Protein AF-0000000070462461 (afdb_homodimer)

Sequence (750 aa):
MQNNNTEAEQHKPHHSLKRKLDHEEQLSVHNNNKEGLDARENQKKLKESSTNEGSTKTDIIAQPERLSILIMSDIHNYDIYFERVRKILDKNQVKVDVVLCPGDIVNIKTKEEYKSKEFQFESLKSVEKIAEGMLSFAPKVYLIPGNHDPDVMFENKLTQPKENIHLVHNSIVELREGLYLAGFGGSVPSFHISPPELVSTRAWKGYPHSTDEAYGKELAPLVERMKTEMNQPSSSSMPTTTLSTSRSSEVNTEQQEPKEASHYRQYIFMTHNGPANCDTTLFQKVDITSPKIISGSDALRGFIEQTELQSSCVCLVHGHTHLFRPSSSLVGTLPIVNPGSLMEGNFAVIQLERQTHLENRPFLLESVTSYRFKPMQNNNTEAEQHKPHHSLKRKLDHEEQLSVHNNNKEGLDARENQKKLKESSTNEGSTKTDIIAQPERLSILIMSDIHNYDIYFERVRKILDKNQVKVDVVLCPGDIVNIKTKEEYKSKEFQFESLKSVEKIAEGMLSFAPKVYLIPGNHDPDVMFENKLTQPKENIHLVHNSIVELREGLYLAGFGGSVPSFHISPPELVSTRAWKGYPHSTDEAYGKELAPLVERMKTEMNQPSSSSMPTTTLSTSRSSEVNTEQQEPKEASHYRQYIFMTHNGPANCDTTLFQKVDITSPKIISGSDALRGFIEQTELQSSCVCLVHGHTHLFRPSSSLVGTLPIVNPGSLMEGNFAVIQLERQTHLENRPFLLESVTSYRFKP

Solvent-accessible surface area (backbone atoms only — not comparable to full-atom values): 41138 Å² total; per-residue (Å²): 142,85,87,84,88,86,72,96,70,87,71,86,71,88,68,85,73,88,82,85,82,84,88,82,74,88,72,84,83,79,74,80,91,79,80,79,71,86,66,73,88,61,67,75,71,63,69,76,66,64,73,76,68,66,74,69,68,67,70,68,72,72,75,64,57,70,48,29,36,35,36,50,12,32,28,49,68,40,64,77,49,52,59,58,52,49,52,52,32,58,74,62,69,57,73,45,56,32,35,42,25,28,12,18,49,32,73,52,84,49,64,82,78,54,57,46,67,66,52,34,50,54,48,44,52,51,41,50,52,50,51,56,57,50,45,77,60,14,76,34,37,40,34,26,30,18,60,24,34,47,71,55,34,70,70,51,54,66,96,72,82,46,96,42,54,39,61,31,35,73,35,75,48,76,76,46,95,41,34,28,38,36,24,37,46,22,29,39,43,19,27,21,68,28,53,82,92,40,45,75,36,76,70,42,82,26,22,91,20,78,35,46,68,58,42,33,63,68,46,44,62,55,53,50,49,52,59,66,45,27,72,39,62,44,78,83,67,53,74,73,76,67,80,69,77,74,79,70,79,73,73,77,66,78,65,71,65,73,71,70,67,68,24,55,34,32,27,40,40,35,22,6,44,32,39,35,96,37,62,52,18,48,36,32,44,82,34,71,83,45,58,29,32,45,42,27,28,60,43,53,34,57,55,49,60,33,66,61,43,45,71,27,33,66,28,36,39,22,18,81,44,62,37,65,56,37,24,31,34,66,54,41,65,24,39,34,38,22,25,10,20,35,58,62,24,14,24,26,39,37,35,32,34,39,36,73,88,43,86,66,38,49,72,39,71,32,33,44,33,31,31,44,51,83,114,145,81,87,83,83,83,77,85,76,84,78,78,85,84,79,84,76,80,83,78,83,91,84,87,75,90,74,84,82,91,82,82,87,88,85,69,94,75,77,75,84,68,66,75,72,64,68,77,67,64,76,76,69,66,75,68,70,67,72,68,72,74,76,67,57,68,47,29,35,36,34,50,13,32,28,48,68,40,63,78,50,51,59,58,52,48,50,52,32,57,74,62,69,57,72,44,56,31,35,41,25,28,11,17,51,31,71,50,84,50,65,82,78,53,57,44,66,65,53,33,50,54,48,44,51,49,42,50,53,50,54,56,57,52,46,76,59,14,75,34,37,41,36,27,30,18,60,24,34,46,71,54,34,72,70,50,51,67,95,71,81,46,96,45,54,40,62,30,35,75,34,74,45,77,75,46,95,40,32,29,38,36,24,36,46,23,28,39,42,20,28,20,69,29,51,82,93,40,45,75,37,77,70,43,83,27,22,91,20,78,35,47,66,58,43,33,63,68,46,44,62,55,54,50,48,52,59,68,46,27,70,39,61,43,76,82,67,53,73,74,77,66,80,69,75,77,78,72,79,74,70,74,67,78,65,70,63,74,69,69,69,66,24,56,35,31,27,41,39,36,20,6,42,32,39,36,98,36,63,51,18,49,37,33,44,80,34,70,82,46,59,30,31,46,42,27,29,60,44,55,33,58,54,50,60,33,67,62,43,45,72,28,34,67,30,36,39,23,17,80,45,63,34,64,54,36,25,30,34,68,55,41,68,24,38,34,39,21,24,10,19,35,58,63,24,14,25,26,37,38,34,32,34,38,35,74,90,44,86,65,37,49,72,38,69,31,33,43,34,31,31,44,51,85,113

pLDDT: mean 78.2, std 30.38, range [14.23, 98.94]

Radius of gyration: 35.21 Å; Cα contacts (8 Å, |Δi|>4): 1534; chains: 2; bounding box: 125×84×135 Å

Foldseek 3Di:
DDDDDDDPDDPPDDPDPDDDDDDDDPDDDPDDDPDDDDPPVPDPPPPPPPDCPVPPPVVVVPAFDKAKEWEAEQQALVLVCVVVVVVVCVVVVHAHAEYEYQANNHAQDDCVVQVDPVSLQVQLVSSVVSQVSVCVRHVAYEYEYEQGHRPCLLVFDGPDDDPRYGRAALHWADPDFQEIEHEHYWFEWKAWCDDPVGGRPTDDATPPDRHLVSVLVSCVVSLVCLLVCQQPGGVVPPPPPPPPDCPPPPPVPPPVPPPRLSQGHAYAYRYAAAAWPWPQQWADADDPRDIIMGGHRPSVLVSCLDPSNVPRYQEYEYEDHAHNWWDWDDDDNHIYTYQHHVNQFTIKMWMWTFQPVDRSRDIHGPDIGIDGDGD/DDDDPDDPCPDPDDDDPDDDDDDDDDDDDDDDDDDDDDDPPPPDPPPPPPDCPVPPPVVVVPAFDKAKEWEAEQQALVLVCVVVVVVVCVVVVHAHAEYEYQANNHAQDDCVVQVDPVSLQVQLVSSVVSQVSVCVRHVAYEYEYEQGHRPCLLVFDGPDDDPRYGRAALHWADPDFQEIEHEHYWFEWKAWCDDPVGGRPTDDATPPDRHLVSVLVSCVVSLVCLLVCQQPHGVVPPPPPPPPDCPPPPPPPPPVPPPRLSQGHAYAYRYAAAAWPWPQQWADADDPRDIIMGGHRPSVLVSCLDPSNVPRYQEYEYEDHAHNWWDWDDDDNHIYTYQHHVNQFTIKMWMWTFQPVDRSRDIHGPDIGIDGDGD

Structure (mmCIF, N/CA/C/O backbone):
data_AF-0000000070462461-model_v1
#
loop_
_entity.id
_entity.type
_entity.pdbx_description
1 polymer 'Calcineurin-like phosphoesterase domain-containing protein'
#
loop_
_atom_site.group_PDB
_atom_site.id
_atom_site.type_symbol
_atom_site.label_atom_id
_atom_site.label_alt_id
_atom_site.label_comp_id
_atom_site.label_asym_id
_atom_site.label_entity_id
_atom_site.label_seq_id
_atom_site.pdbx_PDB_ins_code
_atom_site.Cartn_x
_atom_site.Cartn_y
_atom_site.Cartn_z
_atom_site.occupancy
_atom_site.B_iso_or_equiv
_atom_site.auth_seq_id
_atom_site.auth_comp_id
_atom_site.auth_asym_id
_atom_site.auth_atom_id
_atom_site.pdbx_PDB_model_num
ATOM 1 N N . MET A 1 1 ? -61.906 22.156 -25.172 1 15.5 1 MET A N 1
ATOM 2 C CA . MET A 1 1 ? -62.594 22.078 -23.906 1 15.5 1 MET A CA 1
ATOM 3 C C . MET A 1 1 ? -61.688 22.391 -22.734 1 15.5 1 MET A C 1
ATOM 5 O O . MET A 1 1 ? -60.438 22.359 -22.891 1 15.5 1 MET A O 1
ATOM 9 N N . GLN A 1 2 ? -62.125 21.891 -21.516 1 14.23 2 GLN A N 1
ATOM 10 C CA . GLN A 1 2 ? -62.562 22.453 -20.25 1 14.23 2 GLN A CA 1
ATOM 11 C C . GLN A 1 2 ? -61.438 22.438 -19.219 1 14.23 2 GLN A C 1
ATOM 13 O O . GLN A 1 2 ? -61.156 23.453 -18.578 1 14.23 2 GLN A O 1
ATOM 18 N N . ASN A 1 3 ? -61.281 21.141 -18.641 1 15.1 3 ASN A N 1
ATOM 19 C CA . ASN A 1 3 ? -61.688 20.859 -17.266 1 15.1 3 ASN A CA 1
ATOM 20 C C . ASN A 1 3 ? -60.656 21.359 -16.266 1 15.1 3 ASN A C 1
ATOM 22 O O . ASN A 1 3 ? -59.5 21.594 -16.625 1 15.1 3 ASN A O 1
ATOM 26 N N . ASN A 1 4 ? -60.719 20.797 -15.008 1 14.92 4 ASN A N 1
ATOM 27 C CA . ASN A 1 4 ? -61.188 21.156 -13.672 1 14.92 4 ASN A CA 1
ATOM 28 C C . ASN A 1 4 ? -60 21.391 -12.719 1 14.92 4 ASN A C 1
ATOM 30 O O . ASN A 1 4 ? -59.969 22.422 -12.039 1 14.92 4 ASN A O 1
ATOM 34 N N . ASN A 1 5 ? -59.531 20.266 -12.008 1 16.66 5 ASN A N 1
ATOM 35 C CA . ASN A 1 5 ? -59.938 19.953 -10.648 1 16.66 5 ASN A CA 1
ATOM 36 C C . ASN A 1 5 ? -59.062 20.625 -9.609 1 16.66 5 ASN A C 1
ATOM 38 O O . ASN A 1 5 ? -57.906 20.938 -9.891 1 16.66 5 ASN A O 1
ATOM 42 N N . THR A 1 6 ? -59.25 20.406 -8.32 1 16.83 6 THR A N 1
ATOM 43 C CA . THR A 1 6 ? -59.812 20.781 -7.027 1 16.83 6 THR A CA 1
ATOM 44 C C . THR A 1 6 ? -58.719 20.953 -5.977 1 16.83 6 THR A C 1
ATOM 46 O O . THR A 1 6 ? -57.594 20.484 -6.156 1 16.83 6 THR A O 1
ATOM 49 N N . GLU A 1 7 ? -58.969 20.641 -4.656 1 14.73 7 GLU A N 1
ATOM 50 C CA . GLU A 1 7 ? -59.25 21.312 -3.393 1 14.73 7 GLU A CA 1
ATOM 51 C C . GLU A 1 7 ? -58.156 21.031 -2.371 1 14.73 7 GLU A C 1
ATOM 53 O O . GLU A 1 7 ? -58.125 21.656 -1.304 1 14.73 7 GLU A O 1
ATOM 58 N N . ALA A 1 8 ? -57.312 19.844 -2.414 1 16.16 8 ALA A N 1
ATOM 59 C CA . ALA A 1 8 ? -57.281 19.156 -1.122 1 16.16 8 ALA A CA 1
ATOM 60 C C . ALA A 1 8 ? -56.656 20.047 -0.046 1 16.16 8 ALA A C 1
ATOM 62 O O . ALA A 1 8 ? -55.5 20.484 -0.17 1 16.16 8 ALA A O 1
ATOM 63 N N . GLU A 1 9 ? -57.375 20.625 0.882 1 14.86 9 GLU A N 1
ATOM 64 C CA . GLU A 1 9 ? -57.5 21.625 1.927 1 14.86 9 GLU A CA 1
ATOM 65 C C . GLU A 1 9 ? -56.625 21.297 3.127 1 14.86 9 GLU A C 1
ATOM 67 O O . GLU A 1 9 ? -55.969 22.172 3.703 1 14.86 9 GLU A O 1
ATOM 72 N N . GLN A 1 10 ? -56.75 19.984 3.775 1 15.36 10 GLN A N 1
ATOM 73 C CA . GLN A 1 10 ? -57.219 20.094 5.156 1 15.36 10 GLN A CA 1
ATOM 74 C C . GLN A 1 10 ? -56.062 20.516 6.082 1 15.36 10 GLN A C 1
ATOM 76 O O . GLN A 1 10 ? -54.906 20.188 5.84 1 15.36 10 GLN A O 1
ATOM 81 N N . HIS A 1 11 ? -56.281 21.422 7.129 1 15.38 11 HIS A N 1
ATOM 82 C CA . HIS A 1 11 ? -55.938 22.375 8.164 1 15.38 11 HIS A CA 1
ATOM 83 C C . HIS A 1 11 ? -55.469 21.672 9.43 1 15.38 11 HIS A C 1
ATOM 85 O O . HIS A 1 11 ? -55.25 22.297 10.469 1 15.38 11 HIS A O 1
ATOM 91 N N . LYS A 1 12 ? -55 20.266 9.305 1 15.93 12 LYS A N 1
ATOM 92 C CA . LYS A 1 12 ? -55.219 19.719 10.641 1 15.93 12 LYS A CA 1
ATOM 93 C C . LYS A 1 12 ? -54.625 20.625 11.719 1 15.93 12 LYS A C 1
ATOM 95 O O . LYS A 1 12 ? -53.5 21.047 11.602 1 15.93 12 LYS A O 1
ATOM 100 N N . PRO A 1 13 ? -55.438 20.875 12.875 1 15.12 13 PRO A N 1
ATOM 101 C CA . PRO A 1 13 ? -55.562 21.844 13.961 1 15.12 13 PRO A CA 1
ATOM 102 C C . PRO A 1 13 ? -54.531 21.656 15.062 1 15.12 13 PRO A C 1
ATOM 104 O O . PRO A 1 13 ? -54.031 22.641 15.617 1 15.12 13 PRO A O 1
ATOM 107 N N . HIS A 1 14 ? -54.156 20.375 15.43 1 15.11 14 HIS A N 1
ATOM 108 C CA . HIS A 1 14 ? -54.5 20.188 16.844 1 15.11 14 HIS A CA 1
ATOM 109 C C . HIS A 1 14 ? -53.438 20.828 17.734 1 15.11 14 HIS A C 1
ATOM 111 O O . HIS A 1 14 ? -52.25 20.438 17.688 1 15.11 14 HIS A O 1
ATOM 117 N N . HIS A 1 15 ? -53.344 22.109 18.016 1 15.24 15 HIS A N 1
ATOM 118 C CA . HIS A 1 15 ? -52.5 22.953 18.859 1 15.24 15 HIS A CA 1
ATOM 119 C C . HIS A 1 15 ? -52.562 22.531 20.312 1 15.24 15 HIS A C 1
ATOM 121 O O . HIS A 1 15 ? -51.969 23.172 21.172 1 15.24 15 HIS A O 1
ATOM 127 N N . SER A 1 16 ? -53.438 21.469 20.703 1 14.79 16 SER A N 1
ATOM 128 C CA . SER A 1 16 ? -53.969 21.812 22.031 1 14.79 16 SER A CA 1
ATOM 129 C C . SER A 1 16 ? -52.844 21.984 23.047 1 14.79 16 SER A C 1
ATOM 131 O O . SER A 1 16 ? -51.812 21.281 22.984 1 14.79 16 SER A O 1
ATOM 133 N N . LEU A 1 17 ? -52.938 23.047 24.047 1 15.02 17 LEU A N 1
ATOM 134 C CA . LEU A 1 17 ? -52.469 23.969 25.094 1 15.02 17 LEU A CA 1
ATOM 135 C C . LEU A 1 17 ? -52.375 23.25 26.438 1 15.02 17 LEU A C 1
ATOM 137 O O . LEU A 1 17 ? -52.5 23.875 27.5 1 15.02 17 LEU A O 1
ATOM 141 N N . LYS A 1 18 ? -52.469 21.891 26.516 1 15.15 18 LYS A N 1
ATOM 142 C CA . LYS A 1 18 ? -52.969 21.547 27.828 1 15.15 18 LYS A CA 1
ATOM 143 C C . LYS A 1 18 ? -52.156 22.203 28.938 1 15.15 18 LYS A C 1
ATOM 145 O O . LYS A 1 18 ? -50.938 22.078 28.953 1 15.15 18 LYS A O 1
ATOM 150 N N . ARG A 1 19 ? -52.812 22.844 29.922 1 14.77 19 ARG A N 1
ATOM 151 C CA . ARG A 1 19 ? -52.812 23.781 31.047 1 14.77 19 ARG A CA 1
ATOM 152 C C . ARG A 1 19 ? -52 23.266 32.219 1 14.77 19 ARG A C 1
ATOM 154 O O . ARG A 1 19 ? -51.562 22.125 32.219 1 14.77 19 ARG A O 1
ATOM 161 N N . LYS A 1 20 ? -52.625 23.25 33.469 1 15.7 20 LYS A N 1
ATOM 162 C CA . LYS A 1 20 ? -52.531 24.094 34.656 1 15.7 20 LYS A CA 1
ATOM 163 C C . LYS A 1 20 ? -51.656 23.422 35.719 1 15.7 20 LYS A C 1
ATOM 165 O O . LYS A 1 20 ? -50.719 24.047 36.25 1 15.7 20 LYS A O 1
ATOM 170 N N . LEU A 1 21 ? -52.25 22.641 36.781 1 15.26 21 LEU A N 1
ATOM 171 C CA . LEU A 1 21 ? -52.5 23.094 38.125 1 15.26 21 LEU A CA 1
ATOM 172 C C . LEU A 1 21 ? -51.5 22.484 39.094 1 15.26 21 LEU A C 1
ATOM 174 O O . LEU A 1 21 ? -50.969 23.188 39.969 1 15.26 21 LEU A O 1
ATOM 178 N N . ASP A 1 22 ? -51.531 21.172 39.406 1 14.78 22 ASP A N 1
ATOM 179 C CA . ASP A 1 22 ? -51.875 20.844 40.781 1 14.78 22 ASP A CA 1
ATOM 180 C C . ASP A 1 22 ? -50.656 20.906 41.719 1 14.78 22 ASP A C 1
ATOM 182 O O . ASP A 1 22 ? -50.688 21.578 42.75 1 14.78 22 ASP A O 1
ATOM 186 N N . HIS A 1 23 ? -50.188 19.672 42.312 1 16.36 23 HIS A N 1
ATOM 187 C CA . HIS A 1 23 ? -50.219 19.188 43.688 1 16.36 23 HIS A CA 1
ATOM 188 C C . HIS A 1 23 ? -48.938 19.531 44.406 1 16.36 23 HIS A C 1
ATOM 190 O O . HIS A 1 23 ? -47.844 19.375 43.844 1 16.36 23 HIS A O 1
ATOM 196 N N . GLU A 1 24 ? -49.094 20.234 45.594 1 16.02 24 GLU A N 1
ATOM 197 C CA . GLU A 1 24 ? -48.312 20.906 46.625 1 16.02 24 GLU A CA 1
ATOM 198 C C . GLU A 1 24 ? -47.25 19.984 47.219 1 16.02 24 GLU A C 1
ATOM 200 O O . GLU A 1 24 ? -47.344 18.766 47.062 1 16.02 24 GLU A O 1
ATOM 205 N N . GLU A 1 25 ? -46.406 20.609 48.188 1 16.55 25 GLU A N 1
ATOM 206 C CA . GLU A 1 25 ? -45.062 20.766 48.719 1 16.55 25 GLU A CA 1
ATOM 207 C C . GLU A 1 25 ? -44.75 19.719 49.781 1 16.55 25 GLU A C 1
ATOM 209 O O . GLU A 1 25 ? -43.75 19.797 50.469 1 16.55 25 GLU A O 1
ATOM 214 N N . GLN A 1 26 ? -45.562 18.641 49.938 1 16.91 26 GLN A N 1
ATOM 215 C CA . GLN A 1 26 ? -45.562 18.25 51.344 1 16.91 26 GLN A CA 1
ATOM 216 C C . GLN A 1 26 ? -44.156 17.828 51.781 1 16.91 26 GLN A C 1
ATOM 218 O O . GLN A 1 26 ? -43.625 16.844 51.281 1 16.91 26 GLN A O 1
ATOM 223 N N . LEU A 1 27 ? -43.438 18.703 52.5 1 16.38 27 LEU A N 1
ATOM 224 C CA . LEU A 1 27 ? -42.031 18.844 52.812 1 16.38 27 LEU A CA 1
ATOM 225 C C . LEU A 1 27 ? -41.562 17.688 53.719 1 16.38 27 LEU A C 1
ATOM 227 O O . LEU A 1 27 ? -40.438 17.203 53.562 1 16.38 27 LEU A O 1
ATOM 231 N N . SER A 1 28 ? -42.406 17.297 54.812 1 16.12 28 SER A N 1
ATOM 232 C CA . SER A 1 28 ? -41.688 17.547 56.062 1 16.12 28 SER A CA 1
ATOM 233 C C . SER A 1 28 ? -40.562 16.5 56.281 1 16.12 28 SER A C 1
ATOM 235 O O . SER A 1 28 ? -40.562 15.469 55.594 1 16.12 28 SER A O 1
ATOM 237 N N . VAL A 1 29 ? -40.375 16.062 57.688 1 17.11 29 VAL A N 1
ATOM 238 C CA . VAL A 1 29 ? -39.406 16.125 58.781 1 17.11 29 VAL A CA 1
ATOM 239 C C . VAL A 1 29 ? -38.75 14.75 58.969 1 17.11 29 VAL A C 1
ATOM 241 O O . VAL A 1 29 ? -39.406 13.766 59.25 1 17.11 29 VAL A O 1
ATOM 244 N N . HIS A 1 30 ? -37.719 14.391 58.281 1 18.08 30 HIS A N 1
ATOM 245 C CA . HIS A 1 30 ? -36.938 13.18 58.031 1 18.08 30 HIS A CA 1
ATOM 246 C C . HIS A 1 30 ? -36.25 12.695 59.344 1 18.08 30 HIS A C 1
ATOM 248 O O . HIS A 1 30 ? -35.438 11.789 59.312 1 18.08 30 HIS A O 1
ATOM 254 N N . ASN A 1 31 ? -36.688 13.273 60.562 1 16.23 31 ASN A N 1
ATOM 255 C CA . ASN A 1 31 ? -35.469 13.414 61.312 1 16.23 31 ASN A CA 1
ATOM 256 C C . ASN A 1 31 ? -34.781 12.062 61.531 1 16.23 31 ASN A C 1
ATOM 258 O O . ASN A 1 31 ? -33.562 11.93 61.219 1 16.23 31 ASN A O 1
ATOM 262 N N . ASN A 1 32 ? -35.188 11.367 62.625 1 16.55 32 ASN A N 1
ATOM 263 C CA . ASN A 1 32 ? -34.312 11.195 63.781 1 16.55 32 ASN A CA 1
ATOM 264 C C . ASN A 1 32 ? -33.469 9.938 63.656 1 16.55 32 ASN A C 1
ATOM 266 O O . ASN A 1 32 ? -32.25 10 63.781 1 16.55 32 ASN A O 1
ATOM 270 N N . ASN A 1 33 ? -33.875 8.875 64.5 1 17.84 33 ASN A N 1
ATOM 271 C CA . ASN A 1 33 ? -33.188 8.195 65.562 1 17.84 33 ASN A CA 1
ATOM 272 C C . ASN A 1 33 ? -32.438 6.965 65.062 1 17.84 33 ASN A C 1
ATOM 274 O O . ASN A 1 33 ? -33.031 6.023 64.562 1 17.84 33 ASN A O 1
ATOM 278 N N . LYS A 1 34 ? -31.141 7.105 64.812 1 18.31 34 LYS A N 1
ATOM 279 C CA . LYS A 1 34 ? -30.031 6.387 64.188 1 18.31 34 LYS A CA 1
ATOM 280 C C . LYS A 1 34 ? -29.766 5.062 64.875 1 18.31 34 LYS A C 1
ATOM 282 O O . LYS A 1 34 ? -28.938 4.258 64.438 1 18.31 34 LYS A O 1
ATOM 287 N N . GLU A 1 35 ? -30.016 4.934 66.25 1 17.91 35 GLU A N 1
ATOM 288 C CA . GLU A 1 35 ? -28.828 4.516 67 1 17.91 35 GLU A CA 1
ATOM 289 C C . GLU A 1 35 ? -28.516 3.039 66.75 1 17.91 35 GLU A C 1
A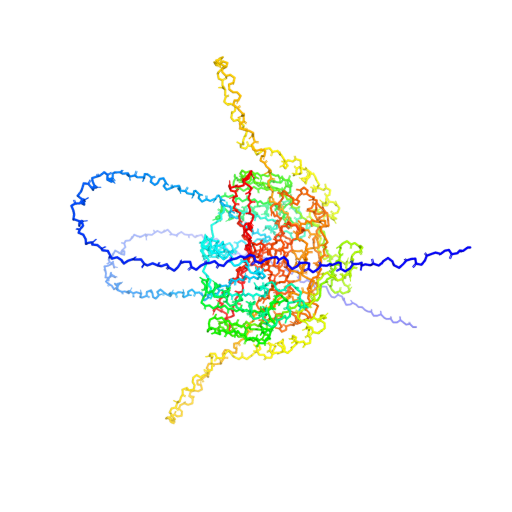TOM 291 O O . GLU A 1 35 ? -27.375 2.68 66.438 1 17.91 35 GLU A O 1
ATOM 296 N N . GLY A 1 36 ? -29.25 2.15 67.562 1 18.39 36 GLY A N 1
ATOM 297 C CA . GLY A 1 36 ? -28.703 1.248 68.5 1 18.39 36 GLY A CA 1
ATOM 298 C C . GLY A 1 36 ? -28.203 -0.063 67.938 1 18.39 36 GLY A C 1
ATOM 299 O O . GLY A 1 36 ? -27.156 -0.575 68.312 1 18.39 36 GLY A O 1
ATOM 300 N N . LEU A 1 37 ? -29.094 -0.781 67.375 1 18.34 37 LEU A N 1
ATOM 301 C CA . LEU A 1 37 ? -29.203 -2.164 67.875 1 18.34 37 LEU A CA 1
ATOM 302 C C . LEU A 1 37 ? -28.203 -3.057 67.125 1 18.34 37 LEU A C 1
ATOM 304 O O . LEU A 1 37 ? -28 -4.211 67.5 1 18.34 37 LEU A O 1
ATOM 308 N N . ASP A 1 38 ? -27.859 -2.82 65.812 1 20.39 38 ASP A N 1
ATOM 309 C CA . ASP A 1 38 ? -27.781 -4.066 65.062 1 20.39 38 ASP A CA 1
ATOM 310 C C . ASP A 1 38 ? -26.438 -4.766 65.312 1 20.39 38 ASP A C 1
ATOM 312 O O . ASP A 1 38 ? -25.453 -4.461 64.688 1 20.39 38 ASP A O 1
ATOM 316 N N . ALA A 1 39 ? -25.906 -4.684 66.562 1 19.59 39 ALA A N 1
ATOM 317 C CA . ALA A 1 39 ? -24.531 -5.125 66.75 1 19.59 39 ALA A CA 1
ATOM 318 C C . ALA A 1 39 ? -24.359 -6.605 66.438 1 19.59 39 ALA A C 1
ATOM 320 O O . ALA A 1 39 ? -23.281 -7.043 66.062 1 19.59 39 ALA A O 1
ATOM 321 N N . ARG A 1 40 ? -25.344 -7.434 66.938 1 21.56 40 ARG A N 1
ATOM 322 C CA . ARG A 1 40 ? -25.016 -8.805 67.312 1 21.56 40 ARG A CA 1
ATOM 323 C C . ARG A 1 40 ? -24.719 -9.648 66.062 1 21.56 40 ARG A C 1
ATOM 325 O O . ARG A 1 40 ? -24.219 -10.766 66.188 1 21.56 40 ARG A O 1
ATOM 332 N N . GLU A 1 41 ? -25.562 -9.414 65.062 1 21.72 41 GLU A N 1
ATOM 333 C CA . GLU A 1 41 ? -25.719 -10.5 64.062 1 21.72 41 GLU A CA 1
ATOM 334 C C . GLU A 1 41 ? -24.438 -10.711 63.281 1 21.72 41 GLU A C 1
ATOM 336 O O . GLU A 1 41 ? -24.422 -10.531 62.062 1 21.72 41 GLU A O 1
ATOM 341 N N . ASN A 1 42 ? -23.312 -10.234 63.844 1 23 42 ASN A N 1
ATOM 342 C CA . ASN A 1 42 ? -22.078 -10.133 63.062 1 23 42 ASN A CA 1
ATOM 343 C C . ASN A 1 42 ? -21.484 -11.508 62.75 1 23 42 ASN A C 1
ATOM 345 O O . ASN A 1 42 ? -20.562 -11.633 61.938 1 23 42 ASN A O 1
ATOM 349 N N . GLN A 1 43 ? -21.688 -12.406 63.75 1 21.17 43 GLN A N 1
ATOM 350 C CA . GLN A 1 43 ? -20.578 -13.352 63.844 1 21.17 43 GLN A CA 1
ATOM 351 C C . GLN A 1 43 ? -20.672 -14.422 62.75 1 21.17 43 GLN A C 1
ATOM 353 O O . GLN A 1 43 ? -19.672 -15.055 62.406 1 21.17 43 GLN A O 1
ATOM 358 N N . LYS A 1 44 ? -21.875 -15.008 62.625 1 22.88 44 LYS A N 1
ATOM 359 C CA . LYS A 1 44 ? -21.922 -16.312 62 1 22.88 44 LYS A CA 1
ATOM 360 C C . LYS A 1 44 ? -21.5 -16.219 60.531 1 22.88 44 LYS A C 1
ATOM 362 O O . LYS A 1 44 ? -21.547 -17.219 59.781 1 22.88 44 LYS A O 1
ATOM 367 N N . LYS A 1 45 ? -21.641 -15.078 59.969 1 24.38 45 LYS A N 1
ATOM 368 C CA . LYS A 1 45 ? -21.641 -15.18 58.531 1 24.38 45 LYS A CA 1
ATOM 369 C C . LYS A 1 45 ? -20.234 -15.508 58 1 24.38 45 LYS A C 1
ATOM 371 O O . LYS A 1 45 ? -19.984 -15.453 56.812 1 24.38 45 LYS A O 1
ATOM 376 N N . LEU A 1 46 ? -19.359 -15.594 58.969 1 23.88 46 LEU A N 1
ATOM 377 C CA . LEU A 1 46 ? -18.062 -15.625 58.312 1 23.88 46 LEU A CA 1
ATOM 378 C C . LEU A 1 46 ? -17.828 -16.953 57.625 1 23.88 46 LEU A C 1
ATOM 380 O O . LEU A 1 46 ? -16.875 -17.109 56.844 1 23.88 46 LEU A O 1
ATOM 384 N N . LYS A 1 47 ? -18.406 -18 58.188 1 27.03 47 LYS A N 1
ATOM 385 C CA . LYS A 1 47 ? -17.719 -19.234 57.812 1 27.03 47 LYS A CA 1
ATOM 386 C C . LYS A 1 47 ? -17.953 -19.578 56.344 1 27.03 47 LYS A C 1
ATOM 388 O O . LYS A 1 47 ? -17.375 -20.531 55.812 1 27.03 47 LYS A O 1
ATOM 393 N N . GLU A 1 48 ? -19.172 -19.297 55.938 1 27.17 48 GLU A N 1
ATOM 394 C CA . GLU A 1 48 ? -19.453 -20.047 54.719 1 27.17 48 GLU A CA 1
ATOM 395 C C . GLU A 1 48 ? -18.609 -19.531 53.531 1 27.17 48 GLU A C 1
ATOM 397 O O . GLU A 1 48 ? -18.766 -20 52.406 1 27.17 48 GLU A O 1
ATOM 402 N N . SER A 1 49 ? -18.016 -18.391 53.688 1 27.94 49 SER A N 1
ATOM 403 C CA . SER A 1 49 ? -17.625 -17.859 52.406 1 27.94 49 SER A CA 1
ATOM 404 C C . SER A 1 49 ? -16.422 -18.625 51.812 1 27.94 49 SER A C 1
ATOM 406 O O . SER A 1 49 ? -15.797 -18.172 50.875 1 27.94 49 SER A O 1
ATOM 408 N N . SER A 1 50 ? -16.016 -19.688 52.531 1 27.22 50 SER A N 1
ATOM 409 C CA . SER A 1 50 ? -14.656 -19.969 52.125 1 27.22 50 SER A CA 1
ATOM 410 C C . SER A 1 50 ? -14.57 -20.188 50.625 1 27.22 50 SER A C 1
ATOM 412 O O . SER A 1 50 ? -13.766 -19.547 49.938 1 27.22 50 SER A O 1
ATOM 414 N N . THR A 1 51 ? -14.617 -21.5 50.219 1 29.38 51 THR A N 1
ATOM 415 C CA . THR A 1 51 ? -13.727 -22.047 49.188 1 29.38 51 THR A CA 1
ATOM 416 C C . THR A 1 51 ? -14.305 -21.828 47.812 1 29.38 51 THR A C 1
ATOM 418 O O . THR A 1 51 ? -13.969 -22.547 46.875 1 29.38 51 THR A O 1
ATOM 421 N N . ASN A 1 52 ? -15.227 -20.969 47.625 1 31.56 52 ASN A N 1
ATOM 422 C CA . ASN A 1 52 ? -15.555 -20.953 46.188 1 31.56 52 ASN A CA 1
ATOM 423 C C . ASN A 1 52 ? -14.328 -20.656 45.344 1 31.56 52 ASN A C 1
ATOM 425 O O . ASN A 1 52 ? -13.898 -19.516 45.219 1 31.56 52 ASN A O 1
ATOM 429 N N . GLU A 1 53 ? -13.32 -21.531 45.406 1 32.28 53 GLU A N 1
ATOM 430 C CA . GLU A 1 53 ? -12.383 -21.406 44.312 1 32.28 53 GLU A CA 1
ATOM 431 C C . GLU A 1 53 ? -13.109 -21.344 42.969 1 32.28 53 GLU A C 1
ATOM 433 O O . GLU A 1 53 ? -13.688 -22.328 42.531 1 32.28 53 GLU A O 1
ATOM 438 N N . GLY A 1 54 ? -13.898 -20.297 42.812 1 33.97 54 GLY A N 1
ATOM 439 C CA . GLY A 1 54 ? -14.281 -20.094 41.438 1 33.97 54 GLY A CA 1
ATOM 440 C C . GLY A 1 54 ? -13.172 -20.422 40.438 1 33.97 54 GLY A C 1
ATOM 441 O O . GLY A 1 54 ? -12.055 -19.906 40.562 1 33.97 54 GLY A O 1
ATOM 442 N N . SER A 1 55 ? -13.148 -21.656 40.031 1 33.5 55 SER A N 1
ATOM 443 C CA . SER A 1 55 ? -12.398 -21.922 38.812 1 33.5 55 SER A CA 1
ATOM 444 C C . SER A 1 55 ? -12.531 -20.766 37.812 1 33.5 55 SER A C 1
ATOM 446 O O . SER A 1 55 ? -13.625 -20.484 37.312 1 33.5 55 SER A O 1
ATOM 448 N N . THR A 1 56 ? -11.977 -19.688 38.156 1 33.12 56 THR A N 1
ATOM 449 C CA . THR A 1 56 ? -11.766 -18.797 37 1 33.12 56 THR A CA 1
ATOM 450 C C . THR A 1 56 ? -11.32 -19.594 35.781 1 33.12 56 THR A C 1
ATOM 452 O O . THR A 1 56 ? -10.18 -20.062 35.719 1 33.12 56 THR A O 1
ATOM 455 N N . LYS A 1 57 ? -12.188 -20.469 35.281 1 33.12 57 LYS A N 1
ATOM 456 C CA . LYS A 1 57 ? -11.867 -20.781 33.875 1 33.12 57 LYS A CA 1
ATOM 457 C C . LYS A 1 57 ? -11.273 -19.562 33.188 1 33.12 57 LYS A C 1
ATOM 459 O O . LYS A 1 57 ? -11.961 -18.578 32.938 1 33.12 57 LYS A O 1
ATOM 464 N N . THR A 1 58 ? -10.117 -19.203 33.562 1 36.19 58 THR A N 1
ATOM 465 C CA . THR A 1 58 ? -9.438 -18.344 32.594 1 36.19 58 THR A CA 1
ATOM 466 C C . THR A 1 58 ? -9.891 -18.656 31.188 1 36.19 58 THR A C 1
ATOM 468 O O . THR A 1 58 ? -9.594 -19.734 30.656 1 36.19 58 THR A O 1
ATOM 471 N N . ASP A 1 59 ? -11.094 -18.453 30.859 1 38.66 59 ASP A N 1
ATOM 472 C CA . ASP A 1 59 ? -11.359 -18.453 29.422 1 38.66 59 ASP A CA 1
ATOM 473 C C . ASP A 1 59 ? -10.117 -18.062 28.625 1 38.66 59 ASP A C 1
ATOM 475 O O . ASP A 1 59 ? -9.688 -16.906 28.672 1 38.66 59 ASP A O 1
ATOM 479 N N . ILE A 1 60 ? -9.102 -18.781 28.703 1 42.25 60 ILE A N 1
ATOM 480 C CA . ILE A 1 60 ? -8.031 -18.594 27.734 1 42.25 60 ILE A CA 1
ATOM 481 C C . ILE A 1 60 ? -8.617 -18.172 26.391 1 42.25 60 ILE A C 1
ATOM 483 O O . ILE A 1 60 ? -9.258 -18.969 25.703 1 42.25 60 ILE A O 1
ATOM 487 N N . ILE A 1 61 ? -9.227 -17.109 26.328 1 48.47 61 ILE A N 1
ATOM 488 C CA . ILE A 1 61 ? -9.594 -16.609 25 1 48.47 61 ILE A CA 1
ATOM 489 C C . ILE A 1 61 ? -8.508 -17 23.984 1 48.47 61 ILE A C 1
ATOM 491 O O . ILE A 1 61 ? -7.371 -16.531 24.078 1 48.47 61 ILE A O 1
ATOM 495 N N . ALA A 1 62 ? -8.531 -18.156 23.562 1 59.94 62 ALA A N 1
ATOM 496 C CA . ALA A 1 62 ? -7.633 -18.672 22.516 1 59.94 62 ALA A CA 1
ATOM 497 C C . ALA A 1 62 ? -7.371 -17.609 21.453 1 59.94 62 ALA A C 1
ATOM 499 O O . ALA A 1 62 ? -8.297 -16.938 21 1 59.94 62 ALA A O 1
ATOM 500 N N . GLN A 1 63 ? -6.113 -17.078 21.328 1 74.62 63 GLN A N 1
ATOM 501 C CA . GLN A 1 63 ? -5.695 -16.141 20.297 1 74.62 63 GLN A CA 1
ATOM 502 C C . GLN A 1 63 ? -6.133 -16.609 18.922 1 74.62 63 GLN A C 1
ATOM 504 O O . GLN A 1 63 ? -6.035 -17.797 18.609 1 74.62 63 GLN A O 1
ATOM 509 N N . PRO A 1 64 ? -6.812 -15.727 18.234 1 84.81 64 PRO A N 1
ATOM 510 C CA . PRO A 1 64 ? -7.246 -16.125 16.891 1 84.81 64 PRO A CA 1
ATOM 511 C C . PRO A 1 64 ? -6.098 -16.625 16.016 1 84.81 64 PRO A C 1
ATOM 513 O O . PRO A 1 64 ? -4.945 -16.234 16.219 1 84.81 64 PRO A O 1
ATOM 516 N N . GLU A 1 65 ? -6.469 -17.578 15.203 1 92.81 65 GLU A N 1
ATOM 517 C CA . GLU A 1 65 ? -5.488 -18.094 14.242 1 92.81 65 GLU A CA 1
ATOM 518 C C . GLU A 1 65 ? -4.988 -16.984 13.328 1 92.81 65 GLU A C 1
ATOM 520 O O . GLU A 1 65 ? -5.781 -16.203 12.797 1 92.81 65 GLU A O 1
ATOM 525 N N . ARG A 1 66 ? -3.666 -16.938 13.211 1 95.94 66 ARG A N 1
ATOM 526 C CA . ARG A 1 66 ? -3.035 -15.953 12.328 1 95.94 66 ARG A CA 1
ATOM 527 C C . ARG A 1 66 ? -2.17 -16.641 11.273 1 95.94 66 ARG A C 1
ATOM 529 O O . ARG A 1 66 ? -1.649 -17.734 11.516 1 95.94 66 ARG A O 1
ATOM 536 N N . LEU A 1 67 ? -2.207 -16.094 10.117 1 98 67 LEU A N 1
ATOM 537 C CA . LEU A 1 67 ? -1.373 -16.578 9.023 1 98 67 LEU A CA 1
ATOM 538 C C . LEU A 1 67 ? -0.52 -15.438 8.461 1 98 67 LEU A C 1
ATOM 540 O O . LEU A 1 67 ? -1.052 -14.438 7.969 1 98 67 LEU A O 1
ATOM 544 N N . SER A 1 68 ? 0.825 -15.555 8.594 1 98.44 68 SER A N 1
ATOM 545 C CA . SER A 1 68 ? 1.783 -14.594 8.07 1 98.44 68 SER A CA 1
ATOM 546 C C . SER A 1 68 ? 2.416 -15.094 6.773 1 98.44 68 SER A C 1
ATOM 548 O O . SER A 1 68 ? 3.045 -16.156 6.754 1 98.44 68 SER A O 1
ATOM 550 N N . ILE A 1 69 ? 2.24 -14.328 5.711 1 98.94 69 ILE A N 1
ATOM 551 C CA . ILE A 1 69 ? 2.711 -14.75 4.398 1 98.94 69 ILE A CA 1
ATOM 552 C C . ILE A 1 69 ? 3.764 -13.766 3.887 1 98.94 69 ILE A C 1
ATOM 554 O O . ILE A 1 69 ? 3.494 -12.57 3.752 1 98.94 69 ILE A O 1
ATOM 558 N N . LEU A 1 70 ? 4.953 -14.281 3.639 1 98.94 70 LEU A N 1
ATOM 559 C CA . LEU A 1 70 ? 6.02 -13.516 2.998 1 98.94 70 LEU A CA 1
ATOM 560 C C . LEU A 1 70 ? 5.926 -13.617 1.48 1 98.94 70 LEU A C 1
ATOM 562 O O . LEU A 1 70 ? 5.84 -14.719 0.933 1 98.94 70 LEU A O 1
ATOM 566 N N . ILE A 1 71 ? 5.887 -12.477 0.817 1 98.94 71 ILE A N 1
ATOM 567 C CA . ILE A 1 71 ? 5.828 -12.438 -0.64 1 98.94 71 ILE A CA 1
ATOM 568 C C . ILE A 1 71 ? 7.141 -11.891 -1.198 1 98.94 71 ILE A C 1
ATOM 570 O O . ILE A 1 71 ? 7.488 -10.734 -0.966 1 98.94 71 ILE A O 1
ATOM 574 N N . MET A 1 72 ? 7.906 -12.672 -1.901 1 98.81 72 MET A N 1
ATOM 575 C CA . MET A 1 72 ? 9.109 -12.289 -2.629 1 98.81 72 MET A CA 1
ATOM 576 C C . MET A 1 72 ? 8.969 -12.602 -4.117 1 98.81 72 MET A C 1
ATOM 578 O O . MET A 1 72 ? 8.844 -13.758 -4.504 1 98.81 72 MET A O 1
ATOM 582 N N . SER A 1 73 ? 8.961 -11.594 -4.871 1 98.62 73 SER A N 1
ATOM 583 C CA . SER A 1 73 ? 8.773 -11.75 -6.309 1 98.62 73 SER A CA 1
ATOM 584 C C . SER A 1 73 ? 9.969 -11.211 -7.082 1 98.62 73 SER A C 1
ATOM 586 O O . SER A 1 73 ? 10.797 -10.477 -6.531 1 98.62 73 SER A O 1
ATOM 588 N N . ASP A 1 74 ? 10.109 -11.688 -8.367 1 98.56 74 ASP A N 1
ATOM 589 C CA . ASP A 1 74 ? 11.102 -11.141 -9.289 1 98.56 74 ASP A CA 1
ATOM 590 C C . ASP A 1 74 ? 12.477 -11.086 -8.641 1 98.56 74 ASP A C 1
ATOM 592 O O . ASP A 1 74 ? 13.117 -10.031 -8.617 1 98.56 74 ASP A O 1
ATOM 596 N N . ILE A 1 75 ? 12.828 -12.258 -8.172 1 98.69 75 ILE A N 1
ATOM 597 C CA . ILE A 1 75 ? 14.102 -12.43 -7.492 1 98.69 75 ILE A CA 1
ATOM 598 C C . ILE A 1 75 ? 15.242 -12.336 -8.5 1 98.69 75 ILE A C 1
ATOM 600 O O . ILE A 1 75 ? 16.312 -11.789 -8.195 1 98.69 75 ILE A O 1
ATOM 604 N N . HIS A 1 76 ? 15.125 -12.938 -9.641 1 97.88 76 HIS A N 1
ATOM 605 C CA . HIS A 1 76 ? 16.062 -12.859 -10.758 1 97.88 76 HIS A CA 1
ATOM 606 C C . HIS A 1 76 ? 17.469 -13.273 -10.328 1 97.88 76 HIS A C 1
ATOM 608 O O . HIS A 1 76 ? 18.438 -12.586 -10.625 1 97.88 76 HIS A O 1
ATOM 614 N N . ASN A 1 77 ? 17.547 -14.32 -9.625 1 97.31 77 ASN A N 1
ATOM 615 C CA . ASN A 1 77 ? 18.781 -14.953 -9.18 1 97.31 77 ASN A CA 1
ATOM 616 C C . ASN A 1 77 ? 19.453 -14.164 -8.062 1 97.31 77 ASN A C 1
ATOM 618 O O . ASN A 1 77 ? 20.609 -14.43 -7.707 1 97.31 77 ASN A O 1
ATOM 622 N N . TYR A 1 78 ? 18.828 -13.148 -7.488 1 97.75 78 TYR A N 1
ATOM 623 C CA . TYR A 1 78 ? 19.422 -12.344 -6.43 1 97.75 78 TYR A CA 1
ATOM 624 C C . TYR A 1 78 ? 19.047 -12.875 -5.055 1 97.75 78 TYR A C 1
ATOM 626 O O . TYR A 1 78 ? 18.625 -12.109 -4.18 1 97.75 78 TYR A O 1
ATOM 634 N N . ASP A 1 79 ? 19.25 -14.18 -4.863 1 97.19 79 ASP A N 1
ATOM 635 C CA . ASP A 1 79 ? 18.922 -14.805 -3.584 1 97.19 79 ASP A CA 1
ATOM 636 C C . ASP A 1 79 ? 19.938 -14.406 -2.51 1 97.19 79 ASP A C 1
ATOM 638 O O . ASP A 1 79 ? 19.719 -14.648 -1.321 1 97.19 79 ASP A O 1
ATOM 642 N N . ILE A 1 80 ? 20.984 -13.625 -2.916 1 97.31 80 ILE A N 1
ATOM 643 C CA . ILE A 1 80 ? 21.922 -13.07 -1.948 1 97.31 80 ILE A CA 1
ATOM 644 C C . ILE A 1 80 ? 21.172 -12.148 -0.984 1 97.31 80 ILE A C 1
ATOM 646 O O . ILE A 1 80 ? 21.594 -11.984 0.167 1 97.31 80 ILE A O 1
ATOM 650 N N . TYR A 1 81 ? 20.031 -11.641 -1.38 1 98.12 81 TYR A N 1
ATOM 651 C CA . TYR A 1 81 ? 19.312 -10.672 -0.574 1 98.12 81 TYR A CA 1
ATOM 652 C C . TYR A 1 81 ? 18.422 -11.367 0.447 1 98.12 81 TYR A C 1
ATOM 654 O O . TYR A 1 81 ? 17.781 -10.711 1.272 1 98.12 81 TYR A O 1
ATOM 662 N N . PHE A 1 82 ? 18.391 -12.734 0.469 1 98.62 82 PHE A N 1
ATOM 663 C CA . PHE A 1 82 ? 17.641 -13.453 1.495 1 98.62 82 PHE A CA 1
ATOM 664 C C . PHE A 1 82 ? 18.156 -13.086 2.887 1 98.62 82 PHE A C 1
ATOM 666 O O . PHE A 1 82 ? 17.375 -12.992 3.832 1 98.62 82 PHE A O 1
ATOM 673 N N . GLU A 1 83 ? 19.406 -12.828 2.951 1 98 83 GLU A N 1
ATOM 674 C CA . GLU A 1 83 ? 19.969 -12.461 4.246 1 98 83 GLU A CA 1
ATOM 675 C C . GLU A 1 83 ? 19.438 -11.109 4.711 1 98 83 GLU A C 1
ATOM 677 O O . GLU A 1 83 ? 19.141 -10.922 5.895 1 98 83 GLU A O 1
ATOM 682 N N . ARG A 1 84 ? 19.375 -10.188 3.779 1 97.75 84 ARG A N 1
ATOM 683 C CA . ARG A 1 84 ? 18.828 -8.883 4.113 1 97.75 84 ARG A CA 1
ATOM 684 C C . ARG A 1 84 ? 17.375 -9 4.551 1 97.75 84 ARG A C 1
ATOM 686 O O . ARG A 1 84 ? 16.953 -8.367 5.527 1 97.75 84 ARG A O 1
ATOM 693 N N . VAL A 1 85 ? 16.609 -9.789 3.836 1 98.62 85 VAL A N 1
ATOM 694 C CA . VAL A 1 85 ? 15.203 -10.016 4.172 1 98.62 85 VAL A CA 1
ATOM 695 C C . VAL A 1 85 ? 15.094 -10.586 5.582 1 98.62 85 VAL A C 1
ATOM 697 O O . VAL A 1 85 ? 14.289 -10.117 6.391 1 98.62 85 VAL A O 1
ATOM 700 N N . ARG A 1 86 ? 15.922 -11.562 5.887 1 98.25 86 ARG A N 1
ATOM 701 C CA . ARG A 1 86 ? 15.914 -12.195 7.199 1 98.25 86 ARG A CA 1
ATOM 702 C C . ARG A 1 86 ? 16.188 -11.172 8.297 1 98.25 86 ARG A C 1
ATOM 704 O O . ARG A 1 86 ? 15.5 -11.148 9.32 1 98.25 86 ARG A O 1
ATOM 711 N N . LYS A 1 87 ? 17.156 -10.352 8.055 1 96.81 87 LYS A N 1
ATOM 712 C CA . LYS A 1 87 ? 17.516 -9.336 9.047 1 96.81 87 LYS A CA 1
ATOM 713 C C . LYS A 1 87 ? 16.344 -8.391 9.305 1 96.81 87 LYS A C 1
ATOM 715 O O . LYS A 1 87 ? 16.062 -8.039 10.453 1 96.81 87 LYS A O 1
ATOM 720 N N . ILE A 1 88 ? 15.68 -8.023 8.266 1 97.19 88 ILE A N 1
ATOM 721 C CA . ILE A 1 88 ? 14.562 -7.09 8.391 1 97.19 88 ILE A CA 1
ATOM 722 C C . ILE A 1 88 ? 13.406 -7.77 9.117 1 97.19 88 ILE A C 1
ATOM 724 O O . ILE A 1 88 ? 12.789 -7.176 10.008 1 97.19 88 ILE A O 1
ATOM 728 N N . LEU A 1 89 ? 13.117 -8.992 8.766 1 97.75 89 LEU A N 1
ATOM 729 C CA . LEU A 1 89 ? 12.047 -9.727 9.438 1 97.75 89 LEU A CA 1
ATOM 730 C C . LEU A 1 89 ? 12.352 -9.914 10.914 1 97.75 89 LEU A C 1
ATOM 732 O O . LEU A 1 89 ? 11.469 -9.734 11.766 1 97.75 89 LEU A O 1
ATOM 736 N N . ASP A 1 90 ? 13.586 -10.219 11.234 1 95.94 90 ASP A N 1
ATOM 737 C CA . ASP A 1 90 ? 14 -10.422 12.617 1 95.94 90 ASP A CA 1
ATOM 738 C C . ASP A 1 90 ? 13.883 -9.125 13.422 1 95.94 90 ASP A C 1
ATOM 740 O O . ASP A 1 90 ? 13.336 -9.117 14.523 1 95.94 90 ASP A O 1
ATOM 744 N N . LYS A 1 91 ? 14.398 -8.117 12.758 1 92.62 91 LYS A N 1
ATOM 745 C CA . LYS A 1 91 ? 14.375 -6.809 13.406 1 92.62 91 LYS A CA 1
ATOM 746 C C . LYS A 1 91 ? 12.938 -6.383 13.727 1 92.62 91 LYS A C 1
ATOM 748 O O . LYS A 1 91 ? 12.695 -5.719 14.734 1 92.62 91 LYS A O 1
ATOM 753 N N . ASN A 1 92 ? 12.055 -6.781 12.938 1 93.31 92 ASN A N 1
ATOM 754 C CA . ASN A 1 92 ? 10.656 -6.391 13.117 1 93.31 92 ASN A CA 1
ATOM 755 C C . ASN A 1 92 ? 9.844 -7.504 13.773 1 93.31 92 ASN A C 1
ATOM 757 O O . ASN A 1 92 ? 8.617 -7.41 13.867 1 93.31 92 ASN A O 1
ATOM 761 N N . GLN A 1 93 ? 10.461 -8.594 14.148 1 92.88 93 GLN A N 1
ATOM 762 C CA . GLN A 1 93 ? 9.867 -9.719 14.867 1 92.88 93 GLN A CA 1
ATOM 763 C C . GLN A 1 93 ? 8.727 -10.336 14.078 1 92.88 93 GLN A C 1
ATOM 765 O O . GLN A 1 93 ? 7.656 -10.617 14.633 1 92.88 93 GLN A O 1
ATOM 770 N N . VAL A 1 94 ? 8.945 -10.492 12.82 1 95.88 94 VAL A N 1
ATOM 771 C CA . VAL A 1 94 ? 7.949 -11.094 11.945 1 95.88 94 VAL A CA 1
ATOM 772 C C . VAL A 1 94 ? 8.25 -12.578 11.766 1 95.88 94 VAL A C 1
ATOM 774 O O . VAL A 1 94 ? 9.32 -12.953 11.281 1 95.88 94 VAL A O 1
ATOM 777 N N . LYS A 1 95 ? 7.34 -13.367 12.18 1 95.56 95 LYS A N 1
ATOM 778 C CA . LYS A 1 95 ? 7.414 -14.797 11.914 1 95.56 95 LYS A CA 1
ATOM 779 C C . LYS A 1 95 ? 6.582 -15.172 10.695 1 95.56 95 LYS A C 1
ATOM 781 O O . LYS A 1 95 ? 5.402 -14.828 10.609 1 95.56 95 LYS A O 1
ATOM 786 N N . VAL A 1 96 ? 7.129 -15.922 9.805 1 98.25 96 VAL A N 1
ATOM 787 C CA . VAL A 1 96 ? 6.492 -16.234 8.531 1 98.25 96 VAL A CA 1
ATOM 788 C C . VAL A 1 96 ? 5.996 -17.688 8.539 1 98.25 96 VAL A C 1
ATOM 790 O O . VAL A 1 96 ? 6.727 -18.594 8.945 1 98.25 96 VAL A O 1
ATOM 793 N N . ASP A 1 97 ? 4.762 -17.875 8.055 1 98.5 97 ASP A N 1
ATOM 794 C CA . ASP A 1 97 ? 4.168 -19.219 8 1 98.5 97 ASP A CA 1
ATOM 795 C C . ASP A 1 97 ? 4.32 -19.828 6.605 1 98.5 97 ASP A C 1
ATOM 797 O O . ASP A 1 97 ? 4.434 -21.047 6.465 1 98.5 97 ASP A O 1
ATOM 801 N N . VAL A 1 98 ? 4.242 -18.938 5.602 1 98.62 98 VAL A N 1
ATOM 802 C CA . VAL A 1 98 ? 4.242 -19.375 4.207 1 98.62 98 VAL A CA 1
ATOM 803 C C . VAL A 1 98 ? 4.984 -18.344 3.352 1 98.62 98 VAL A C 1
ATOM 805 O O . VAL A 1 98 ? 4.941 -17.141 3.629 1 98.62 98 VAL A O 1
ATOM 808 N N . VAL A 1 99 ? 5.719 -18.828 2.299 1 98.94 99 VAL A N 1
ATOM 809 C CA . VAL A 1 99 ? 6.305 -17.938 1.303 1 98.94 99 VAL A CA 1
ATOM 810 C C . VAL A 1 99 ? 5.566 -18.094 -0.026 1 98.94 99 VAL A C 1
ATOM 812 O O . VAL A 1 99 ? 5.34 -19.219 -0.489 1 98.94 99 VAL A O 1
ATOM 815 N N . LEU A 1 100 ? 5.094 -17.031 -0.552 1 98.94 100 LEU A N 1
ATOM 816 C CA . LEU A 1 100 ? 4.59 -16.969 -1.92 1 98.94 100 LEU A CA 1
ATOM 817 C C . LEU A 1 100 ? 5.586 -16.281 -2.84 1 98.94 100 LEU A C 1
ATOM 819 O O . LEU A 1 100 ? 6.137 -15.234 -2.488 1 98.94 100 LEU A O 1
ATOM 823 N N . CYS A 1 101 ? 5.859 -16.812 -4 1 98.94 101 CYS A N 1
ATOM 824 C CA . CYS A 1 101 ? 6.719 -16.203 -5.012 1 98.94 101 CYS A CA 1
ATOM 825 C C . CYS A 1 101 ? 6.004 -16.109 -6.352 1 98.94 101 CYS A C 1
ATOM 827 O O . CYS A 1 101 ? 6 -17.062 -7.129 1 98.94 101 CYS A O 1
ATOM 829 N N . PRO A 1 102 ? 5.508 -14.898 -6.648 1 98.75 102 PRO A N 1
ATOM 830 C CA . PRO A 1 102 ? 4.727 -14.719 -7.875 1 98.75 102 PRO A CA 1
ATOM 831 C C . PRO A 1 102 ? 5.602 -14.617 -9.125 1 98.75 102 PRO A C 1
ATOM 833 O O . PRO A 1 102 ? 5.34 -13.797 -10 1 98.75 102 PRO A O 1
ATOM 836 N N . GLY A 1 103 ? 6.688 -15.383 -9.258 1 98.56 103 GLY A N 1
ATOM 837 C CA . GLY A 1 103 ? 7.359 -15.609 -10.531 1 98.56 103 GLY A CA 1
ATOM 838 C C . GLY A 1 103 ? 8.609 -14.773 -10.703 1 98.56 103 GLY A C 1
ATOM 839 O O . GLY A 1 103 ? 8.953 -13.969 -9.836 1 98.56 103 GLY A O 1
ATOM 840 N N . ASP A 1 104 ? 9.344 -15.125 -11.805 1 98.19 104 ASP A N 1
ATOM 841 C CA . ASP A 1 104 ? 10.625 -14.523 -12.172 1 98.19 104 ASP A CA 1
ATOM 842 C C . ASP A 1 104 ? 11.672 -14.758 -11.094 1 98.19 104 ASP A C 1
ATOM 844 O O . ASP A 1 104 ? 12.297 -13.805 -10.617 1 98.19 104 ASP A O 1
ATOM 848 N N . ILE A 1 105 ? 11.789 -16.016 -10.828 1 98.62 105 ILE A N 1
ATOM 849 C CA . ILE A 1 105 ? 12.758 -16.469 -9.836 1 98.62 105 ILE A CA 1
ATOM 850 C C . ILE A 1 105 ? 14.164 -16.391 -10.422 1 98.62 105 ILE A C 1
ATOM 852 O O . ILE A 1 105 ? 15.094 -15.938 -9.758 1 98.62 105 ILE A O 1
ATOM 856 N N . VAL A 1 106 ? 14.211 -16.812 -11.641 1 97 106 VAL A N 1
ATOM 857 C CA . VAL A 1 106 ? 15.461 -16.719 -12.383 1 97 106 VAL A CA 1
ATOM 858 C C . VAL A 1 106 ? 15.305 -15.734 -13.539 1 97 106 VAL A C 1
ATOM 860 O O . VAL A 1 106 ? 14.289 -15.055 -13.641 1 97 106 VAL A O 1
ATOM 863 N N . ASN A 1 107 ? 16.422 -15.539 -14.344 1 92.62 107 ASN A N 1
ATOM 864 C CA . ASN A 1 107 ? 16.406 -14.5 -15.359 1 92.62 107 ASN A CA 1
ATOM 865 C C . ASN A 1 107 ? 16.75 -15.055 -16.734 1 92.62 107 ASN A C 1
ATOM 867 O O . ASN A 1 107 ? 17.797 -14.727 -17.297 1 92.62 107 ASN A O 1
ATOM 871 N N . ILE A 1 108 ? 15.781 -15.703 -17.297 1 88.19 108 ILE A N 1
ATOM 872 C CA . ILE A 1 108 ? 15.93 -16.125 -18.688 1 88.19 108 ILE A CA 1
ATOM 873 C C . ILE A 1 108 ? 15.5 -14.992 -19.609 1 88.19 108 ILE A C 1
ATOM 875 O O . ILE A 1 108 ? 14.312 -14.641 -19.672 1 88.19 108 ILE A O 1
ATOM 879 N N . LYS A 1 109 ? 16.328 -14.094 -20.156 1 71.81 109 LYS A N 1
ATOM 880 C CA . LYS A 1 109 ? 16.062 -12.867 -20.891 1 71.81 109 LYS A CA 1
ATOM 881 C C . LYS A 1 109 ? 15.328 -13.156 -22.203 1 71.81 109 LYS A C 1
ATOM 883 O O . LYS A 1 109 ? 14.359 -12.477 -22.547 1 71.81 109 LYS A O 1
ATOM 888 N N . THR A 1 110 ? 16.078 -13.836 -23.266 1 63.03 110 THR A N 1
ATOM 889 C CA . THR A 1 110 ? 15.492 -13.984 -24.578 1 63.03 110 THR A CA 1
ATOM 890 C C . THR A 1 110 ? 15.195 -15.453 -24.891 1 63.03 110 THR A C 1
ATOM 892 O O . THR A 1 110 ? 16.109 -16.281 -24.859 1 63.03 110 THR A O 1
ATOM 895 N N . LYS A 1 111 ? 13.867 -15.727 -24.891 1 56.62 111 LYS A N 1
ATOM 896 C CA . LYS A 1 111 ? 13.477 -17.125 -25.094 1 56.62 111 LYS A CA 1
ATOM 897 C C . LYS A 1 111 ? 14.094 -17.688 -26.359 1 56.62 111 LYS A C 1
ATOM 899 O O . LYS A 1 111 ? 14.414 -18.875 -26.438 1 56.62 111 LYS A O 1
ATOM 904 N N . GLU A 1 112 ? 14.32 -16.812 -27.312 1 55.56 112 GLU A N 1
ATOM 905 C CA . GLU A 1 112 ? 14.891 -17.375 -28.531 1 55.56 112 GLU A CA 1
ATOM 906 C C . GLU A 1 112 ? 16.297 -17.906 -28.281 1 55.56 112 GLU A C 1
ATOM 908 O O . GLU A 1 112 ? 16.672 -18.953 -28.797 1 55.56 112 GLU A O 1
ATOM 913 N N . GLU A 1 113 ? 17.031 -17.094 -27.609 1 53.91 113 GLU A N 1
ATOM 914 C CA . GLU A 1 113 ? 18.406 -17.484 -27.391 1 53.91 113 GLU A CA 1
ATOM 915 C C . GLU A 1 113 ? 18.516 -18.531 -26.266 1 53.91 113 GLU A C 1
ATOM 917 O O . GLU A 1 113 ? 19.422 -19.359 -26.266 1 53.91 113 GLU A O 1
ATOM 922 N N . TYR A 1 114 ? 17.594 -18.484 -25.391 1 60.03 114 TYR A N 1
ATOM 923 C CA . TYR A 1 114 ? 17.781 -19.297 -24.188 1 60.03 114 TYR A CA 1
ATOM 924 C C . TYR A 1 114 ? 16.812 -20.469 -24.172 1 60.03 114 TYR A C 1
ATOM 926 O O . TYR A 1 114 ? 16.344 -20.891 -23.109 1 60.03 114 TYR A O 1
ATOM 934 N N . LYS A 1 115 ? 16.609 -20.891 -25.391 1 64.12 115 LYS A N 1
ATOM 935 C CA . LYS A 1 115 ? 15.664 -21.984 -25.578 1 64.12 115 LYS A CA 1
ATOM 936 C C . LYS A 1 115 ? 16.359 -23.344 -25.5 1 64.12 115 LYS A C 1
ATOM 938 O O . LYS A 1 115 ? 15.703 -24.391 -25.484 1 64.12 115 LYS A O 1
ATOM 943 N N . SER A 1 116 ? 17.734 -23.234 -25.328 1 79.31 116 SER A N 1
ATOM 944 C CA . SER A 1 116 ? 18.281 -24.578 -25.312 1 79.31 116 SER A CA 1
ATOM 945 C C . SER A 1 116 ? 17.812 -25.359 -24.094 1 79.31 116 SER A C 1
ATOM 947 O O . SER A 1 116 ? 17.625 -24.797 -23.016 1 79.31 116 SER A O 1
ATOM 949 N N . LYS A 1 117 ? 17.641 -26.625 -24.312 1 83 117 LYS A N 1
ATOM 950 C CA . LYS A 1 117 ? 17.219 -27.547 -23.266 1 83 117 LYS A CA 1
ATOM 951 C C . LYS A 1 117 ? 18.188 -27.531 -22.078 1 83 117 LYS A C 1
ATOM 953 O O . LYS A 1 117 ? 17.766 -27.641 -20.922 1 83 117 LYS A O 1
ATOM 958 N N . GLU A 1 118 ? 19.438 -27.391 -22.438 1 86.62 118 GLU A N 1
ATOM 959 C CA . GLU A 1 118 ? 20.453 -27.375 -21.406 1 86.62 118 GLU A CA 1
ATOM 960 C C . GLU A 1 118 ? 20.344 -26.125 -20.531 1 86.62 118 GLU A C 1
ATOM 962 O O . GLU A 1 118 ? 20.422 -26.219 -19.297 1 86.62 118 GLU A O 1
ATOM 967 N N . PHE A 1 119 ? 20.125 -25.141 -21.172 1 88.69 119 PHE A N 1
ATOM 968 C CA . PHE A 1 119 ? 20 -23.891 -20.438 1 88.69 119 PHE A CA 1
ATOM 969 C C . PHE A 1 119 ? 18.75 -23.891 -19.562 1 88.69 119 PHE A C 1
ATOM 971 O O . PHE A 1 119 ? 18.781 -23.438 -18.422 1 88.69 119 PHE A O 1
ATOM 978 N N . GLN A 1 120 ? 17.719 -24.359 -20.094 1 91.38 120 GLN A N 1
ATOM 979 C CA . GLN A 1 120 ? 16.469 -24.484 -19.359 1 91.38 120 GLN A CA 1
ATOM 980 C C . GLN A 1 120 ? 16.641 -25.375 -18.125 1 91.38 120 GLN A C 1
ATOM 982 O O . GLN A 1 120 ? 16.156 -25.047 -17.047 1 91.38 120 GLN A O 1
ATOM 987 N N . PHE A 1 121 ? 17.328 -26.391 -18.344 1 92.44 121 PHE A N 1
ATOM 988 C CA . PHE A 1 121 ? 17.547 -27.344 -17.266 1 92.44 121 PHE A CA 1
ATOM 989 C C . PHE A 1 121 ? 18.406 -26.719 -16.156 1 92.44 121 PHE A C 1
ATOM 991 O O . PHE A 1 121 ? 18.094 -26.875 -14.977 1 92.44 121 PHE A O 1
ATOM 998 N N . GLU A 1 122 ? 19.438 -26.016 -16.562 1 93.06 122 GLU A N 1
ATOM 999 C CA . GLU A 1 122 ? 20.297 -25.359 -15.578 1 93.06 122 GLU A CA 1
ATOM 1000 C C . GLU A 1 122 ? 19.547 -24.281 -14.82 1 93.06 122 GLU A C 1
ATOM 1002 O O . GLU A 1 122 ? 19.75 -24.094 -13.617 1 93.06 122 GLU A O 1
ATOM 1007 N N . SER A 1 123 ? 18.719 -23.609 -15.523 1 94.88 123 SER A N 1
ATOM 1008 C CA . SER A 1 123 ? 17.922 -22.562 -14.898 1 94.88 123 SER A CA 1
ATOM 1009 C C . SER A 1 123 ? 16.922 -23.156 -13.906 1 94.88 123 SER A C 1
ATOM 1011 O O . SER A 1 123 ? 16.656 -22.562 -12.859 1 94.88 123 SER A O 1
ATOM 1013 N N . LEU A 1 124 ? 16.406 -24.297 -14.281 1 96.38 124 LEU A N 1
ATOM 1014 C CA . LEU A 1 124 ? 15.492 -24.969 -13.375 1 96.38 124 LEU A CA 1
ATOM 1015 C C . LEU A 1 124 ? 16.188 -25.359 -12.078 1 96.38 124 LEU A C 1
ATOM 1017 O O . LEU A 1 124 ? 15.617 -25.266 -11 1 96.38 124 LEU A O 1
ATOM 1021 N N . LYS A 1 125 ? 17.391 -25.812 -12.195 1 96.88 125 LYS A N 1
ATOM 1022 C CA . LYS A 1 125 ? 18.172 -26.141 -11.008 1 96.88 125 LYS A CA 1
ATOM 1023 C C . LYS A 1 125 ? 18.359 -24.922 -10.125 1 96.88 125 LYS A C 1
ATOM 1025 O O . LYS A 1 125 ? 18.328 -25.016 -8.898 1 96.88 125 LYS A O 1
ATOM 1030 N N . SER A 1 126 ? 18.609 -23.812 -10.789 1 97.25 126 SER A N 1
ATOM 1031 C CA . SER A 1 126 ? 18.734 -22.562 -10.047 1 97.25 126 SER A CA 1
ATOM 1032 C C . SER A 1 126 ? 17.438 -22.219 -9.32 1 97.25 126 SER A C 1
ATOM 1034 O O . SER A 1 126 ? 17.469 -21.75 -8.172 1 97.25 126 SER A O 1
ATOM 1036 N N . VAL A 1 127 ? 16.297 -22.422 -9.984 1 98.25 127 VAL A N 1
ATOM 1037 C CA . VAL A 1 127 ? 15.008 -22.203 -9.352 1 98.25 127 VAL A CA 1
ATOM 1038 C C . VAL A 1 127 ? 14.891 -23.047 -8.086 1 98.25 127 VAL A C 1
ATOM 1040 O O . VAL A 1 127 ? 14.5 -22.547 -7.031 1 98.25 127 VAL A O 1
ATOM 1043 N N . GLU A 1 128 ? 15.242 -24.281 -8.227 1 98.31 128 GLU A N 1
ATOM 1044 C CA . GLU A 1 128 ? 15.133 -25.219 -7.109 1 98.31 128 GLU A CA 1
ATOM 1045 C C . GLU A 1 128 ? 16.031 -24.812 -5.945 1 98.31 128 GLU A C 1
ATOM 1047 O O . GLU A 1 128 ? 15.617 -24.859 -4.789 1 98.31 128 GLU A O 1
ATOM 1052 N N . LYS A 1 129 ? 17.172 -24.375 -6.266 1 97.94 129 LYS A N 1
ATOM 1053 C CA . LYS A 1 129 ? 18.094 -23.922 -5.234 1 97.94 129 LYS A CA 1
ATOM 1054 C C . LYS A 1 129 ? 17.547 -22.703 -4.508 1 97.94 129 LYS A C 1
ATOM 1056 O O . LYS A 1 129 ? 17.578 -22.625 -3.275 1 97.94 129 LYS A O 1
ATOM 1061 N N . ILE A 1 130 ? 17.062 -21.797 -5.25 1 98.62 130 ILE A N 1
ATOM 1062 C CA . ILE A 1 130 ? 16.531 -20.562 -4.672 1 98.62 130 ILE A CA 1
ATOM 1063 C C . ILE A 1 130 ? 15.305 -20.875 -3.826 1 98.62 130 ILE A C 1
ATOM 1065 O O . ILE A 1 130 ? 15.141 -20.344 -2.729 1 98.62 130 ILE A O 1
ATOM 1069 N N . ALA A 1 131 ? 14.461 -21.734 -4.324 1 98.56 131 ALA A N 1
ATOM 1070 C CA . ALA A 1 131 ? 13.281 -22.172 -3.576 1 98.56 131 ALA A CA 1
ATOM 1071 C C . ALA A 1 131 ? 13.672 -22.828 -2.258 1 98.56 131 ALA A C 1
ATOM 1073 O O . ALA A 1 131 ? 13.008 -22.625 -1.235 1 98.56 131 ALA A O 1
ATOM 1074 N N . GLU A 1 132 ? 14.672 -23.641 -2.32 1 98.06 132 GLU A N 1
ATOM 1075 C CA . GLU A 1 132 ? 15.164 -24.25 -1.093 1 98.06 132 GLU A CA 1
ATOM 1076 C C . GLU A 1 132 ? 15.602 -23.203 -0.082 1 98.06 132 GLU A C 1
ATOM 1078 O O . GLU A 1 132 ? 15.375 -23.359 1.121 1 98.06 132 GLU A O 1
ATOM 1083 N N . GLY A 1 133 ? 16.266 -22.156 -0.627 1 98.25 133 GLY A N 1
ATOM 1084 C CA . GLY A 1 133 ? 16.609 -21.047 0.243 1 98.25 133 GLY A CA 1
ATOM 1085 C C . GLY A 1 133 ? 15.406 -20.391 0.885 1 98.25 133 GLY A C 1
ATOM 1086 O O . GLY A 1 133 ? 15.469 -19.953 2.037 1 98.25 133 GLY A O 1
ATOM 1087 N N . MET A 1 134 ? 14.312 -20.359 0.189 1 98.56 134 MET A N 1
ATOM 1088 C CA . MET A 1 134 ? 13.094 -19.75 0.703 1 98.56 134 MET A CA 1
ATOM 1089 C C . MET A 1 134 ? 12.547 -20.547 1.885 1 98.56 134 MET A C 1
ATOM 1091 O O . MET A 1 134 ? 11.891 -19.984 2.764 1 98.56 134 MET A O 1
ATOM 1095 N N . LEU A 1 135 ? 12.867 -21.844 1.959 1 98 135 LEU A N 1
ATOM 1096 C CA . LEU A 1 135 ? 12.398 -22.703 3.039 1 98 135 LEU A CA 1
ATOM 1097 C C . LEU A 1 135 ? 13.016 -22.281 4.371 1 98 135 LEU A C 1
ATOM 1099 O O . LEU A 1 135 ? 12.539 -22.688 5.434 1 98 135 LEU A O 1
ATOM 1103 N N . SER A 1 136 ? 14.008 -21.484 4.344 1 97.38 136 SER A N 1
ATOM 1104 C CA . SER A 1 136 ? 14.594 -21 5.586 1 97.38 136 SER A CA 1
ATOM 1105 C C . SER A 1 136 ? 13.695 -19.953 6.254 1 97.38 136 SER A C 1
ATOM 1107 O O . SER A 1 136 ? 13.859 -19.656 7.438 1 97.38 136 SER A O 1
ATOM 1109 N N . PHE A 1 137 ? 12.781 -19.406 5.504 1 98.44 137 PHE A N 1
ATOM 1110 C CA . PHE A 1 137 ? 11.867 -18.406 6.051 1 98.44 137 PHE A CA 1
ATOM 1111 C C . PHE A 1 137 ? 10.602 -19.062 6.578 1 98.44 137 PHE A C 1
ATOM 1113 O O . PHE A 1 137 ? 9.953 -18.547 7.488 1 98.44 137 PHE A O 1
ATOM 1120 N N . ALA A 1 138 ? 10.156 -20.109 5.98 1 98.19 138 ALA A N 1
ATOM 1121 C CA . ALA A 1 138 ? 8.906 -20.797 6.309 1 98.19 138 ALA A CA 1
ATOM 1122 C C . ALA A 1 138 ? 8.938 -22.25 5.859 1 98.19 138 ALA A C 1
ATOM 1124 O O . ALA A 1 138 ? 9.719 -22.625 4.977 1 98.19 138 ALA A O 1
ATOM 1125 N N . PRO A 1 139 ? 8.039 -23.094 6.414 1 97.75 139 PRO A N 1
ATOM 1126 C CA . PRO A 1 139 ? 8.062 -24.516 6.098 1 97.75 139 PRO A CA 1
ATOM 1127 C C . PRO A 1 139 ? 7.5 -24.828 4.707 1 97.75 139 PRO A C 1
ATOM 1129 O O . PRO A 1 139 ? 7.719 -25.922 4.176 1 97.75 139 PRO A O 1
ATOM 1132 N N . LYS A 1 140 ? 6.695 -23.891 4.141 1 98.19 140 LYS A N 1
ATOM 1133 C CA . LYS A 1 140 ? 6.078 -24.125 2.84 1 98.19 140 LYS A CA 1
ATOM 1134 C C . LYS A 1 140 ? 6.32 -22.953 1.896 1 98.19 140 LYS A C 1
ATOM 1136 O O . LYS A 1 140 ? 6.262 -21.797 2.312 1 98.19 140 LYS A O 1
ATOM 1141 N N . VAL A 1 141 ? 6.574 -23.297 0.654 1 98.69 141 VAL A N 1
ATOM 1142 C CA . VAL A 1 141 ? 6.84 -22.328 -0.397 1 98.69 141 VAL A CA 1
ATOM 1143 C C . VAL A 1 141 ? 5.969 -22.625 -1.615 1 98.69 141 VAL A C 1
ATOM 1145 O O . VAL A 1 141 ? 5.871 -23.781 -2.047 1 98.69 141 VAL A O 1
ATOM 1148 N N . TYR A 1 142 ? 5.297 -21.641 -2.119 1 98.88 142 TYR A N 1
ATOM 1149 C CA . TYR A 1 142 ? 4.473 -21.766 -3.316 1 98.88 142 TYR A CA 1
ATOM 1150 C C . TYR A 1 142 ? 4.984 -20.859 -4.426 1 98.88 142 TYR A C 1
ATOM 1152 O O . TYR A 1 142 ? 5.215 -19.656 -4.207 1 98.88 142 TYR A O 1
ATOM 1160 N N . LEU A 1 143 ? 5.168 -21.438 -5.633 1 98.81 143 LEU A N 1
ATOM 1161 C CA . LEU A 1 143 ? 5.77 -20.734 -6.762 1 98.81 143 LEU A CA 1
ATOM 1162 C C . LEU A 1 143 ? 4.844 -20.766 -7.973 1 98.81 143 LEU A C 1
ATOM 1164 O O . LEU A 1 143 ? 4.102 -21.734 -8.164 1 98.81 143 LEU A O 1
ATOM 1168 N N . ILE A 1 144 ? 4.855 -19.734 -8.695 1 98.88 144 ILE A N 1
ATOM 1169 C CA . ILE A 1 144 ? 4.379 -19.75 -10.07 1 98.88 144 ILE A CA 1
ATOM 1170 C C . ILE A 1 144 ? 5.469 -19.219 -11 1 98.88 144 ILE A C 1
ATOM 1172 O O . ILE A 1 144 ? 6.367 -18.5 -10.562 1 98.88 144 ILE A O 1
ATOM 1176 N N . PRO A 1 145 ? 5.457 -19.609 -12.305 1 98.44 145 PRO A N 1
ATOM 1177 C CA . PRO A 1 145 ? 6.449 -19.078 -13.234 1 98.44 145 PRO A CA 1
ATOM 1178 C C . PRO A 1 145 ? 6.102 -17.672 -13.727 1 98.44 145 PRO A C 1
ATOM 1180 O O . PRO A 1 145 ? 4.926 -17.375 -13.945 1 98.44 145 PRO A O 1
ATOM 1183 N N . GLY A 1 146 ? 7.121 -16.797 -13.773 1 97.56 146 GLY A N 1
ATOM 1184 C CA . GLY A 1 146 ? 7.027 -15.586 -14.57 1 97.56 146 GLY A CA 1
ATOM 1185 C C . GLY A 1 146 ? 7.551 -15.766 -15.977 1 97.56 146 GLY A C 1
ATOM 1186 O O . GLY A 1 146 ? 7.855 -16.875 -16.406 1 97.56 146 GLY A O 1
ATOM 1187 N N . ASN A 1 147 ? 7.625 -14.672 -16.75 1 95.5 147 ASN A N 1
ATOM 1188 C CA . ASN A 1 147 ? 8.039 -14.75 -18.156 1 95.5 147 ASN A CA 1
ATOM 1189 C C . ASN A 1 147 ? 9.531 -15.039 -18.281 1 95.5 147 ASN A C 1
ATOM 1191 O O . ASN A 1 147 ? 10.008 -15.43 -19.344 1 95.5 147 ASN A O 1
ATOM 1195 N N . HIS A 1 148 ? 10.32 -14.969 -17.219 1 95.38 148 HIS A N 1
ATOM 1196 C CA . HIS A 1 148 ? 11.766 -15.195 -17.266 1 95.38 148 HIS A CA 1
ATOM 1197 C C . HIS A 1 148 ? 12.133 -16.531 -16.641 1 95.38 148 HIS A C 1
ATOM 1199 O O . HIS A 1 148 ? 13.312 -16.828 -16.453 1 95.38 148 HIS A O 1
ATOM 1205 N N . ASP A 1 149 ? 11.195 -17.344 -16.328 1 96.5 149 ASP A N 1
ATOM 1206 C CA . ASP A 1 149 ? 11.438 -18.625 -15.688 1 96.5 149 ASP A CA 1
ATOM 1207 C C . ASP A 1 149 ? 11.398 -19.766 -16.719 1 96.5 149 ASP A C 1
ATOM 1209 O O . ASP A 1 149 ? 10.906 -19.578 -17.828 1 96.5 149 ASP A O 1
ATOM 1213 N N . PRO A 1 150 ? 11.922 -20.938 -16.359 1 95.31 150 PRO A N 1
ATOM 1214 C CA . PRO A 1 150 ? 11.922 -22.078 -17.297 1 95.31 150 PRO A CA 1
ATOM 1215 C C . PRO A 1 150 ? 10.516 -22.5 -17.703 1 95.31 150 PRO A C 1
ATOM 1217 O O . PRO A 1 150 ? 9.594 -22.484 -16.891 1 95.31 150 PRO A O 1
ATOM 1220 N N . ASP A 1 151 ? 10.391 -23.047 -18.891 1 94.31 151 ASP A N 1
ATOM 1221 C CA . ASP A 1 151 ? 9.102 -23.422 -19.484 1 94.31 151 ASP A CA 1
ATOM 1222 C C . ASP A 1 151 ? 8.461 -24.562 -18.703 1 94.31 151 ASP A C 1
ATOM 1224 O O . ASP A 1 151 ? 7.238 -24.609 -18.547 1 94.31 151 ASP A O 1
ATOM 1228 N N . VAL A 1 152 ? 9.25 -25.453 -18.234 1 95.19 152 VAL A N 1
ATOM 1229 C CA . VAL A 1 152 ? 8.734 -26.656 -17.594 1 95.19 152 VAL A CA 1
ATOM 1230 C C . VAL A 1 152 ? 7.977 -26.297 -16.312 1 95.19 152 VAL A C 1
ATOM 1232 O O . VAL A 1 152 ? 7.156 -27.062 -15.828 1 95.19 152 VAL A O 1
ATOM 1235 N N . MET A 1 153 ? 8.266 -25.109 -15.781 1 97.19 153 MET A N 1
ATOM 1236 C CA . MET A 1 153 ? 7.547 -24.656 -14.594 1 97.19 153 MET A CA 1
ATOM 1237 C C . MET A 1 153 ? 6.074 -24.422 -14.906 1 97.19 153 MET A C 1
ATOM 1239 O O . MET A 1 153 ? 5.223 -24.531 -14.023 1 97.19 153 MET A O 1
ATOM 1243 N N . PHE A 1 154 ? 5.715 -24.078 -16.156 1 97.19 154 PHE A N 1
ATOM 1244 C CA . PHE A 1 154 ? 4.324 -23.906 -16.547 1 97.19 154 PHE A CA 1
ATOM 1245 C C . PHE A 1 154 ? 3.588 -25.234 -16.562 1 97.19 154 PHE A C 1
ATOM 1247 O O . PHE A 1 154 ? 2.357 -25.266 -16.625 1 97.19 154 PHE A O 1
ATOM 1254 N N . GLU A 1 155 ? 4.316 -26.281 -16.469 1 97.31 155 GLU A N 1
ATOM 1255 C CA . GLU A 1 155 ? 3.752 -27.625 -16.344 1 97.31 155 GLU A CA 1
ATOM 1256 C C . GLU A 1 155 ? 3.834 -28.141 -14.906 1 97.31 155 GLU A C 1
ATOM 1258 O O . GLU A 1 155 ? 3.541 -29.297 -14.641 1 97.31 155 GLU A O 1
ATOM 1263 N N . ASN A 1 156 ? 4.297 -27.281 -14.055 1 98.12 156 ASN A N 1
ATOM 1264 C CA . ASN A 1 156 ? 4.445 -27.578 -12.633 1 98.12 156 ASN A CA 1
ATOM 1265 C C . ASN A 1 156 ? 5.422 -28.734 -12.391 1 98.12 156 ASN A C 1
ATOM 1267 O O . ASN A 1 156 ? 5.145 -29.625 -11.594 1 98.12 156 ASN A O 1
ATOM 1271 N N . LYS A 1 157 ? 6.527 -28.672 -13.078 1 96.62 157 LYS A N 1
ATOM 1272 C CA . LYS A 1 157 ? 7.535 -29.719 -12.945 1 96.62 157 LYS A CA 1
ATOM 1273 C C . LYS A 1 157 ? 8.836 -29.156 -12.383 1 96.62 157 LYS A C 1
ATOM 1275 O O . LYS A 1 157 ? 9.242 -28.047 -12.727 1 96.62 157 LYS A O 1
ATOM 1280 N N . LEU A 1 158 ? 9.453 -29.922 -11.523 1 96.12 158 LEU A N 1
ATOM 1281 C CA . LEU A 1 158 ? 10.789 -29.719 -10.977 1 96.12 158 LEU A CA 1
ATOM 1282 C C . LEU A 1 158 ? 11.68 -30.922 -11.242 1 96.12 158 LEU A C 1
ATOM 1284 O O . LEU A 1 158 ? 11.188 -32.031 -11.492 1 96.12 158 LEU A O 1
ATOM 1288 N N . THR A 1 159 ? 12.938 -30.703 -11.234 1 93.75 159 THR A N 1
ATOM 1289 C CA . THR A 1 159 ? 13.836 -31.828 -11.398 1 93.75 159 THR A CA 1
ATOM 1290 C C . THR A 1 159 ? 13.844 -32.719 -10.148 1 93.75 159 THR A C 1
ATOM 1292 O O . THR A 1 159 ? 13.938 -33.938 -10.242 1 93.75 159 THR A O 1
ATOM 1295 N N . GLN A 1 160 ? 13.758 -32.062 -9.031 1 91.56 160 GLN A N 1
ATOM 1296 C CA . GLN A 1 160 ? 13.734 -32.75 -7.734 1 91.56 160 GLN A CA 1
ATOM 1297 C C . GLN A 1 160 ? 12.578 -32.25 -6.871 1 91.56 160 GLN A C 1
ATOM 1299 O O . GLN A 1 160 ? 12.781 -31.391 -5.996 1 91.56 160 GLN A O 1
ATOM 1304 N N . PRO A 1 161 ? 11.508 -32.844 -7.031 1 89.69 161 PRO A N 1
ATOM 1305 C CA . PRO A 1 161 ? 10.352 -32.375 -6.254 1 89.69 161 PRO A CA 1
ATOM 1306 C C . PRO A 1 161 ? 10.555 -32.531 -4.75 1 89.69 161 PRO A C 1
ATOM 1308 O O . PRO A 1 161 ? 11.141 -33.531 -4.305 1 89.69 161 PRO A O 1
ATOM 1311 N N . LYS A 1 162 ? 10.273 -31.484 -4.09 1 91.12 162 LYS A N 1
ATOM 1312 C CA . LYS A 1 162 ? 10.266 -31.484 -2.629 1 91.12 162 LYS A CA 1
ATOM 1313 C C . LYS A 1 162 ? 8.867 -31.234 -2.084 1 91.12 162 LYS A C 1
ATOM 1315 O O . LYS A 1 162 ? 8.117 -30.438 -2.641 1 91.12 162 LYS A O 1
ATOM 1320 N N . GLU A 1 163 ? 8.523 -31.844 -0.965 1 91.62 163 GLU A N 1
ATOM 1321 C CA . GLU A 1 163 ? 7.18 -31.797 -0.394 1 91.62 163 GLU A CA 1
ATOM 1322 C C . GLU A 1 163 ? 6.805 -30.375 0.017 1 91.62 163 GLU A C 1
ATOM 1324 O O . GLU A 1 163 ? 5.637 -29.984 -0.065 1 91.62 163 GLU A O 1
ATOM 1329 N N . ASN A 1 164 ? 7.762 -29.594 0.352 1 97 164 ASN A N 1
ATOM 1330 C CA . ASN A 1 164 ? 7.469 -28.281 0.928 1 97 164 ASN A CA 1
ATOM 1331 C C . ASN A 1 164 ? 7.602 -27.172 -0.109 1 97 164 ASN A C 1
ATOM 1333 O O . ASN A 1 164 ? 7.391 -26 0.201 1 97 164 ASN A O 1
ATOM 1337 N N . ILE A 1 165 ? 7.977 -27.516 -1.367 1 98.19 165 ILE A N 1
ATOM 1338 C CA . ILE A 1 165 ? 8.062 -26.578 -2.479 1 98.19 165 ILE A CA 1
ATOM 1339 C C . ILE A 1 165 ? 6.996 -26.922 -3.52 1 98.19 165 ILE A C 1
ATOM 1341 O O . ILE A 1 165 ? 7.035 -27.984 -4.133 1 98.19 165 ILE A O 1
ATOM 1345 N N . HIS A 1 166 ? 6.074 -26.016 -3.717 1 98.38 166 HIS A N 1
ATOM 1346 C CA . HIS A 1 166 ? 4.918 -26.297 -4.559 1 98.38 166 HIS A CA 1
ATOM 1347 C C . HIS A 1 166 ? 4.852 -25.344 -5.75 1 98.38 166 HIS A C 1
ATOM 1349 O O . HIS A 1 166 ? 4.82 -24.125 -5.57 1 98.38 166 HIS A O 1
ATOM 1355 N N . LEU A 1 167 ? 4.867 -25.906 -6.926 1 98.62 167 LEU A N 1
ATOM 1356 C CA . LEU A 1 167 ? 4.457 -25.156 -8.109 1 98.62 167 LEU A CA 1
ATOM 1357 C C . LEU A 1 167 ? 2.943 -25.188 -8.281 1 98.62 167 LEU A C 1
ATOM 1359 O O . LEU A 1 167 ? 2.336 -26.266 -8.281 1 98.62 167 LEU A O 1
ATOM 1363 N N . VAL A 1 168 ? 2.361 -23.969 -8.414 1 98.69 168 VAL A N 1
ATOM 1364 C CA . VAL A 1 168 ? 0.904 -23.969 -8.352 1 98.69 168 VAL A CA 1
ATOM 1365 C C . VAL A 1 168 ? 0.341 -23.234 -9.578 1 98.69 168 VAL A C 1
ATOM 1367 O O . VAL A 1 168 ? -0.69 -22.562 -9.484 1 98.69 168 VAL A O 1
ATOM 1370 N N . HIS A 1 169 ? 1.04 -23.266 -10.727 1 98.81 169 HIS A N 1
ATOM 1371 C CA . HIS A 1 169 ? 0.493 -22.703 -11.953 1 98.81 169 HIS A CA 1
ATOM 1372 C C . HIS A 1 169 ? -0.783 -23.422 -12.375 1 98.81 169 HIS A C 1
ATOM 1374 O O . HIS A 1 169 ? -0.814 -24.656 -12.438 1 98.81 169 HIS A O 1
ATOM 1380 N N . ASN A 1 170 ? -1.796 -22.562 -12.625 1 98.56 170 ASN A N 1
ATOM 1381 C CA . ASN A 1 170 ? -3.09 -23.078 -13.062 1 98.56 170 ASN A CA 1
ATOM 1382 C C . ASN A 1 170 ? -3.639 -24.109 -12.094 1 98.56 170 ASN A C 1
ATOM 1384 O O . ASN A 1 170 ? -4.152 -25.156 -12.523 1 98.56 170 ASN A O 1
ATOM 1388 N N . SER A 1 171 ? -3.484 -23.859 -10.797 1 98.19 171 SER A N 1
ATOM 1389 C CA . SER A 1 171 ? -3.904 -24.797 -9.758 1 98.19 171 SER A CA 1
ATOM 1390 C C . SER A 1 171 ? -4.477 -24.062 -8.547 1 98.19 171 SER A C 1
ATOM 1392 O O . SER A 1 171 ? -4.258 -22.859 -8.383 1 98.19 171 SER A O 1
ATOM 1394 N N . ILE A 1 172 ? -5.254 -24.766 -7.812 1 98.06 172 ILE A N 1
ATOM 1395 C CA . ILE A 1 172 ? -5.805 -24.297 -6.543 1 98.06 172 ILE A CA 1
ATOM 1396 C C . ILE A 1 172 ? -5.375 -25.234 -5.418 1 98.06 172 ILE A C 1
ATOM 1398 O O . ILE A 1 172 ? -5.566 -26.453 -5.512 1 98.06 172 ILE A O 1
ATOM 1402 N N . VAL A 1 173 ? -4.766 -24.688 -4.402 1 97.56 173 VAL A N 1
ATOM 1403 C CA . VAL A 1 173 ? -4.32 -25.5 -3.275 1 97.56 173 VAL A CA 1
ATOM 1404 C C . VAL A 1 173 ? -4.812 -24.891 -1.967 1 97.56 173 VAL A C 1
ATOM 1406 O O . VAL A 1 173 ? -4.93 -23.672 -1.849 1 97.56 173 VAL A O 1
ATOM 1409 N N . GLU A 1 174 ? -5.023 -25.703 -0.992 1 96.62 174 GLU A N 1
ATOM 1410 C CA . GLU A 1 174 ? -5.477 -25.219 0.309 1 96.62 174 GLU A CA 1
ATOM 1411 C C . GLU A 1 174 ? -4.301 -24.797 1.178 1 96.62 174 GLU A C 1
ATOM 1413 O O . GLU A 1 174 ? -3.363 -25.562 1.393 1 96.62 174 GLU A O 1
ATOM 1418 N N . LEU A 1 175 ? -4.344 -23.562 1.651 1 97 175 LEU A N 1
ATOM 1419 C CA . LEU A 1 175 ? -3.326 -23.062 2.57 1 97 175 LEU A CA 1
ATOM 1420 C C . LEU A 1 175 ? -3.703 -23.375 4.016 1 97 175 LEU A C 1
ATOM 1422 O O . LEU A 1 175 ? -2.859 -23.812 4.801 1 97 175 LEU A O 1
ATOM 1426 N N . ARG A 1 176 ? -4.832 -23.047 4.363 1 95.44 176 ARG A N 1
ATOM 1427 C CA . ARG A 1 176 ? -5.508 -23.297 5.629 1 95.44 176 ARG A CA 1
ATOM 1428 C C . ARG A 1 176 ? -6.969 -23.688 5.406 1 95.44 176 ARG A C 1
ATOM 1430 O O . ARG A 1 176 ? -7.504 -23.484 4.312 1 95.44 176 ARG A O 1
ATOM 1437 N N . GLU A 1 177 ? -7.582 -24.188 6.469 1 92.88 177 GLU A N 1
ATOM 1438 C CA . GLU A 1 177 ? -8.992 -24.531 6.344 1 92.88 177 GLU A CA 1
ATOM 1439 C C . GLU A 1 177 ? -9.805 -23.328 5.844 1 92.88 177 GLU A C 1
ATOM 1441 O O . GLU A 1 177 ? -9.812 -22.266 6.48 1 92.88 177 GLU A O 1
ATOM 1446 N N . GLY A 1 178 ? -10.336 -23.484 4.68 1 93.5 178 GLY A N 1
ATOM 1447 C CA . GLY A 1 178 ? -11.211 -22.469 4.121 1 93.5 178 GLY A CA 1
ATOM 1448 C C . GLY A 1 178 ? -10.461 -21.406 3.34 1 93.5 178 GLY A C 1
ATOM 1449 O O . GLY A 1 178 ? -11.078 -20.547 2.719 1 93.5 178 GLY A O 1
ATOM 1450 N N . LEU A 1 179 ? -9.148 -21.422 3.371 1 96.88 179 LEU A N 1
ATOM 1451 C CA . LEU A 1 179 ? -8.328 -20.469 2.645 1 96.88 179 LEU A CA 1
ATOM 1452 C C . LEU A 1 179 ? -7.477 -21.172 1.591 1 96.88 179 LEU A C 1
ATOM 1454 O O . LEU A 1 179 ? -6.676 -22.047 1.917 1 96.88 179 LEU A O 1
ATOM 1458 N N . TYR A 1 180 ? -7.676 -20.75 0.347 1 98.06 180 TYR A N 1
ATOM 1459 C CA . TYR A 1 180 ? -7.023 -21.406 -0.776 1 98.06 180 TYR A CA 1
ATOM 1460 C C . TYR A 1 180 ? -6.137 -20.438 -1.546 1 98.06 180 TYR A C 1
ATOM 1462 O O . TYR A 1 180 ? -6.332 -19.219 -1.476 1 98.06 180 TYR A O 1
ATOM 1470 N N . LEU A 1 181 ? -5.148 -21 -2.209 1 98.81 181 LEU A N 1
ATOM 1471 C CA . LEU A 1 181 ? -4.273 -20.281 -3.121 1 98.81 181 LEU A CA 1
ATOM 1472 C C . LEU A 1 181 ? -4.527 -20.688 -4.566 1 98.81 181 LEU A C 1
ATOM 1474 O O . LEU A 1 181 ? -4.469 -21.875 -4.895 1 98.81 181 LEU A O 1
ATOM 1478 N N . ALA A 1 182 ? -4.938 -19.734 -5.344 1 98.88 182 ALA A N 1
ATOM 1479 C CA . ALA A 1 182 ? -5.02 -19.938 -6.785 1 98.88 182 ALA A CA 1
ATOM 1480 C C . ALA A 1 182 ? -3.85 -19.281 -7.504 1 98.88 182 ALA A C 1
ATOM 1482 O O . ALA A 1 182 ? -3.596 -18.094 -7.32 1 98.88 182 ALA A O 1
ATOM 1483 N N . GLY A 1 183 ? -3.094 -20.047 -8.305 1 98.94 183 GLY A N 1
ATOM 1484 C CA . GLY A 1 183 ? -1.892 -19.531 -8.938 1 98.94 183 GLY A CA 1
ATOM 1485 C C . GLY A 1 183 ? -1.955 -19.562 -10.453 1 98.94 183 GLY A C 1
ATOM 1486 O O . GLY A 1 183 ? -2.467 -20.516 -11.039 1 98.94 183 GLY A O 1
ATOM 1487 N N . PHE A 1 184 ? -1.449 -18.484 -11.078 1 98.94 184 PHE A N 1
ATOM 1488 C CA . PHE A 1 184 ? -1.377 -18.438 -12.531 1 98.94 184 PHE A CA 1
ATOM 1489 C C . PHE A 1 184 ? -0.186 -17.609 -12.984 1 98.94 184 PHE A C 1
ATOM 1491 O O . PHE A 1 184 ? -0.106 -16.406 -12.68 1 98.94 184 PHE A O 1
ATOM 1498 N N . GLY A 1 185 ? 0.705 -18.188 -13.75 1 98.69 185 GLY A N 1
ATOM 1499 C CA . GLY A 1 185 ? 1.941 -17.547 -14.148 1 98.69 185 GLY A CA 1
ATOM 1500 C C . GLY A 1 185 ? 1.882 -16.953 -15.547 1 98.69 185 GLY A C 1
ATOM 1501 O O . GLY A 1 185 ? 0.843 -17.016 -16.203 1 98.69 185 GLY A O 1
ATOM 1502 N N . GLY A 1 186 ? 2.967 -16.359 -15.93 1 97.38 186 GLY A N 1
ATOM 1503 C CA . GLY A 1 186 ? 3.117 -15.773 -17.25 1 97.38 186 GLY A CA 1
ATOM 1504 C C . GLY A 1 186 ? 2.795 -14.289 -17.281 1 97.38 186 GLY A C 1
ATOM 1505 O O . GLY A 1 186 ? 2.51 -13.688 -16.25 1 97.38 186 GLY A O 1
ATOM 1506 N N . SER A 1 187 ? 2.984 -13.695 -18.438 1 97.44 187 SER A N 1
ATOM 1507 C CA . SER A 1 187 ? 2.764 -12.258 -18.594 1 97.44 187 SER A CA 1
ATOM 1508 C C . SER A 1 187 ? 2.209 -11.93 -19.969 1 97.44 187 SER A C 1
ATOM 1510 O O . SER A 1 187 ? 2.25 -12.766 -20.875 1 97.44 187 SER A O 1
ATOM 1512 N N . VAL A 1 188 ? 1.636 -10.812 -20.047 1 98.25 188 VAL A N 1
ATOM 1513 C CA . VAL A 1 188 ? 1.146 -10.25 -21.312 1 98.25 188 VAL A CA 1
ATOM 1514 C C . VAL A 1 188 ? 2.074 -9.133 -21.781 1 98.25 188 VAL A C 1
ATOM 1516 O O . VAL A 1 188 ? 2.932 -8.672 -21.016 1 98.25 188 VAL A O 1
ATOM 1519 N N . PRO A 1 189 ? 1.951 -8.742 -23.047 1 97.62 189 PRO A N 1
ATOM 1520 C CA . PRO A 1 189 ? 2.756 -7.602 -23.484 1 97.62 189 PRO A CA 1
ATOM 1521 C C . PRO A 1 189 ? 2.416 -6.309 -22.75 1 97.62 189 PRO A C 1
ATOM 1523 O O . PRO A 1 189 ? 1.296 -6.148 -22.266 1 97.62 189 PRO A O 1
ATOM 1526 N N . SER A 1 190 ? 3.387 -5.414 -22.625 1 97.5 190 SER A N 1
ATOM 1527 C CA . SER A 1 190 ? 3.195 -4.102 -22.031 1 97.5 190 SER A CA 1
ATOM 1528 C C . SER A 1 190 ? 3.432 -2.988 -23.047 1 97.5 190 SER A C 1
ATOM 1530 O O . SER A 1 190 ? 4.07 -3.209 -24.078 1 97.5 190 SER A O 1
ATOM 1532 N N . PHE A 1 191 ? 2.973 -1.82 -22.766 1 98.06 191 PHE A N 1
ATOM 1533 C CA . PHE A 1 191 ? 3.002 -0.737 -23.75 1 98.06 191 PHE A CA 1
ATOM 1534 C C . PHE A 1 191 ? 3.367 0.583 -23.078 1 98.06 191 PHE A C 1
ATOM 1536 O O . PHE A 1 191 ? 3.043 0.805 -21.906 1 98.06 191 PHE A O 1
ATOM 1543 N N . HIS A 1 192 ? 3.99 1.449 -23.828 1 97.38 192 HIS A N 1
ATOM 1544 C CA . HIS A 1 192 ? 4.324 2.787 -23.359 1 97.38 192 HIS A CA 1
ATOM 1545 C C . HIS A 1 192 ? 3.1 3.695 -23.359 1 97.38 192 HIS A C 1
ATOM 1547 O O . HIS A 1 192 ? 2.271 3.627 -24.266 1 97.38 192 HIS A O 1
ATOM 1553 N N . ILE A 1 193 ? 3.01 4.555 -22.328 1 95.69 193 ILE A N 1
ATOM 1554 C CA . ILE A 1 193 ? 1.945 5.555 -22.328 1 95.69 193 ILE A CA 1
ATOM 1555 C C . ILE A 1 193 ? 2.553 6.953 -22.281 1 95.69 193 ILE A C 1
ATOM 1557 O O . ILE A 1 193 ? 1.833 7.953 -22.359 1 95.69 193 ILE A O 1
ATOM 1561 N N . SER A 1 194 ? 3.74 7.074 -22.062 1 92.56 194 SER A N 1
ATOM 1562 C CA . SER A 1 194 ? 4.523 8.305 -22.141 1 92.56 194 SER A CA 1
ATOM 1563 C C . SER A 1 194 ? 5.992 8.008 -22.406 1 92.56 194 SER A C 1
ATOM 1565 O O . SER A 1 194 ? 6.488 6.926 -22.094 1 92.56 194 SER A O 1
ATOM 1567 N N . PRO A 1 195 ? 6.672 8.883 -23.156 1 93.12 195 PRO A N 1
ATOM 1568 C CA . PRO A 1 195 ? 6.277 10.164 -23.734 1 93.12 195 PRO A CA 1
ATOM 1569 C C . PRO A 1 195 ? 5.422 10 -25 1 93.12 195 PRO A C 1
ATOM 1571 O O . PRO A 1 195 ? 5.207 8.875 -25.453 1 93.12 195 PRO A O 1
ATOM 1574 N N . PRO A 1 196 ? 4.938 11.07 -25.484 1 93.75 196 PRO A N 1
ATOM 1575 C CA . PRO A 1 196 ? 3.986 11.023 -26.594 1 93.75 196 PRO A CA 1
ATOM 1576 C C . PRO A 1 196 ? 4.523 10.258 -27.797 1 93.75 196 PRO A C 1
ATOM 1578 O O . PRO A 1 196 ? 3.766 9.562 -28.484 1 93.75 196 PRO A O 1
ATOM 1581 N N . GLU A 1 197 ? 5.832 10.32 -28.016 1 94.94 197 GLU A N 1
ATOM 1582 C CA . GLU A 1 197 ? 6.422 9.703 -29.203 1 94.94 197 GLU A CA 1
ATOM 1583 C C . GLU A 1 197 ? 6.418 8.18 -29.078 1 94.94 197 GLU A C 1
ATOM 1585 O O . GLU A 1 197 ? 6.504 7.477 -30.094 1 94.94 197 GLU A O 1
ATOM 1590 N N . LEU A 1 198 ? 6.223 7.656 -27.859 1 95.06 198 LEU A N 1
ATOM 1591 C CA . LEU A 1 198 ? 6.305 6.219 -27.641 1 95.06 198 LEU A CA 1
ATOM 1592 C C . LEU A 1 198 ? 4.93 5.637 -27.328 1 95.06 198 LEU A C 1
ATOM 1594 O O . LEU A 1 198 ? 4.77 4.414 -27.266 1 95.06 198 LEU A O 1
ATOM 1598 N N . VAL A 1 199 ? 3.996 6.41 -27.281 1 94.25 199 VAL A N 1
ATOM 1599 C CA . VAL A 1 199 ? 2.678 5.984 -26.812 1 94.25 199 VAL A CA 1
ATOM 1600 C C . VAL A 1 199 ? 2.158 4.855 -27.703 1 94.25 199 VAL A C 1
ATOM 1602 O O . VAL A 1 199 ? 2.25 4.926 -28.922 1 94.25 199 VAL A O 1
ATOM 1605 N N . SER A 1 200 ? 1.765 3.732 -27.109 1 94.12 200 SER A N 1
ATOM 1606 C CA . SER A 1 200 ? 1.115 2.584 -27.734 1 94.12 200 SER A CA 1
ATOM 1607 C C . SER A 1 200 ? 2.137 1.648 -28.375 1 94.12 200 SER A C 1
ATOM 1609 O O . SER A 1 200 ? 1.772 0.612 -28.938 1 94.12 200 SER A O 1
ATOM 1611 N N . THR A 1 201 ? 3.408 2.061 -28.266 1 96.75 201 THR A N 1
ATOM 1612 C CA . THR A 1 201 ? 4.434 1.113 -28.688 1 96.75 201 THR A CA 1
ATOM 1613 C C . THR A 1 201 ? 4.695 0.074 -27.609 1 96.75 201 THR A C 1
ATOM 1615 O O . THR A 1 201 ? 4.598 0.374 -26.422 1 96.75 201 THR A O 1
ATOM 1618 N N . ARG A 1 202 ? 5.02 -1.12 -28.078 1 96.5 202 ARG A N 1
ATOM 1619 C CA . ARG A 1 202 ? 5.27 -2.209 -27.141 1 96.5 202 ARG A CA 1
ATOM 1620 C C . ARG A 1 202 ? 6.551 -1.967 -26.344 1 96.5 202 ARG A C 1
ATOM 1622 O O . ARG A 1 202 ? 7.586 -1.631 -26.922 1 96.5 202 ARG A O 1
ATOM 1629 N N . ALA A 1 203 ? 6.469 -2.109 -25.062 1 96 203 ALA A N 1
ATOM 1630 C CA . ALA A 1 203 ? 7.621 -1.945 -24.188 1 96 203 ALA A CA 1
ATOM 1631 C C . ALA A 1 203 ? 8.258 -3.293 -23.859 1 96 203 ALA A C 1
ATOM 1633 O O . ALA A 1 203 ? 9.477 -3.461 -24 1 96 203 ALA A O 1
ATOM 1634 N N . TRP A 1 204 ? 7.461 -4.246 -23.391 1 93.88 204 TRP A N 1
ATOM 1635 C CA . TRP A 1 204 ? 7.914 -5.594 -23.062 1 93.88 204 TRP A CA 1
ATOM 1636 C C . TRP A 1 204 ? 7.09 -6.641 -23.812 1 93.88 204 TRP A C 1
ATOM 1638 O O . TRP A 1 204 ? 5.883 -6.477 -23.984 1 93.88 204 TRP A O 1
ATOM 1648 N N . LYS A 1 205 ? 7.785 -7.723 -24.172 1 92.5 205 LYS A N 1
ATOM 1649 C CA . LYS A 1 205 ? 7.074 -8.867 -24.734 1 92.5 205 LYS A CA 1
ATOM 1650 C C . LYS A 1 205 ? 6.355 -9.656 -23.641 1 92.5 205 LYS A C 1
ATOM 1652 O O . LYS A 1 205 ? 6.766 -9.633 -22.484 1 92.5 205 LYS A O 1
ATOM 1657 N N . GLY A 1 206 ? 5.242 -10.242 -24.016 1 94.44 206 GLY A N 1
ATOM 1658 C CA . GLY A 1 206 ? 4.586 -11.195 -23.125 1 94.44 206 GLY A CA 1
ATOM 1659 C C . GLY A 1 206 ? 5.078 -12.617 -23.312 1 94.44 206 GLY A C 1
ATOM 1660 O O . GLY A 1 206 ? 5.441 -13.008 -24.422 1 94.44 206 GLY A O 1
ATOM 1661 N N . TYR A 1 207 ? 5.07 -13.32 -22.297 1 94.12 207 TYR A N 1
ATOM 1662 C CA . TYR A 1 207 ? 5.41 -14.742 -22.391 1 94.12 207 TYR A CA 1
ATOM 1663 C C . TYR A 1 207 ? 4.711 -15.531 -21.297 1 94.12 207 TYR A C 1
ATOM 1665 O O . TYR A 1 207 ? 4.691 -15.117 -20.141 1 94.12 207 TYR A O 1
ATOM 1673 N N . PRO A 1 208 ? 4.215 -16.719 -21.516 1 94.12 208 PRO A N 1
ATOM 1674 C CA . PRO A 1 208 ? 4.145 -17.312 -22.859 1 94.12 208 PRO A CA 1
ATOM 1675 C C . PRO A 1 208 ? 3.029 -16.719 -23.719 1 94.12 208 PRO A C 1
ATOM 1677 O O . PRO A 1 208 ? 2.826 -17.141 -24.859 1 94.12 208 PRO A O 1
ATOM 1680 N N . HIS A 1 209 ? 2.371 -15.734 -23.156 1 95 209 HIS A N 1
ATOM 1681 C CA . HIS A 1 209 ? 1.208 -15.203 -23.859 1 95 209 HIS A CA 1
ATOM 1682 C C . HIS A 1 209 ? 1.59 -14.016 -24.734 1 95 209 HIS A C 1
ATOM 1684 O O . HIS A 1 209 ? 2.023 -12.977 -24.234 1 95 209 HIS A O 1
ATOM 1690 N N . SER A 1 210 ? 1.302 -14.125 -25.984 1 94.94 210 SER A N 1
ATOM 1691 C CA . SER A 1 210 ? 1.667 -13.07 -26.906 1 94.94 210 SER A CA 1
ATOM 1692 C C . SER A 1 210 ? 0.614 -11.969 -26.938 1 94.94 210 SER A C 1
ATOM 1694 O O . SER A 1 210 ? 0.862 -10.875 -27.453 1 94.94 210 SER A O 1
ATOM 1696 N N . THR A 1 211 ? -0.544 -12.312 -26.438 1 97.75 211 THR A N 1
ATOM 1697 C CA . THR A 1 211 ? -1.612 -11.32 -26.359 1 97.75 211 THR A CA 1
ATOM 1698 C C . THR A 1 211 ? -2.348 -11.422 -25.031 1 97.75 211 THR A C 1
ATOM 1700 O O . THR A 1 211 ? -2.318 -12.469 -24.375 1 97.75 211 THR A O 1
ATOM 1703 N N . ASP A 1 212 ? -2.986 -10.359 -24.641 1 98.5 212 ASP A N 1
ATOM 1704 C CA . ASP A 1 212 ? -3.82 -10.359 -23.438 1 98.5 212 ASP A CA 1
ATOM 1705 C C . ASP A 1 212 ? -4.996 -11.328 -23.594 1 98.5 212 ASP A C 1
ATOM 1707 O O . ASP A 1 212 ? -5.398 -11.977 -22.625 1 98.5 212 ASP A O 1
ATOM 1711 N N . GLU A 1 213 ? -5.555 -11.438 -24.797 1 98.56 213 GLU A N 1
ATOM 1712 C CA . GLU A 1 213 ? -6.66 -12.344 -25.078 1 98.56 213 GLU A CA 1
ATOM 1713 C C . GLU A 1 213 ? -6.254 -13.797 -24.844 1 98.56 213 GLU A C 1
ATOM 1715 O O . GLU A 1 213 ? -7.02 -14.57 -24.266 1 98.56 213 GLU A O 1
ATOM 1720 N N . ALA A 1 214 ? -5.09 -14.148 -25.344 1 98.5 214 ALA A N 1
ATOM 1721 C CA . ALA A 1 214 ? -4.59 -15.5 -25.125 1 98.5 214 ALA A CA 1
ATOM 1722 C C . ALA A 1 214 ? -4.402 -15.797 -23.641 1 98.5 214 ALA A C 1
ATOM 1724 O O . ALA A 1 214 ? -4.73 -16.891 -23.172 1 98.5 214 ALA A O 1
ATOM 1725 N N . TYR A 1 215 ? -3.885 -14.852 -22.938 1 98.62 215 TYR A N 1
ATOM 1726 C CA . TYR A 1 215 ? -3.734 -14.938 -21.484 1 98.62 215 TYR A CA 1
ATOM 1727 C C . TYR A 1 215 ? -5.078 -15.195 -20.812 1 98.62 215 TYR A C 1
ATOM 1729 O O . TYR A 1 215 ? -5.203 -16.094 -19.984 1 98.62 215 TYR A O 1
ATOM 1737 N N . GLY A 1 216 ? -6.074 -14.383 -21.172 1 98.81 216 GLY A N 1
ATOM 1738 C CA . GLY A 1 216 ? -7.414 -14.523 -20.609 1 98.81 216 GLY A CA 1
ATOM 1739 C C . GLY A 1 216 ? -8.039 -15.875 -20.891 1 98.81 216 GLY A C 1
ATOM 1740 O O . GLY A 1 216 ? -8.68 -16.469 -20.031 1 98.81 216 GLY A O 1
ATOM 1741 N N . LYS A 1 217 ? -7.895 -16.375 -22.109 1 98.69 217 LYS A N 1
ATOM 1742 C CA . LYS A 1 217 ? -8.453 -17.656 -22.484 1 98.69 217 LYS A CA 1
ATOM 1743 C C . LYS A 1 217 ? -7.863 -18.781 -21.641 1 98.69 217 LYS A C 1
ATOM 1745 O O . LYS A 1 217 ? -8.578 -19.703 -21.219 1 98.69 217 LYS A O 1
ATOM 1750 N N . GLU A 1 218 ? -6.59 -18.703 -21.391 1 98.62 218 GLU A N 1
ATOM 1751 C CA . GLU A 1 218 ? -5.934 -19.75 -20.594 1 98.62 218 GLU A CA 1
ATOM 1752 C C . GLU A 1 218 ? -6.277 -19.609 -19.109 1 98.62 218 GLU A C 1
ATOM 1754 O O . GLU A 1 218 ? -6.336 -20.609 -18.391 1 98.62 218 GLU A O 1
ATOM 1759 N N . LEU A 1 219 ? -6.484 -18.406 -18.656 1 98.75 219 LEU A N 1
ATOM 1760 C CA . LEU A 1 219 ? -6.793 -18.125 -17.266 1 98.75 219 LEU A CA 1
ATOM 1761 C C . LEU A 1 219 ? -8.242 -18.484 -16.953 1 98.75 219 LEU A C 1
ATOM 1763 O O . LEU A 1 219 ? -8.57 -18.812 -15.812 1 98.75 219 LEU A O 1
ATOM 1767 N N . ALA A 1 220 ? -9.109 -18.469 -17.859 1 98.81 220 ALA A N 1
ATOM 1768 C CA . ALA A 1 220 ? -10.562 -18.562 -17.703 1 98.81 220 ALA A CA 1
ATOM 1769 C C . ALA A 1 220 ? -10.953 -19.844 -16.969 1 98.81 220 ALA A C 1
ATOM 1771 O O . ALA A 1 220 ? -11.781 -19.797 -16.047 1 98.81 220 ALA A O 1
ATOM 1772 N N . PRO A 1 221 ? -10.391 -21 -17.281 1 98.62 221 PRO A N 1
ATOM 1773 C CA . PRO A 1 221 ? -10.805 -22.219 -16.578 1 98.62 221 PRO A CA 1
ATOM 1774 C C . PRO A 1 221 ? -10.5 -22.172 -15.086 1 98.62 221 PRO A C 1
ATOM 1776 O O . PRO A 1 221 ? -11.289 -22.672 -14.281 1 98.62 221 PRO A O 1
ATOM 1779 N N . LEU A 1 222 ? -9.375 -21.625 -14.727 1 98.75 222 LEU A N 1
ATOM 1780 C CA . LEU A 1 222 ? -9.031 -21.5 -13.312 1 98.75 222 LEU A CA 1
ATOM 1781 C C . LEU A 1 222 ? -10.047 -20.625 -12.586 1 98.75 222 LEU A C 1
ATOM 1783 O O . LEU A 1 222 ? -10.5 -20.969 -11.492 1 98.75 222 LEU A O 1
ATOM 1787 N N . VAL A 1 223 ? -10.383 -19.5 -13.188 1 98.69 223 VAL A N 1
ATOM 1788 C CA . VAL A 1 223 ? -11.344 -18.562 -12.609 1 98.69 223 VAL A CA 1
ATOM 1789 C C . VAL A 1 223 ? -12.703 -19.25 -12.461 1 98.69 223 VAL A C 1
ATOM 1791 O O . VAL A 1 223 ? -13.383 -19.078 -11.445 1 98.69 223 VAL A O 1
ATOM 1794 N N . GLU A 1 224 ? -13.062 -20 -13.477 1 98.12 224 GLU A N 1
ATOM 1795 C CA . GLU A 1 224 ? -14.336 -20.719 -13.406 1 98.12 224 GLU A CA 1
ATOM 1796 C C . GLU A 1 224 ? -14.336 -21.719 -12.25 1 98.12 224 GLU A C 1
ATOM 1798 O O . GLU A 1 224 ? -15.352 -21.875 -11.562 1 98.12 224 GLU A O 1
ATOM 1803 N N . ARG A 1 225 ? -13.281 -22.375 -12.047 1 97.75 225 ARG A N 1
ATOM 1804 C CA . ARG A 1 225 ? -13.172 -23.297 -10.914 1 97.75 225 ARG A CA 1
ATOM 1805 C C . ARG A 1 225 ? -13.305 -22.547 -9.594 1 97.75 225 ARG A C 1
ATOM 1807 O O . ARG A 1 225 ? -13.961 -23.031 -8.664 1 97.75 225 ARG A O 1
ATOM 1814 N N . MET A 1 226 ? -12.664 -21.406 -9.484 1 97.69 226 MET A N 1
ATOM 1815 C CA . MET A 1 226 ? -12.773 -20.594 -8.281 1 97.69 226 MET A CA 1
ATOM 1816 C C . MET A 1 226 ? -14.227 -20.25 -7.992 1 97.69 226 MET A C 1
ATOM 1818 O O . MET A 1 226 ? -14.68 -20.344 -6.848 1 97.69 226 MET A O 1
ATOM 1822 N N . LYS A 1 227 ? -14.938 -19.875 -9.008 1 96.12 227 LYS A N 1
ATOM 1823 C CA . LYS A 1 227 ? -16.328 -19.469 -8.867 1 96.12 227 LYS A CA 1
ATOM 1824 C C . LYS A 1 227 ? -17.203 -20.656 -8.461 1 96.12 227 LYS A C 1
ATOM 1826 O O . LYS A 1 227 ? -18.094 -20.516 -7.605 1 96.12 227 LYS A O 1
ATOM 1831 N N . THR A 1 228 ? -16.938 -21.75 -9.031 1 93.56 228 THR A N 1
ATOM 1832 C CA . THR A 1 228 ? -17.781 -22.906 -8.812 1 93.56 228 THR A CA 1
ATOM 1833 C C . THR A 1 228 ? -17.516 -23.531 -7.449 1 93.56 228 THR A C 1
ATOM 1835 O O . THR A 1 228 ? -18.422 -24.047 -6.797 1 93.56 228 THR A O 1
ATOM 1838 N N . GLU A 1 229 ? -16.281 -23.406 -7.043 1 91.88 229 GLU A N 1
ATOM 1839 C CA . GLU A 1 229 ? -15.875 -24.094 -5.816 1 91.88 229 GLU A CA 1
ATOM 1840 C C . GLU A 1 229 ? -16.062 -23.203 -4.598 1 91.88 229 GLU A C 1
ATOM 1842 O O . GLU A 1 229 ? -15.961 -23.656 -3.459 1 91.88 229 GLU A O 1
ATOM 1847 N N . MET A 1 230 ? -16.391 -21.984 -4.836 1 86.81 230 MET A N 1
ATOM 1848 C CA . MET A 1 230 ? -16.422 -21.031 -3.736 1 86.81 230 MET A CA 1
ATOM 1849 C C . MET A 1 230 ? -17.469 -21.438 -2.695 1 86.81 230 MET A C 1
ATOM 1851 O O . MET A 1 230 ? -17.312 -21.125 -1.513 1 86.81 230 MET A O 1
ATOM 1855 N N . ASN A 1 231 ? -18.484 -22.125 -3.072 1 81.56 231 ASN A N 1
ATOM 1856 C CA . ASN A 1 231 ? -19.547 -22.484 -2.137 1 81.56 231 ASN A CA 1
ATOM 1857 C C . ASN A 1 231 ? -19.422 -23.953 -1.699 1 81.56 231 ASN A C 1
ATOM 1859 O O . ASN A 1 231 ? -20.312 -24.469 -1.013 1 81.56 231 ASN A O 1
ATOM 1863 N N . GLN A 1 232 ? -18.375 -24.594 -2.076 1 79.56 232 GLN A N 1
ATOM 1864 C CA . GLN A 1 232 ? -18.156 -25.984 -1.676 1 79.56 232 GLN A CA 1
ATOM 1865 C C . GLN A 1 232 ? -17.453 -26.062 -0.323 1 79.56 232 GLN A C 1
ATOM 1867 O O . GLN A 1 232 ? -16.641 -25.188 0.013 1 79.56 232 GLN A O 1
ATOM 1872 N N . PRO A 1 233 ? -17.859 -27.031 0.537 1 72.62 233 PRO A N 1
ATOM 1873 C CA . PRO A 1 233 ? -17.219 -27.188 1.846 1 72.62 233 PRO A CA 1
ATOM 1874 C C . PRO A 1 233 ? -15.734 -27.516 1.741 1 72.62 233 PRO A C 1
ATOM 1876 O O . PRO A 1 233 ? -15.281 -28.047 0.723 1 72.62 233 PRO A O 1
ATOM 1879 N N . SER A 1 234 ? -14.992 -27.016 2.732 1 67.44 234 SER A N 1
ATOM 1880 C CA . SER A 1 234 ? -13.57 -27.312 2.795 1 67.44 234 SER A CA 1
ATOM 1881 C C . SER A 1 234 ? -13.328 -28.812 3.018 1 67.44 234 SER A C 1
ATOM 1883 O O . SER A 1 234 ? -14.203 -29.516 3.521 1 67.44 234 SER A O 1
ATOM 1885 N N . SER A 1 235 ? -12.375 -29.453 2.316 1 56.5 235 SER A N 1
ATOM 1886 C CA . SER A 1 235 ? -12.109 -30.891 2.379 1 56.5 235 SER A CA 1
ATOM 1887 C C . SER A 1 235 ? -11.992 -31.359 3.822 1 56.5 235 SER A C 1
ATOM 1889 O O . SER A 1 235 ? -12.242 -32.531 4.113 1 56.5 235 SER A O 1
ATOM 1891 N N . SER A 1 236 ? -11.453 -30.547 4.762 1 49.19 236 SER A N 1
ATOM 1892 C CA . SER A 1 236 ? -11.273 -31.141 6.078 1 49.19 236 SER A CA 1
ATOM 1893 C C . SER A 1 236 ? -12.609 -31.484 6.723 1 49.19 236 SER A C 1
ATOM 1895 O O . SER A 1 236 ? -12.656 -32.156 7.762 1 49.19 236 SER A O 1
ATOM 1897 N N . SER A 1 237 ? -13.602 -30.812 6.34 1 44.25 237 SER A N 1
ATOM 1898 C CA . SER A 1 237 ? -14.859 -31.094 7.027 1 44.25 237 SER A CA 1
ATOM 1899 C C . SER A 1 237 ? -15.516 -32.344 6.48 1 44.25 237 SER A C 1
ATOM 1901 O O . SER A 1 237 ? -16.734 -32.531 6.594 1 44.25 237 SER A O 1
ATOM 1903 N N . MET A 1 238 ? -14.82 -33 5.652 1 37.12 238 MET A N 1
ATOM 1904 C CA . MET A 1 238 ? -15.531 -34.219 5.25 1 37.12 238 MET A CA 1
ATOM 1905 C C . MET A 1 238 ? -15.906 -35.062 6.469 1 37.12 238 MET A C 1
ATOM 1907 O O . MET A 1 238 ? -15.078 -35.281 7.359 1 37.12 238 MET A O 1
ATOM 1911 N N . PRO A 1 239 ? -17.094 -35.25 6.754 1 35.06 239 PRO A N 1
ATOM 1912 C CA . PRO A 1 239 ? -17.516 -36.094 7.879 1 35.06 239 PRO A CA 1
ATOM 1913 C C . PRO A 1 239 ? -16.719 -37.375 7.961 1 35.06 239 PRO A C 1
ATOM 1915 O O . PRO A 1 239 ? -16.422 -38 6.934 1 35.06 239 PRO A O 1
ATOM 1918 N N . THR A 1 240 ? -15.758 -37.469 8.914 1 32.47 240 THR A N 1
ATOM 1919 C CA . THR A 1 240 ? -15.32 -38.812 9.242 1 32.47 240 THR A CA 1
ATOM 1920 C C . THR A 1 240 ? -16.5 -39.781 9.25 1 32.47 240 THR A C 1
ATOM 1922 O O . THR A 1 240 ? -17.5 -39.531 9.945 1 32.47 240 THR A O 1
ATOM 1925 N N . THR A 1 241 ? -16.688 -40.406 8.211 1 32.12 241 THR A N 1
ATOM 1926 C CA . THR A 1 241 ? -17.609 -41.531 8.242 1 32.12 241 THR A CA 1
ATOM 1927 C C . THR A 1 241 ? -17.406 -42.344 9.523 1 32.12 241 THR A C 1
ATOM 1929 O O . THR A 1 241 ? -16.375 -42.969 9.711 1 32.12 241 THR A O 1
ATOM 1932 N N . THR A 1 242 ? -17.703 -41.781 10.656 1 30.22 242 THR A N 1
ATOM 1933 C CA . THR A 1 242 ? -17.844 -42.781 11.727 1 30.22 242 THR A CA 1
ATOM 1934 C C . THR A 1 242 ? -18.719 -43.938 11.281 1 30.22 242 THR A C 1
ATOM 1936 O O . THR A 1 242 ? -19.828 -43.75 10.812 1 30.22 242 THR A O 1
ATOM 1939 N N . LEU A 1 243 ? -18.094 -45 10.961 1 30.56 243 LEU A N 1
ATOM 1940 C CA . LEU A 1 243 ? -18.75 -46.281 10.922 1 30.56 243 LEU A CA 1
ATOM 1941 C C . LEU A 1 243 ? -19.688 -46.469 12.109 1 30.56 243 LEU A C 1
ATOM 1943 O O . LEU A 1 243 ? -19.234 -46.625 13.242 1 30.56 243 LEU A O 1
ATOM 1947 N N . SER A 1 244 ? -20.703 -45.656 12.25 1 31.06 244 SER A N 1
ATOM 1948 C CA . SER A 1 244 ? -21.734 -46 13.219 1 31.06 244 SER A CA 1
ATOM 1949 C C . SER A 1 244 ? -22.203 -47.438 13.039 1 31.06 244 SER A C 1
ATOM 1951 O O . SER A 1 244 ? -22.547 -47.844 11.93 1 31.06 244 SER A O 1
ATOM 1953 N N . THR A 1 245 ? -21.672 -48.312 13.797 1 29.8 245 THR A N 1
ATOM 1954 C CA . THR A 1 245 ? -22.391 -49.562 14.102 1 29.8 245 THR A CA 1
ATOM 1955 C C . THR A 1 245 ? -23.844 -49.25 14.438 1 29.8 245 THR A C 1
ATOM 1957 O O . THR A 1 245 ? -24.141 -48.344 15.203 1 29.8 245 THR A O 1
ATOM 1960 N N . SER A 1 246 ? -24.812 -49.719 13.633 1 28.66 246 SER A N 1
ATOM 1961 C CA . SER A 1 246 ? -26.266 -49.75 13.555 1 28.66 246 SER A CA 1
ATOM 1962 C C . SER A 1 246 ? -26.891 -50.125 14.891 1 28.66 246 SER A C 1
ATOM 1964 O O . SER A 1 246 ? -27.938 -50.781 14.93 1 28.66 246 SER A O 1
ATOM 1966 N N . ARG A 1 247 ? -26.344 -49.969 16.156 1 27.92 247 ARG A N 1
ATOM 1967 C CA . ARG A 1 247 ? -27.391 -50.312 17.125 1 27.92 247 ARG A CA 1
ATOM 1968 C C . ARG A 1 247 ? -28.609 -49.406 16.969 1 27.92 247 ARG A C 1
ATOM 1970 O O . ARG A 1 247 ? -28.469 -48.188 16.844 1 27.92 247 ARG A O 1
ATOM 1977 N N . SER A 1 248 ? -29.828 -49.938 16.516 1 29.56 248 SER A N 1
ATOM 1978 C CA . SER A 1 248 ? -31.172 -49.562 16.125 1 29.56 248 SER A CA 1
ATOM 1979 C C . SER A 1 248 ? -31.828 -48.656 17.172 1 29.56 248 SER A C 1
ATOM 1981 O O . SER A 1 248 ? -33.031 -48.438 17.141 1 29.56 248 SER A O 1
ATOM 1983 N N . SER A 1 249 ? -31.297 -48.406 18.406 1 32.88 249 SER A N 1
ATOM 1984 C CA . SER A 1 249 ? -32.375 -47.781 19.172 1 32.88 249 SER A CA 1
ATOM 1985 C C . SER A 1 249 ? -32.781 -46.438 18.547 1 32.88 249 SER A C 1
ATOM 1987 O O . SER A 1 249 ? -31.906 -45.625 18.219 1 32.88 249 SER A O 1
ATOM 1989 N N . GLU A 1 250 ? -34 -46.312 17.984 1 30.72 250 GLU A N 1
ATOM 1990 C CA . GLU A 1 250 ? -34.75 -45.312 17.25 1 30.72 250 GLU A CA 1
ATOM 1991 C C . GLU A 1 250 ? -34.812 -44 18 1 30.72 250 GLU A C 1
ATOM 1993 O O . GLU A 1 250 ? -35.781 -43.688 18.656 1 30.72 250 GLU A O 1
ATOM 1998 N N . VAL A 1 251 ? -34.094 -43.75 19.078 1 33.34 251 VAL A N 1
ATOM 1999 C CA . VAL A 1 251 ? -34.469 -42.406 19.531 1 33.34 251 VAL A CA 1
ATOM 2000 C C . VAL A 1 251 ? -34.156 -41.406 18.422 1 33.34 251 VAL A C 1
ATOM 2002 O O . VAL A 1 251 ? -33 -41.312 17.938 1 33.34 251 VAL A O 1
ATOM 2005 N N . ASN A 1 252 ? -35.156 -41.125 17.609 1 32.19 252 ASN A N 1
ATOM 2006 C CA . ASN A 1 252 ? -35.219 -40.094 16.578 1 32.19 252 ASN A CA 1
ATOM 2007 C C . ASN A 1 252 ? -34.688 -38.75 17.109 1 32.19 252 ASN A C 1
ATOM 2009 O O . ASN A 1 252 ? -35.469 -37.906 17.578 1 32.19 252 ASN A O 1
ATOM 2013 N N . THR A 1 253 ? -33.875 -38.75 18.125 1 33.69 253 THR A N 1
ATOM 2014 C CA . THR A 1 253 ? -33.531 -37.344 18.328 1 33.69 253 THR A CA 1
ATOM 2015 C C . THR A 1 253 ? -32.969 -36.719 17.047 1 33.69 253 THR A C 1
ATOM 2017 O O . THR A 1 253 ? -31.953 -37.219 16.516 1 33.69 253 THR A O 1
ATOM 2020 N N . GLU A 1 254 ? -33.844 -36.156 16.281 1 33.5 254 GLU A N 1
ATOM 2021 C CA . GLU A 1 254 ? -33.406 -35.25 15.211 1 33.5 254 GLU A CA 1
ATOM 2022 C C . GLU A 1 254 ? -32.188 -34.438 15.641 1 33.5 254 GLU A C 1
ATOM 2024 O O . GLU A 1 254 ? -32.312 -33.469 16.375 1 33.5 254 GLU A O 1
ATOM 2029 N N . GLN A 1 255 ? -31.203 -35.094 16.188 1 32.78 255 GLN A N 1
ATOM 2030 C CA . GLN A 1 255 ? -30 -34.281 16.297 1 32.78 255 GLN A CA 1
ATOM 2031 C C . GLN A 1 255 ? -29.734 -33.5 15.008 1 32.78 255 GLN A C 1
ATOM 2033 O O . GLN A 1 255 ? -29.672 -34.094 13.93 1 32.78 255 GLN A O 1
ATOM 2038 N N . GLN A 1 256 ? -30.312 -32.281 14.969 1 36.06 256 GLN A N 1
ATOM 2039 C CA . GLN A 1 256 ? -29.906 -31.344 13.93 1 36.06 256 GLN A CA 1
ATOM 2040 C C . GLN A 1 256 ? -28.453 -31.562 13.539 1 36.06 256 GLN A C 1
ATOM 2042 O O . GLN A 1 256 ? -27.562 -31.516 14.391 1 36.06 256 GLN A O 1
ATOM 2047 N N . GLU A 1 257 ? -28.234 -32.469 12.602 1 36.62 257 GLU A N 1
ATOM 2048 C CA . GLU A 1 257 ? -26.891 -32.5 12.023 1 36.62 257 GLU A CA 1
ATOM 2049 C C . GLU A 1 257 ? -26.25 -31.094 12.086 1 36.62 257 GLU A C 1
ATOM 2051 O O . GLU A 1 257 ? -26.906 -30.094 11.82 1 36.62 257 GLU A O 1
ATOM 2056 N N . PRO A 1 258 ? -25.344 -30.938 12.953 1 35.97 258 PRO A N 1
ATOM 2057 C CA . PRO A 1 258 ? -24.703 -29.625 12.789 1 35.97 258 PRO A CA 1
ATOM 2058 C C . PRO A 1 258 ? -24.656 -29.172 11.328 1 35.97 258 PRO A C 1
ATOM 2060 O O . PRO A 1 258 ? -24.266 -29.938 10.445 1 35.97 258 PRO A O 1
ATOM 2063 N N . LYS A 1 259 ? -25.656 -28.406 10.844 1 37.19 259 LYS A N 1
ATOM 2064 C CA . LYS A 1 259 ? -25.516 -27.75 9.555 1 37.19 259 LYS A CA 1
ATOM 2065 C C . LYS A 1 259 ? -24.047 -27.641 9.156 1 37.19 259 LYS A C 1
ATOM 2067 O O . LYS A 1 259 ? -23.219 -27.156 9.938 1 37.19 259 LYS A O 1
ATOM 2072 N N . GLU A 1 260 ? -23.578 -28.547 8.453 1 40.56 260 GLU A N 1
ATOM 2073 C CA . GLU A 1 260 ? -22.281 -28.344 7.828 1 40.56 260 GLU A CA 1
ATOM 2074 C C . GLU A 1 260 ? -22 -26.859 7.594 1 40.56 260 GLU A C 1
ATOM 2076 O O . GLU A 1 260 ? -22.797 -26.172 6.945 1 40.56 260 GLU A O 1
ATOM 2081 N N . ALA A 1 261 ? -21.547 -26.125 8.523 1 43.47 261 ALA A N 1
ATOM 2082 C CA . ALA A 1 261 ? -21.109 -24.766 8.273 1 43.47 261 ALA A CA 1
ATOM 2083 C C . ALA A 1 261 ? -20.688 -24.578 6.82 1 43.47 261 ALA A C 1
ATOM 2085 O O . ALA A 1 261 ? -19.781 -25.266 6.34 1 43.47 261 ALA A O 1
ATOM 2086 N N . SER A 1 262 ? -21.625 -24.531 5.867 1 48.72 262 SER A N 1
ATOM 2087 C CA . SER A 1 262 ? -21.297 -24.156 4.496 1 48.72 262 SER A CA 1
ATOM 2088 C C . SER A 1 262 ? -20.062 -23.266 4.453 1 48.72 262 SER A C 1
ATOM 2090 O O . SER A 1 262 ? -20.062 -22.156 4.977 1 48.72 262 SER A O 1
ATOM 2092 N N . HIS A 1 263 ? -18.844 -23.844 4.586 1 59.59 263 HIS A N 1
ATOM 2093 C CA . HIS A 1 263 ? -17.625 -23.047 4.648 1 59.59 263 HIS A CA 1
ATOM 2094 C C . HIS A 1 263 ? -17.328 -22.406 3.295 1 59.59 263 HIS A C 1
ATOM 2096 O O . HIS A 1 263 ? -17.25 -23.109 2.279 1 59.59 263 HIS A O 1
ATOM 2102 N N . TYR A 1 264 ? -17.547 -21.109 3.141 1 80.12 264 TYR A N 1
ATOM 2103 C CA . TYR A 1 264 ? -17.172 -20.281 1.996 1 80.12 264 TYR A CA 1
ATOM 2104 C C . TYR A 1 264 ? -15.656 -20.234 1.829 1 80.12 264 TYR A C 1
ATOM 2106 O O . TYR A 1 264 ? -14.922 -20.062 2.807 1 80.12 264 TYR A O 1
ATOM 2114 N N . ARG A 1 265 ? -15.25 -20.812 0.603 1 92.81 265 ARG A N 1
ATOM 2115 C CA . ARG A 1 265 ? -13.828 -20.75 0.273 1 92.81 265 ARG A CA 1
ATOM 2116 C C . ARG A 1 265 ? -13.398 -19.312 0.008 1 92.81 265 ARG A C 1
ATOM 2118 O O . ARG A 1 265 ? -14.117 -18.547 -0.642 1 92.81 265 ARG A O 1
ATOM 2125 N N . GLN A 1 266 ? -12.359 -18.984 0.665 1 96.94 266 GLN A N 1
ATOM 2126 C CA . GLN A 1 266 ? -11.672 -17.734 0.333 1 96.94 266 GLN A CA 1
ATOM 2127 C C . GLN A 1 266 ? -10.391 -18 -0.446 1 96.94 266 GLN A C 1
ATOM 2129 O O . GLN A 1 266 ? -9.773 -19.062 -0.29 1 96.94 266 GLN A O 1
ATOM 2134 N N . TYR A 1 267 ? -10.039 -17.047 -1.293 1 98.56 267 TYR A N 1
ATOM 2135 C CA . TYR A 1 267 ? -8.867 -17.266 -2.137 1 98.56 267 TYR A CA 1
ATOM 2136 C C . TYR A 1 267 ? -7.852 -16.141 -1.972 1 98.56 267 TYR A C 1
ATOM 2138 O O . TYR A 1 267 ? -8.227 -14.977 -1.851 1 98.56 267 TYR A O 1
ATOM 2146 N N . ILE A 1 268 ? -6.629 -16.484 -1.868 1 98.88 268 ILE A N 1
ATOM 2147 C CA . ILE A 1 268 ? -5.555 -15.602 -2.312 1 98.88 268 ILE A CA 1
ATOM 2148 C C . ILE A 1 268 ? -5.219 -15.898 -3.773 1 98.88 268 ILE A C 1
ATOM 2150 O O . ILE A 1 268 ? -4.914 -17.031 -4.129 1 98.88 268 ILE A O 1
ATOM 2154 N N . PHE A 1 269 ? -5.395 -14.914 -4.586 1 98.94 269 PHE A N 1
ATOM 2155 C CA . PHE A 1 269 ? -5.117 -15.078 -6.008 1 98.94 269 PHE A CA 1
ATOM 2156 C C . PHE A 1 269 ? -3.707 -14.602 -6.34 1 98.94 269 PHE A C 1
ATOM 2158 O O . PHE A 1 269 ? -3.424 -13.398 -6.293 1 98.94 269 PHE A O 1
ATOM 2165 N N . MET A 1 270 ? -2.805 -15.516 -6.742 1 98.94 270 MET A N 1
ATOM 2166 C CA . MET A 1 270 ? -1.412 -15.195 -7.047 1 98.94 270 MET A CA 1
ATOM 2167 C C . MET A 1 270 ? -1.146 -15.289 -8.547 1 98.94 270 MET A C 1
ATOM 2169 O O . MET A 1 270 ? -1.202 -16.375 -9.125 1 98.94 270 MET A O 1
ATOM 2173 N N . THR A 1 271 ? -0.905 -14.188 -9.156 1 98.94 271 THR A N 1
ATOM 2174 C CA . THR A 1 271 ? -0.54 -14.125 -10.57 1 98.94 271 THR A CA 1
ATOM 2175 C C . THR A 1 271 ? 0.822 -13.453 -10.742 1 98.94 271 THR A C 1
ATOM 2177 O O . THR A 1 271 ? 1.285 -12.734 -9.859 1 98.94 271 THR A O 1
ATOM 2180 N N . HIS A 1 272 ? 1.465 -13.781 -11.836 1 98.88 272 HIS A N 1
ATOM 2181 C CA . HIS A 1 272 ? 2.682 -13.023 -12.102 1 98.88 272 HIS A CA 1
ATOM 2182 C C . HIS A 1 272 ? 2.357 -11.641 -12.664 1 98.88 272 HIS A C 1
ATOM 2184 O O . HIS A 1 272 ? 2.877 -10.633 -12.18 1 98.88 272 HIS A O 1
ATOM 2190 N N . ASN A 1 273 ? 1.557 -11.672 -13.68 1 98.81 273 ASN A N 1
ATOM 2191 C CA . ASN A 1 273 ? 1.073 -10.43 -14.273 1 98.81 273 ASN A CA 1
ATOM 2192 C C . ASN A 1 273 ? -0.026 -9.797 -13.43 1 98.81 273 ASN A C 1
ATOM 2194 O O . ASN A 1 273 ? -0.902 -10.492 -12.914 1 98.81 273 ASN A O 1
ATOM 2198 N N . GLY A 1 274 ? 0.004 -8.492 -13.211 1 98.81 274 GLY A N 1
ATOM 2199 C CA . GLY A 1 274 ? -1.043 -7.797 -12.477 1 98.81 274 GLY A CA 1
ATOM 2200 C C . GLY A 1 274 ? -2.18 -7.324 -13.359 1 98.81 274 GLY A C 1
ATOM 2201 O O . GLY A 1 274 ? -2.105 -7.434 -14.586 1 98.81 274 GLY A O 1
ATOM 2202 N N . PRO A 1 275 ? -3.244 -6.852 -12.734 1 98.88 275 PRO A N 1
ATOM 2203 C CA . PRO A 1 275 ? -4.398 -6.371 -13.492 1 98.88 275 PRO A CA 1
ATOM 2204 C C . PRO A 1 275 ? -4.16 -4.996 -14.117 1 98.88 275 PRO A C 1
ATOM 2206 O O . PRO A 1 275 ? -3.389 -4.199 -13.586 1 98.88 275 PRO A O 1
ATOM 2209 N N . ALA A 1 276 ? -4.816 -4.727 -15.195 1 98.44 276 ALA A N 1
ATOM 2210 C CA . ALA A 1 276 ? -4.738 -3.43 -15.859 1 98.44 276 ALA A CA 1
ATOM 2211 C C . ALA A 1 276 ? -5.367 -2.334 -15 1 98.44 276 ALA A C 1
ATOM 2213 O O . ALA A 1 276 ? -6.164 -2.621 -14.109 1 98.44 276 ALA A O 1
ATOM 2214 N N . ASN A 1 277 ? -4.949 -1.121 -15.234 1 95.75 277 ASN A N 1
ATOM 2215 C CA . ASN A 1 277 ? -5.512 0.087 -14.641 1 95.75 277 ASN A CA 1
ATOM 2216 C C . ASN A 1 277 ? -5.363 0.084 -13.117 1 95.75 277 ASN A C 1
ATOM 2218 O O . ASN A 1 277 ? -6.328 0.343 -12.398 1 95.75 277 ASN A O 1
ATOM 2222 N N . CYS A 1 278 ? -4.281 -0.306 -12.633 1 96.81 278 CYS A N 1
ATOM 2223 C CA . CYS A 1 278 ? -3.826 -0.222 -11.25 1 96.81 278 CYS A CA 1
ATOM 2224 C C . CYS A 1 278 ? -2.453 0.434 -11.164 1 96.81 278 CYS A C 1
ATOM 2226 O O . CYS A 1 278 ? -1.591 0.188 -12.008 1 96.81 278 CYS A O 1
ATOM 2228 N N . ASP A 1 279 ? -2.283 1.182 -10.094 1 96.69 279 ASP A N 1
ATOM 2229 C CA . ASP A 1 279 ? -0.96 1.768 -9.906 1 96.69 279 ASP A CA 1
ATOM 2230 C C . ASP A 1 279 ? 0.095 0.686 -9.688 1 96.69 279 ASP A C 1
ATOM 2232 O O . ASP A 1 279 ? 1.287 0.921 -9.898 1 96.69 279 ASP A O 1
ATOM 2236 N N . THR A 1 280 ? -0.335 -0.551 -9.32 1 98.06 280 THR A N 1
ATOM 2237 C CA . THR A 1 280 ? 0.602 -1.643 -9.078 1 98.06 280 THR A CA 1
ATOM 2238 C C . THR A 1 280 ? 1.15 -2.188 -10.398 1 98.06 280 THR A C 1
ATOM 2240 O O . THR A 1 280 ? 2.068 -3.01 -10.398 1 98.06 280 THR A O 1
ATOM 2243 N N . THR A 1 281 ? 0.61 -1.766 -11.531 1 98.25 281 THR A N 1
ATOM 2244 C CA . THR A 1 281 ? 1.088 -2.207 -12.836 1 98.25 281 THR A CA 1
ATOM 2245 C C . THR A 1 281 ? 1.501 -1.013 -13.688 1 98.25 281 THR A C 1
ATOM 2247 O O . THR A 1 281 ? 1.559 -1.111 -14.914 1 98.25 281 THR A O 1
ATOM 2250 N N . LEU A 1 282 ? 1.661 0.114 -13.094 1 96.25 282 LEU A N 1
ATOM 2251 C CA . LEU A 1 282 ? 2.199 1.304 -13.742 1 96.25 282 LEU A CA 1
ATOM 2252 C C . LEU A 1 282 ? 3.693 1.445 -13.469 1 96.25 282 LEU A C 1
ATOM 2254 O O . LEU A 1 282 ? 4.094 1.759 -12.344 1 96.25 282 LEU A O 1
ATOM 2258 N N . PHE A 1 283 ? 4.465 1.286 -14.492 1 95 283 PHE A N 1
ATOM 2259 C CA . PHE A 1 283 ? 5.914 1.308 -14.352 1 95 283 PHE A CA 1
ATOM 2260 C C . PHE A 1 283 ? 6.465 2.695 -14.656 1 95 283 PHE A C 1
ATOM 2262 O O . PHE A 1 283 ? 6.242 3.234 -15.742 1 95 283 PHE A O 1
ATOM 2269 N N . GLN A 1 284 ? 7.055 3.271 -13.719 1 87.75 284 GLN A N 1
ATOM 2270 C CA . GLN A 1 284 ? 7.895 4.461 -13.773 1 87.75 284 GLN A CA 1
ATOM 2271 C C . GLN A 1 284 ? 8.945 4.441 -12.664 1 87.75 284 GLN A C 1
ATOM 2273 O O . GLN A 1 284 ? 8.703 4.926 -11.562 1 87.75 284 GLN A O 1
ATOM 2278 N N . LYS A 1 285 ? 10.062 3.965 -12.82 1 73.12 285 LYS A N 1
ATOM 2279 C CA . LYS A 1 285 ? 10.867 3.506 -11.688 1 73.12 285 LYS A CA 1
ATOM 2280 C C . LYS A 1 285 ? 12.047 4.438 -11.438 1 73.12 285 LYS A C 1
ATOM 2282 O O . LYS A 1 285 ? 12.492 4.59 -10.297 1 73.12 285 LYS A O 1
ATOM 2287 N N . VAL A 1 286 ? 12.531 5.078 -12.469 1 73.19 286 VAL A N 1
ATOM 2288 C CA . VAL A 1 286 ? 13.805 5.781 -12.289 1 73.19 286 VAL A CA 1
ATOM 2289 C C . VAL A 1 286 ? 13.539 7.207 -11.805 1 73.19 286 VAL A C 1
ATOM 2291 O O . VAL A 1 286 ? 14.031 7.609 -10.75 1 73.19 286 VAL A O 1
ATOM 2294 N N . ASP A 1 287 ? 12.836 7.875 -12.609 1 80.5 287 ASP A N 1
ATOM 2295 C CA . ASP A 1 287 ? 12.477 9.234 -12.227 1 80.5 287 ASP A CA 1
ATOM 2296 C C . ASP A 1 287 ? 11.211 9.695 -12.945 1 80.5 287 ASP A C 1
ATOM 2298 O O . ASP A 1 287 ? 10.594 8.922 -13.68 1 80.5 287 ASP A O 1
ATOM 2302 N N . ILE A 1 288 ? 10.836 10.836 -12.656 1 83.88 288 ILE A N 1
ATOM 2303 C CA . ILE A 1 288 ? 9.555 11.367 -13.109 1 83.88 288 ILE A CA 1
ATOM 2304 C C . ILE A 1 288 ? 9.594 11.586 -14.617 1 83.88 288 ILE A C 1
ATOM 2306 O O . ILE A 1 288 ? 8.547 11.727 -15.258 1 83.88 288 ILE A O 1
ATOM 2310 N N . THR A 1 289 ? 10.773 11.594 -15.25 1 84.25 289 THR A N 1
ATOM 2311 C CA . THR A 1 289 ? 10.898 11.844 -16.688 1 84.25 289 THR A CA 1
ATOM 2312 C C . THR A 1 289 ? 11.016 10.531 -17.453 1 84.25 289 THR A C 1
ATOM 2314 O O . THR A 1 289 ? 10.961 10.523 -18.688 1 84.25 289 THR A O 1
ATOM 2317 N N . SER A 1 290 ? 11.125 9.453 -16.734 1 88.94 290 SER A N 1
ATOM 2318 C CA . SER A 1 290 ? 11.25 8.148 -17.375 1 88.94 290 SER A CA 1
ATOM 2319 C C . SER A 1 290 ? 9.961 7.758 -18.094 1 88.94 290 SER A C 1
ATOM 2321 O O . SER A 1 290 ? 8.875 8.156 -17.688 1 88.94 290 SER A O 1
ATOM 2323 N N . PRO A 1 291 ? 10.156 7.016 -19.203 1 91.69 291 PRO A N 1
ATOM 2324 C CA . PRO A 1 291 ? 8.945 6.527 -19.875 1 91.69 291 PRO A CA 1
ATOM 2325 C C . PRO A 1 291 ? 8.016 5.762 -18.938 1 91.69 291 PRO A C 1
ATOM 2327 O O . PRO A 1 291 ? 8.484 5.027 -18.062 1 91.69 291 PRO A O 1
ATOM 2330 N N . LYS A 1 292 ? 6.785 6.004 -19.109 1 95.12 292 LYS A N 1
ATOM 2331 C CA . LYS A 1 292 ? 5.773 5.266 -18.359 1 95.12 292 LYS A CA 1
ATOM 2332 C C . LYS A 1 292 ? 5.246 4.082 -19.156 1 95.12 292 LYS A C 1
ATOM 2334 O O . LYS A 1 292 ? 4.996 4.207 -20.359 1 95.12 292 LYS A O 1
ATOM 2339 N N . ILE A 1 293 ? 5.145 2.936 -18.531 1 97 293 ILE A N 1
ATOM 2340 C CA . ILE A 1 293 ? 4.695 1.701 -19.172 1 97 293 ILE A CA 1
ATOM 2341 C C . ILE A 1 293 ? 3.521 1.114 -18.391 1 97 293 ILE A C 1
ATOM 2343 O O . ILE A 1 293 ? 3.541 1.089 -17.156 1 97 293 ILE A O 1
ATOM 2347 N N . ILE A 1 294 ? 2.467 0.766 -19.047 1 97.5 294 ILE A N 1
ATOM 2348 C CA . ILE A 1 294 ? 1.388 -0.014 -18.453 1 97.5 294 ILE A CA 1
ATOM 2349 C C . ILE A 1 294 ? 1.587 -1.495 -18.766 1 97.5 294 ILE A C 1
ATOM 2351 O O . ILE A 1 294 ? 1.783 -1.871 -19.922 1 97.5 294 ILE A O 1
ATOM 2355 N N . SER A 1 295 ? 1.532 -2.291 -17.766 1 98 295 SER A N 1
ATOM 2356 C CA . SER A 1 295 ? 1.878 -3.699 -17.938 1 98 295 SER A CA 1
ATOM 2357 C C . SER A 1 295 ? 0.74 -4.605 -17.484 1 98 295 SER A C 1
ATOM 2359 O O . SER A 1 295 ? 0.868 -5.832 -17.516 1 98 295 SER A O 1
ATOM 2361 N N . GLY A 1 296 ? -0.37 -4.09 -17.062 1 98.69 296 GLY A N 1
ATOM 2362 C CA . GLY A 1 296 ? -1.453 -4.879 -16.484 1 98.69 296 GLY A CA 1
ATOM 2363 C C . GLY A 1 296 ? -2.289 -5.586 -17.531 1 98.69 296 GLY A C 1
ATOM 2364 O O . GLY A 1 296 ? -2.344 -5.156 -18.688 1 98.69 296 GLY A O 1
ATOM 2365 N N . SER A 1 297 ? -2.939 -6.641 -17.188 1 98.88 297 SER A N 1
ATOM 2366 C CA . SER A 1 297 ? -3.809 -7.422 -18.062 1 98.88 297 SER A CA 1
ATOM 2367 C C . SER A 1 297 ? -5.258 -6.957 -17.969 1 98.88 297 SER A C 1
ATOM 2369 O O . SER A 1 297 ? -5.832 -6.938 -16.875 1 98.88 297 SER A O 1
ATOM 2371 N N . ASP A 1 298 ? -5.828 -6.668 -19.094 1 98.69 298 ASP A N 1
ATOM 2372 C CA . ASP A 1 298 ? -7.246 -6.332 -19.156 1 98.69 298 ASP A CA 1
ATOM 2373 C C . ASP A 1 298 ? -8.117 -7.555 -18.859 1 98.69 298 ASP A C 1
ATOM 2375 O O . ASP A 1 298 ? -9.18 -7.434 -18.25 1 98.69 298 ASP A O 1
ATOM 2379 N N . ALA A 1 299 ? -7.703 -8.711 -19.344 1 98.88 299 ALA A N 1
ATOM 2380 C CA . ALA A 1 299 ? -8.445 -9.945 -19.078 1 98.88 299 ALA A CA 1
ATOM 2381 C C . ALA A 1 299 ? -8.523 -10.227 -17.578 1 98.88 299 ALA A C 1
ATOM 2383 O O . ALA A 1 299 ? -9.602 -10.508 -17.062 1 98.88 299 ALA A O 1
ATOM 2384 N N . LEU A 1 300 ? -7.383 -10.141 -16.922 1 98.88 300 LEU A N 1
ATOM 2385 C CA . LEU A 1 300 ? -7.359 -10.359 -15.484 1 98.88 300 LEU A CA 1
ATOM 2386 C C . LEU A 1 300 ? -8.258 -9.352 -14.773 1 98.88 300 LEU A C 1
ATOM 2388 O O . LEU A 1 300 ? -9.008 -9.719 -13.867 1 98.88 300 LEU A O 1
ATOM 2392 N N . ARG A 1 301 ? -8.133 -8.07 -15.156 1 98.5 301 ARG A N 1
ATOM 2393 C CA . ARG A 1 301 ? -8.992 -7.031 -14.602 1 98.5 301 ARG A CA 1
ATOM 2394 C C . ARG A 1 301 ? -10.461 -7.406 -14.727 1 98.5 301 ARG A C 1
ATOM 2396 O O . ARG A 1 301 ? -11.227 -7.281 -13.766 1 98.5 301 ARG A O 1
ATOM 2403 N N . GLY A 1 302 ? -10.852 -7.84 -15.867 1 98.19 302 GLY A N 1
ATOM 2404 C CA . GLY A 1 302 ? -12.227 -8.25 -16.094 1 98.19 302 GLY A CA 1
ATOM 2405 C C . GLY A 1 302 ? -12.68 -9.359 -15.164 1 98.19 302 GLY A C 1
ATOM 2406 O O . GLY A 1 302 ? -13.812 -9.352 -14.688 1 98.19 302 GLY A O 1
ATOM 2407 N N . PHE A 1 303 ? -11.836 -10.312 -14.922 1 98.69 303 PHE A N 1
ATOM 2408 C CA . PHE A 1 303 ? -12.18 -11.445 -14.062 1 98.69 303 PHE A CA 1
ATOM 2409 C C . PHE A 1 303 ? -12.344 -10.992 -12.617 1 98.69 303 PHE A C 1
ATOM 2411 O O . PHE A 1 303 ? -13.32 -11.352 -11.953 1 98.69 303 PHE A O 1
ATOM 2418 N N . ILE A 1 304 ? -11.445 -10.141 -12.109 1 97.94 304 ILE A N 1
ATOM 2419 C CA . ILE A 1 304 ? -11.453 -9.836 -10.68 1 97.94 304 ILE A CA 1
ATOM 2420 C C . ILE A 1 304 ? -12.508 -8.781 -10.383 1 97.94 304 ILE A C 1
ATOM 2422 O O . ILE A 1 304 ? -12.82 -8.516 -9.219 1 97.94 304 ILE A O 1
ATOM 2426 N N . GLU A 1 305 ? -13.062 -8.172 -11.367 1 96.75 305 GLU A N 1
ATOM 2427 C CA . GLU A 1 305 ? -14.164 -7.234 -11.172 1 96.75 305 GLU A CA 1
ATOM 2428 C C . GLU A 1 305 ? -15.5 -7.969 -11.023 1 96.75 305 GLU A C 1
ATOM 2430 O O . GLU A 1 305 ? -16.5 -7.367 -10.641 1 96.75 305 GLU A O 1
ATOM 2435 N N . GLN A 1 306 ? -15.484 -9.234 -11.344 1 96.31 306 GLN A N 1
ATOM 2436 C CA . GLN A 1 306 ? -16.703 -10.016 -11.195 1 96.31 306 GLN A CA 1
ATOM 2437 C C . GLN A 1 306 ? -17.078 -10.18 -9.719 1 96.31 306 GLN A C 1
ATOM 2439 O O . GLN A 1 306 ? -16.203 -10.367 -8.875 1 96.31 306 GLN A O 1
ATOM 2444 N N . THR A 1 307 ? -18.328 -10.219 -9.453 1 93.5 307 THR A N 1
ATOM 2445 C CA . THR A 1 307 ? -18.859 -10.227 -8.094 1 93.5 307 THR A CA 1
ATOM 2446 C C . THR A 1 307 ? -18.344 -11.438 -7.324 1 93.5 307 THR A C 1
ATOM 2448 O O . THR A 1 307 ? -18.078 -11.352 -6.125 1 93.5 307 THR A O 1
ATOM 2451 N N . GLU A 1 308 ? -18.281 -12.547 -7.969 1 94.31 308 GLU A N 1
ATOM 2452 C CA . GLU A 1 308 ? -17.875 -13.773 -7.305 1 94.31 308 GLU A CA 1
ATOM 2453 C C . GLU A 1 308 ? -16.438 -13.664 -6.785 1 94.31 308 GLU A C 1
ATOM 2455 O O . GLU A 1 308 ? -16.156 -14.062 -5.656 1 94.31 308 GLU A O 1
ATOM 2460 N N . LEU A 1 309 ? -15.578 -13.102 -7.621 1 96.88 309 LEU A N 1
ATOM 2461 C CA . LEU A 1 309 ? -14.195 -12.961 -7.188 1 96.88 309 LEU A CA 1
ATOM 2462 C C . LEU A 1 309 ? -14.055 -11.828 -6.172 1 96.88 309 LEU A C 1
ATOM 2464 O O . LEU A 1 309 ? -13.266 -11.93 -5.23 1 96.88 309 LEU A O 1
ATOM 2468 N N . GLN A 1 310 ? -14.836 -10.789 -6.324 1 95.25 310 GLN A N 1
ATOM 2469 C CA . GLN A 1 310 ? -14.844 -9.703 -5.355 1 95.25 310 GLN A CA 1
ATOM 2470 C C . GLN A 1 310 ? -15.203 -10.211 -3.959 1 95.25 310 GLN A C 1
ATOM 2472 O O . GLN A 1 310 ? -14.648 -9.734 -2.963 1 95.25 310 GLN A O 1
ATOM 2477 N N . SER A 1 311 ? -16.016 -11.188 -3.936 1 92.62 311 SER A N 1
ATOM 2478 C CA . SER A 1 311 ? -16.531 -11.648 -2.648 1 92.62 311 SER A CA 1
ATOM 2479 C C . SER A 1 311 ? -15.68 -12.781 -2.086 1 92.62 311 SER A C 1
ATOM 2481 O O . SER A 1 311 ? -15.656 -13 -0.873 1 92.62 311 SER A O 1
ATOM 2483 N N . SER A 1 312 ? -15 -13.453 -2.963 1 95.25 312 SER A N 1
ATOM 2484 C CA . SER A 1 312 ? -14.344 -14.664 -2.484 1 95.25 312 SER A CA 1
ATOM 2485 C C . SER A 1 312 ? -12.844 -14.453 -2.338 1 95.25 312 SER A C 1
ATOM 2487 O O . SER A 1 312 ? -12.172 -15.195 -1.611 1 95.25 312 SER A O 1
ATOM 2489 N N . CYS A 1 313 ? -12.258 -13.516 -2.98 1 97.44 313 CYS A N 1
ATOM 2490 C CA . CYS A 1 313 ? -10.82 -13.297 -2.898 1 97.44 313 CYS A CA 1
ATOM 2491 C C . CYS A 1 313 ? -10.477 -12.352 -1.754 1 97.44 313 CYS A C 1
ATOM 2493 O O . CYS A 1 313 ? -11.086 -11.289 -1.615 1 97.44 313 CYS A O 1
ATOM 2495 N N . VAL A 1 314 ? -9.484 -12.758 -1.004 1 97.62 314 VAL A N 1
ATOM 2496 C CA . VAL A 1 314 ? -8.992 -11.938 0.101 1 97.62 314 VAL A CA 1
ATOM 2497 C C . VAL A 1 314 ? -8.047 -10.867 -0.431 1 97.62 314 VAL A C 1
ATOM 2499 O O . VAL A 1 314 ? -8.023 -9.742 0.086 1 97.62 314 VAL A O 1
ATOM 2502 N N . CYS A 1 315 ? -7.277 -11.211 -1.36 1 98.69 315 CYS A N 1
ATOM 2503 C CA . CYS A 1 315 ? -6.375 -10.297 -2.053 1 98.69 315 CYS A CA 1
ATOM 2504 C C . CYS A 1 315 ? -5.797 -10.945 -3.305 1 98.69 315 CYS A C 1
ATOM 2506 O O . CYS A 1 315 ? -5.91 -12.156 -3.492 1 98.69 315 CYS A O 1
ATOM 2508 N N . LEU A 1 316 ? -5.375 -10.148 -4.172 1 98.88 316 LEU A N 1
ATOM 2509 C CA . LEU A 1 316 ? -4.559 -10.586 -5.297 1 98.88 316 LEU A CA 1
ATOM 2510 C C . LEU A 1 316 ? -3.121 -10.094 -5.148 1 98.88 316 LEU A C 1
ATOM 2512 O O . LEU A 1 316 ? -2.887 -8.914 -4.895 1 98.88 316 LEU A O 1
ATOM 2516 N N . VAL A 1 317 ? -2.156 -11.016 -5.25 1 98.94 317 VAL A N 1
ATOM 2517 C CA . VAL A 1 317 ? -0.737 -10.68 -5.195 1 98.94 317 VAL A CA 1
ATOM 2518 C C . VAL A 1 317 ? -0.087 -10.961 -6.547 1 98.94 317 VAL A C 1
ATOM 2520 O O . VAL A 1 317 ? -0.389 -11.961 -7.195 1 98.94 317 VAL A O 1
ATOM 2523 N N . HIS A 1 318 ? 0.75 -9.969 -7.016 1 98.94 318 HIS A N 1
ATOM 2524 C CA . HIS A 1 318 ? 1.393 -10.18 -8.305 1 98.94 318 HIS A CA 1
ATOM 2525 C C . HIS A 1 318 ? 2.799 -9.594 -8.328 1 98.94 318 HIS A C 1
ATOM 2527 O O . HIS A 1 318 ? 3.209 -8.922 -7.379 1 98.94 318 HIS A O 1
ATOM 2533 N N . GLY A 1 319 ? 3.582 -10.023 -9.336 1 98.62 319 GLY A N 1
ATOM 2534 C CA . GLY A 1 319 ? 4.898 -9.469 -9.602 1 98.62 319 GLY A CA 1
ATOM 2535 C C . GLY A 1 319 ? 5.004 -8.805 -10.961 1 98.62 319 GLY A C 1
ATOM 2536 O O . GLY A 1 319 ? 4.172 -7.965 -11.305 1 98.62 319 GLY A O 1
ATOM 2537 N N . HIS A 1 320 ? 5.992 -8.992 -11.656 1 98.12 320 HIS A N 1
ATOM 2538 C CA . HIS A 1 320 ? 6.211 -8.664 -13.055 1 98.12 320 HIS A CA 1
ATOM 2539 C C . HIS A 1 320 ? 6.594 -7.195 -13.227 1 98.12 320 HIS A C 1
ATOM 2541 O O . HIS A 1 320 ? 7.57 -6.875 -13.906 1 98.12 320 HIS A O 1
ATOM 2547 N N . THR A 1 321 ? 5.785 -6.309 -12.656 1 97.62 321 THR A N 1
ATOM 2548 C CA . THR A 1 321 ? 6.098 -4.883 -12.734 1 97.62 321 THR A CA 1
ATOM 2549 C C . THR A 1 321 ? 7.039 -4.477 -11.602 1 97.62 321 THR A C 1
ATOM 2551 O O . THR A 1 321 ? 6.637 -4.434 -10.438 1 97.62 321 THR A O 1
ATOM 2554 N N . HIS A 1 322 ? 8.305 -4.078 -11.969 1 96 322 HIS A N 1
ATOM 2555 C CA . HIS A 1 322 ? 9.312 -3.688 -10.984 1 96 322 HIS A CA 1
ATOM 2556 C C . HIS A 1 322 ? 9.109 -2.242 -10.539 1 96 322 HIS A C 1
ATOM 2558 O O . HIS A 1 322 ? 9.805 -1.34 -11.023 1 96 322 HIS A O 1
ATOM 2564 N N . LEU A 1 323 ? 8.297 -2.105 -9.594 1 94.94 323 LEU A N 1
ATOM 2565 C CA . LEU A 1 323 ? 8.078 -0.771 -9.047 1 94.94 323 LEU A CA 1
ATOM 2566 C C . LEU A 1 323 ? 9.281 -0.31 -8.234 1 94.94 323 LEU A C 1
ATOM 2568 O O . LEU A 1 323 ? 10.055 -1.134 -7.746 1 94.94 323 LEU A O 1
ATOM 2572 N N . PHE A 1 324 ? 9.461 1.052 -8.148 1 94.62 324 PHE A N 1
ATOM 2573 C CA . PHE A 1 324 ? 10.508 1.587 -7.289 1 94.62 324 PHE A CA 1
ATOM 2574 C C . PHE A 1 324 ? 10.352 1.071 -5.863 1 94.62 324 PHE A C 1
ATOM 2576 O O . PHE A 1 324 ? 11.344 0.762 -5.199 1 94.62 324 PHE A O 1
ATOM 2583 N N . ARG A 1 325 ? 9.102 0.985 -5.445 1 95.12 325 ARG A N 1
ATOM 2584 C CA . ARG A 1 325 ? 8.727 0.413 -4.156 1 95.12 325 ARG A CA 1
ATOM 2585 C C . ARG A 1 325 ? 7.418 -0.364 -4.262 1 95.12 325 ARG A C 1
ATOM 2587 O O . ARG A 1 325 ? 6.586 -0.074 -5.125 1 95.12 325 ARG A O 1
ATOM 2594 N N . PRO A 1 326 ? 7.254 -1.333 -3.217 1 95 326 PRO A N 1
ATOM 2595 C CA . PRO A 1 326 ? 5.984 -2.064 -3.227 1 95 326 PRO A CA 1
ATOM 2596 C C . PRO A 1 326 ? 4.77 -1.144 -3.119 1 95 326 PRO A C 1
ATOM 2598 O O . PRO A 1 326 ? 4.844 -0.094 -2.475 1 95 326 PRO A O 1
ATOM 2601 N N . SER A 1 327 ? 3.721 -1.519 -3.77 1 94 327 SER A N 1
ATOM 2602 C CA . SER A 1 327 ? 2.486 -0.741 -3.771 1 94 327 SER A CA 1
ATOM 2603 C C . SER A 1 327 ? 1.267 -1.64 -3.6 1 94 327 SER A C 1
ATOM 2605 O O . SER A 1 327 ? 1.344 -2.85 -3.826 1 94 327 SER A O 1
ATOM 2607 N N . SER A 1 328 ? 0.283 -1.032 -3.102 1 96.88 328 SER A N 1
ATOM 2608 C CA . SER A 1 328 ? -1.011 -1.692 -2.959 1 96.88 328 SER A CA 1
ATOM 2609 C C . SER A 1 328 ? -2.137 -0.823 -3.508 1 96.88 328 SER A C 1
ATOM 2611 O O . SER A 1 328 ? -2.129 0.397 -3.332 1 96.88 328 SER A O 1
ATOM 2613 N N . SER A 1 329 ? -2.998 -1.452 -4.207 1 96.25 329 SER A N 1
ATOM 2614 C CA . SER A 1 329 ? -4.16 -0.806 -4.805 1 96.25 329 SER A CA 1
ATOM 2615 C C . SER A 1 329 ? -5.441 -1.569 -4.488 1 96.25 329 SER A C 1
ATOM 2617 O O . SER A 1 329 ? -5.449 -2.447 -3.621 1 96.25 329 SER A O 1
ATOM 2619 N N . LEU A 1 330 ? -6.547 -1.003 -5.117 1 96.12 330 LEU A N 1
ATOM 2620 C CA . LEU A 1 330 ? -7.848 -1.653 -5 1 96.12 330 LEU A CA 1
ATOM 2621 C C . LEU A 1 330 ? -8.523 -1.767 -6.359 1 96.12 330 LEU A C 1
ATOM 2623 O O . LEU A 1 330 ? -8.453 -0.842 -7.172 1 96.12 330 LEU A O 1
ATOM 2627 N N . VAL A 1 331 ? -9.07 -2.854 -6.609 1 95.69 331 VAL A N 1
ATOM 2628 C CA . VAL A 1 331 ? -10.094 -3.018 -7.633 1 95.69 331 VAL A CA 1
ATOM 2629 C C . VAL A 1 331 ? -11.43 -3.377 -6.977 1 95.69 331 VAL A C 1
ATOM 2631 O O . VAL A 1 331 ? -11.594 -4.488 -6.473 1 95.69 331 VAL A O 1
ATOM 2634 N N . GLY A 1 332 ? -12.328 -2.445 -7.004 1 93.06 332 GLY A N 1
ATOM 2635 C CA . GLY A 1 332 ? -13.438 -2.605 -6.082 1 93.06 332 GLY A CA 1
ATOM 2636 C C . GLY A 1 332 ? -13.008 -2.672 -4.629 1 93.06 332 GLY A C 1
ATOM 2637 O O . GLY A 1 332 ? -12.297 -1.786 -4.145 1 93.06 332 GLY A O 1
ATOM 2638 N N . THR A 1 333 ? -13.336 -3.734 -4.027 1 93.06 333 THR A N 1
ATOM 2639 C CA . THR A 1 333 ? -12.93 -3.9 -2.639 1 93.06 333 THR A CA 1
ATOM 2640 C C . THR A 1 333 ? -11.82 -4.945 -2.523 1 93.06 333 THR A C 1
ATOM 2642 O O . THR A 1 333 ? -11.461 -5.359 -1.418 1 93.06 333 THR A O 1
ATOM 2645 N N . LEU A 1 334 ? -11.305 -5.391 -3.611 1 96.69 334 LEU A N 1
ATOM 2646 C CA . LEU A 1 334 ? -10.25 -6.395 -3.619 1 96.69 334 LEU A CA 1
ATOM 2647 C C . LEU A 1 334 ? -8.875 -5.742 -3.545 1 96.69 334 LEU A C 1
ATOM 2649 O O . LEU A 1 334 ? -8.477 -5.016 -4.461 1 96.69 334 LEU A O 1
ATOM 2653 N N . PRO A 1 335 ? -8.109 -6.031 -2.492 1 97.69 335 PRO A N 1
ATOM 2654 C CA . PRO A 1 335 ? -6.738 -5.508 -2.434 1 97.69 335 PRO A CA 1
ATOM 2655 C C . PRO A 1 335 ? -5.82 -6.141 -3.477 1 97.69 335 PRO A C 1
ATOM 2657 O O . PRO A 1 335 ? -5.867 -7.355 -3.689 1 97.69 335 PRO A O 1
ATOM 2660 N N . ILE A 1 336 ? -5.102 -5.301 -4.145 1 98.75 336 ILE A N 1
ATOM 2661 C CA . ILE A 1 336 ? -4.074 -5.707 -5.094 1 98.75 336 ILE A CA 1
ATOM 2662 C C . ILE A 1 336 ? -2.693 -5.371 -4.535 1 98.75 336 ILE A C 1
ATOM 2664 O O . ILE A 1 336 ? -2.395 -4.203 -4.262 1 98.75 336 ILE A O 1
ATOM 2668 N N . VAL A 1 337 ? -1.842 -6.398 -4.402 1 98.81 337 VAL A N 1
ATOM 2669 C CA . VAL A 1 337 ? -0.553 -6.188 -3.75 1 98.81 337 VAL A CA 1
ATOM 2670 C C . VAL A 1 337 ? 0.577 -6.539 -4.715 1 98.81 337 VAL A C 1
ATOM 2672 O O . VAL A 1 337 ? 0.624 -7.648 -5.25 1 98.81 337 VAL A O 1
ATOM 2675 N N . ASN A 1 338 ? 1.427 -5.621 -5.016 1 98.75 338 ASN A N 1
ATOM 2676 C CA . ASN A 1 338 ? 2.693 -5.84 -5.703 1 98.75 338 ASN A CA 1
ATOM 2677 C C . ASN A 1 338 ? 3.885 -5.598 -4.777 1 98.75 338 ASN A C 1
ATOM 2679 O O . ASN A 1 338 ? 4.184 -4.453 -4.43 1 98.75 338 ASN A O 1
ATOM 2683 N N . PRO A 1 339 ? 4.594 -6.672 -4.418 1 98.69 339 PRO A N 1
ATOM 2684 C CA . PRO A 1 339 ? 5.699 -6.531 -3.465 1 98.69 339 PRO A CA 1
ATOM 2685 C C . PRO A 1 339 ? 6.926 -5.863 -4.082 1 98.69 339 PRO A C 1
ATOM 2687 O O . PRO A 1 339 ? 7.898 -5.578 -3.375 1 98.69 339 PRO A O 1
ATOM 2690 N N . GLY A 1 340 ? 6.898 -5.586 -5.387 1 97.69 340 GLY A N 1
ATOM 2691 C CA . GLY A 1 340 ? 8.109 -5.16 -6.062 1 97.69 340 GLY A CA 1
ATOM 2692 C C . GLY A 1 340 ? 9.109 -6.285 -6.273 1 97.69 340 GLY A C 1
ATOM 2693 O O . GLY A 1 340 ? 8.828 -7.438 -5.945 1 97.69 340 GLY A O 1
ATOM 2694 N N . SER A 1 341 ? 10.234 -5.977 -6.879 1 98.06 341 SER A N 1
ATOM 2695 C CA . SER A 1 341 ? 11.266 -6.965 -7.168 1 98.06 341 SER A CA 1
ATOM 2696 C C . SER A 1 341 ? 12.266 -7.066 -6.023 1 98.06 341 SER A C 1
ATOM 2698 O O . SER A 1 341 ? 12.789 -6.055 -5.547 1 98.06 341 SER A O 1
ATOM 2700 N N . LEU A 1 342 ? 12.531 -8.289 -5.613 1 98.69 342 LEU A N 1
ATOM 2701 C CA . LEU A 1 342 ? 13.547 -8.461 -4.586 1 98.69 342 LEU A CA 1
ATOM 2702 C C . LEU A 1 342 ? 14.914 -8 -5.09 1 98.69 342 LEU A C 1
ATOM 2704 O O . LEU A 1 342 ? 15.719 -7.477 -4.316 1 98.69 342 LEU A O 1
ATOM 2708 N N . MET A 1 343 ? 15.141 -8.18 -6.41 1 97.69 343 MET A N 1
ATOM 2709 C CA . MET A 1 343 ? 16.391 -7.742 -7.008 1 97.69 343 MET A CA 1
ATOM 2710 C C . MET A 1 343 ? 16.641 -6.262 -6.734 1 97.69 343 MET A C 1
ATOM 2712 O O . MET A 1 343 ? 17.797 -5.82 -6.676 1 97.69 343 MET A O 1
ATOM 2716 N N . GLU A 1 344 ? 15.578 -5.578 -6.516 1 96.38 344 GLU A N 1
ATOM 2717 C CA . GLU A 1 344 ? 15.688 -4.141 -6.309 1 96.38 344 GLU A CA 1
ATOM 2718 C C . GLU A 1 344 ? 15.469 -3.777 -4.844 1 96.38 344 GLU A C 1
ATOM 2720 O O . GLU A 1 344 ? 15.25 -2.609 -4.512 1 96.38 344 GLU A O 1
ATOM 2725 N N . GLY A 1 345 ? 15.383 -4.711 -3.982 1 97.81 345 GLY A N 1
ATOM 2726 C CA . GLY A 1 345 ? 15.344 -4.48 -2.547 1 97.81 345 GLY A CA 1
ATOM 2727 C C . GLY A 1 345 ? 13.938 -4.371 -1.999 1 97.81 345 GLY A C 1
ATOM 2728 O O . GLY A 1 345 ? 13.711 -3.717 -0.979 1 97.81 345 GLY A O 1
ATOM 2729 N N . ASN A 1 346 ? 13.016 -4.988 -2.703 1 98.44 346 ASN A N 1
ATOM 2730 C CA . ASN A 1 346 ? 11.625 -4.863 -2.303 1 98.44 346 ASN A CA 1
ATOM 2731 C C . ASN A 1 346 ? 11.016 -6.215 -1.942 1 98.44 346 ASN A C 1
ATOM 2733 O O . ASN A 1 346 ? 11.344 -7.23 -2.561 1 98.44 346 ASN A O 1
ATOM 2737 N N . PHE A 1 347 ? 10.156 -6.336 -0.939 1 98.81 347 PHE A N 1
ATOM 2738 C CA . PHE A 1 347 ? 9.336 -7.492 -0.599 1 98.81 347 PHE A CA 1
ATOM 2739 C C . PHE A 1 347 ? 8.156 -7.078 0.27 1 98.81 347 PHE A C 1
ATOM 2741 O O . PHE A 1 347 ? 8 -5.898 0.597 1 98.81 347 PHE A O 1
ATOM 2748 N N . ALA A 1 348 ? 7.25 -8.008 0.549 1 98.88 348 ALA A N 1
ATOM 2749 C CA . ALA A 1 348 ? 6.074 -7.66 1.343 1 98.88 348 ALA A CA 1
ATOM 2750 C C . ALA A 1 348 ? 5.676 -8.812 2.26 1 98.88 348 ALA A C 1
ATOM 2752 O O . ALA A 1 348 ? 6.062 -9.961 2.031 1 98.88 348 ALA A O 1
ATOM 2753 N N . VAL A 1 349 ? 4.949 -8.492 3.283 1 98.81 349 VAL A N 1
ATOM 2754 C CA . VAL A 1 349 ? 4.324 -9.461 4.18 1 98.81 349 VAL A CA 1
ATOM 2755 C C . VAL A 1 349 ? 2.844 -9.125 4.352 1 98.81 349 VAL A C 1
ATOM 2757 O O . VAL A 1 349 ? 2.486 -7.957 4.551 1 98.81 349 VAL A O 1
ATOM 2760 N N . ILE A 1 350 ? 2.025 -10.109 4.211 1 98.69 350 ILE A N 1
ATOM 2761 C CA . ILE A 1 350 ? 0.623 -9.906 4.562 1 98.69 350 ILE A CA 1
ATOM 2762 C C . ILE A 1 350 ? 0.263 -10.766 5.77 1 98.69 350 ILE A C 1
ATOM 2764 O O . ILE A 1 350 ? 0.779 -11.875 5.926 1 98.69 350 ILE A O 1
ATOM 2768 N N . GLN A 1 351 ? -0.581 -10.227 6.613 1 98.06 351 GLN A N 1
ATOM 2769 C CA . GLN A 1 351 ? -1.072 -10.922 7.797 1 98.06 351 GLN A CA 1
ATOM 2770 C C . GLN A 1 351 ? -2.584 -11.125 7.727 1 98.06 351 GLN A C 1
ATOM 2772 O O . GLN A 1 351 ? -3.336 -10.172 7.539 1 98.06 351 GLN A O 1
ATOM 2777 N N . LEU A 1 352 ? -2.963 -12.367 7.852 1 98.06 352 LEU A N 1
ATOM 2778 C CA . LEU A 1 352 ? -4.379 -12.711 7.914 1 98.06 352 LEU A CA 1
ATOM 2779 C C . LEU A 1 352 ? -4.762 -13.18 9.312 1 98.06 352 LEU A C 1
ATOM 2781 O O . LEU A 1 352 ? -3.959 -13.812 10 1 98.06 352 LEU A O 1
ATOM 2785 N N . GLU A 1 353 ? -5.961 -12.867 9.688 1 96.5 353 GLU A N 1
ATOM 2786 C CA . GLU A 1 353 ? -6.484 -13.305 10.984 1 96.5 353 GLU A CA 1
ATOM 2787 C C . GLU A 1 353 ? -7.855 -13.953 10.828 1 96.5 353 GLU A C 1
ATOM 2789 O O . GLU A 1 353 ? -8.734 -13.398 10.164 1 96.5 353 GLU A O 1
ATOM 2794 N N . ARG A 1 354 ? -7.98 -15.086 11.438 1 96.06 354 ARG A N 1
ATOM 2795 C CA . ARG A 1 354 ? -9.266 -15.773 11.422 1 96.06 354 ARG A CA 1
ATOM 2796 C C . ARG A 1 354 ? -10.281 -15.062 12.32 1 96.06 354 ARG A C 1
ATOM 2798 O O . ARG A 1 354 ? -9.992 -14.781 13.484 1 96.06 354 ARG A O 1
ATOM 2805 N N . GLN A 1 355 ? -11.375 -14.758 11.727 1 93.25 355 GLN A N 1
ATOM 2806 C CA . GLN A 1 355 ? -12.453 -14.141 12.484 1 93.25 355 GLN A CA 1
ATOM 2807 C C . GLN A 1 355 ? -13.375 -15.195 13.086 1 93.25 355 GLN A C 1
ATOM 2809 O O . GLN A 1 355 ? -14.461 -15.453 12.562 1 93.25 355 GLN A O 1
ATOM 2814 N N . THR A 1 356 ? -13.094 -15.672 14.242 1 90.12 356 THR A N 1
ATOM 2815 C CA . THR A 1 356 ? -13.742 -16.844 14.836 1 90.12 356 THR A CA 1
ATOM 2816 C C . THR A 1 356 ? -15.141 -16.484 15.336 1 90.12 356 THR A C 1
ATOM 2818 O O . THR A 1 356 ? -15.977 -17.359 15.516 1 90.12 356 THR A O 1
ATOM 2821 N N . HIS A 1 357 ? -15.289 -15.188 15.555 1 87.81 357 HIS A N 1
ATOM 2822 C CA . HIS A 1 357 ? -16.578 -14.758 16.094 1 87.81 357 HIS A CA 1
ATOM 2823 C C . HIS A 1 357 ? -17.625 -14.656 14.992 1 87.81 357 HIS A C 1
ATOM 2825 O O . HIS A 1 357 ? -18.812 -14.508 15.273 1 87.81 357 HIS A O 1
ATOM 2831 N N . LEU A 1 358 ? -17.234 -14.75 13.773 1 87.69 358 LEU A N 1
ATOM 2832 C CA . LEU A 1 358 ? -18.156 -14.672 12.648 1 87.69 358 LEU A CA 1
ATOM 2833 C C . LEU A 1 358 ? -18.516 -16.062 12.148 1 87.69 358 LEU A C 1
ATOM 2835 O O . LEU A 1 358 ? -17.75 -17.016 12.336 1 87.69 358 LEU A O 1
ATOM 2839 N N . GLU A 1 359 ? -19.672 -15.992 11.453 1 84.12 359 GLU A N 1
ATOM 2840 C CA . GLU A 1 359 ? -20.078 -17.234 10.82 1 84.12 359 GLU A CA 1
ATOM 2841 C C . GLU A 1 359 ? -19.078 -17.672 9.742 1 84.12 359 GLU A C 1
ATOM 2843 O O . GLU A 1 359 ? -18.531 -16.828 9.023 1 84.12 359 GLU A O 1
ATOM 2848 N N . ASN A 1 360 ? -18.688 -18.891 9.617 1 83.44 360 ASN A N 1
ATOM 2849 C CA . ASN A 1 360 ? -17.781 -19.484 8.641 1 83.44 360 ASN A CA 1
ATOM 2850 C C . ASN A 1 360 ? -16.328 -19.172 8.969 1 83.44 360 ASN A C 1
ATOM 2852 O O . ASN A 1 360 ? -15.422 -19.625 8.266 1 83.44 360 ASN A O 1
ATOM 2856 N N . ARG A 1 361 ? -16.156 -18.25 9.922 1 90.31 361 ARG A N 1
ATOM 2857 C CA . ARG A 1 361 ? -14.828 -17.953 10.469 1 90.31 361 ARG A CA 1
ATOM 2858 C C . ARG A 1 361 ? -13.859 -17.547 9.359 1 90.31 361 ARG A C 1
ATOM 2860 O O . ARG A 1 361 ? -12.766 -18.109 9.25 1 90.31 361 ARG A O 1
ATOM 2867 N N . PRO A 1 362 ? -14.258 -16.531 8.555 1 93.94 362 PRO A N 1
ATOM 2868 C CA . PRO A 1 362 ? -13.406 -16.141 7.438 1 93.94 362 PRO A CA 1
ATOM 2869 C C . PRO A 1 362 ? -12.078 -15.539 7.895 1 93.94 362 PRO A C 1
ATOM 2871 O O . PRO A 1 362 ? -11.938 -15.133 9.055 1 93.94 362 PRO A O 1
ATOM 2874 N N . PHE A 1 363 ? -11.133 -15.594 7.039 1 96.31 363 PHE A N 1
ATOM 2875 C CA . PHE A 1 363 ? -9.898 -14.844 7.262 1 96.31 363 PHE A CA 1
ATOM 2876 C C . PHE A 1 363 ? -10.078 -13.383 6.879 1 96.31 363 PHE A C 1
ATOM 2878 O O . PHE A 1 363 ? -10.711 -13.07 5.863 1 96.31 363 PHE A O 1
ATOM 2885 N N . LEU A 1 364 ? -9.57 -12.531 7.727 1 96.81 364 LEU A N 1
ATOM 2886 C CA . LEU A 1 364 ? -9.453 -11.109 7.438 1 96.81 364 LEU A CA 1
ATOM 2887 C C . LEU A 1 364 ? -8.016 -10.742 7.086 1 96.81 364 LEU A C 1
ATOM 2889 O O . LEU A 1 364 ? -7.078 -11.156 7.773 1 96.81 364 LEU A O 1
ATOM 2893 N N . LEU A 1 365 ? -7.875 -10.07 5.953 1 98.06 365 LEU A N 1
ATOM 2894 C CA . LEU A 1 365 ? -6.574 -9.461 5.695 1 98.06 365 LEU A CA 1
ATOM 2895 C C . LEU A 1 365 ? -6.32 -8.297 6.648 1 98.06 365 LEU A C 1
ATOM 2897 O O . LEU A 1 365 ? -6.723 -7.164 6.379 1 98.06 365 LEU A O 1
ATOM 2901 N N . GLU A 1 366 ? -5.629 -8.555 7.66 1 97.69 366 GLU A N 1
ATOM 2902 C CA . GLU A 1 366 ? -5.449 -7.559 8.711 1 97.69 366 GLU A CA 1
ATOM 2903 C C . GLU A 1 366 ? -4.438 -6.496 8.297 1 97.69 366 GLU A C 1
ATOM 2905 O O . GLU A 1 366 ? -4.641 -5.305 8.555 1 97.69 366 GLU A O 1
ATOM 2910 N N . SER A 1 367 ? -3.322 -6.969 7.734 1 98.25 367 SER A N 1
ATOM 2911 C CA . SER A 1 367 ? -2.318 -5.965 7.402 1 98.25 367 SER A CA 1
ATOM 2912 C C . SER A 1 367 ? -1.539 -6.352 6.152 1 98.25 367 SER A C 1
ATOM 2914 O O . SER A 1 367 ? -1.425 -7.535 5.828 1 98.25 367 SER A O 1
ATOM 2916 N N . VAL A 1 368 ? -1.129 -5.395 5.422 1 98.69 368 VAL A N 1
ATOM 2917 C CA . VAL A 1 368 ? -0.167 -5.469 4.328 1 98.69 368 VAL A CA 1
ATOM 2918 C C . VAL A 1 368 ? 1.044 -4.594 4.645 1 98.69 368 VAL A C 1
ATOM 2920 O O . VAL A 1 368 ? 0.906 -3.387 4.859 1 98.69 368 VAL A O 1
ATOM 2923 N N . THR A 1 369 ? 2.219 -5.191 4.688 1 98.56 369 THR A N 1
ATOM 2924 C CA . THR A 1 369 ? 3.451 -4.453 4.941 1 98.56 369 THR A CA 1
ATOM 2925 C C . THR A 1 369 ? 4.367 -4.496 3.723 1 98.56 369 THR A C 1
ATOM 2927 O O . THR A 1 369 ? 4.773 -5.574 3.281 1 98.56 369 THR A O 1
ATOM 2930 N N . SER A 1 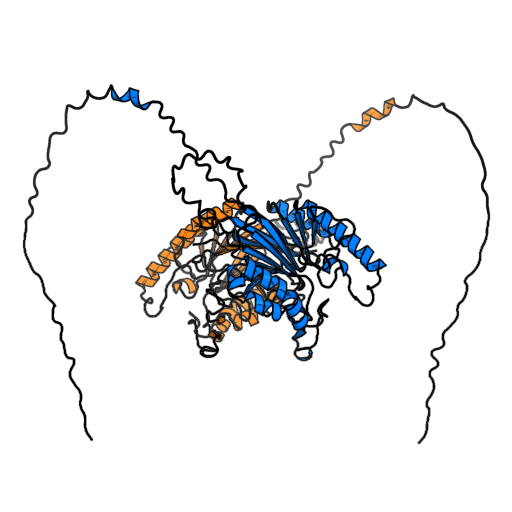370 ? 4.648 -3.377 3.217 1 98.5 370 SER A N 1
ATOM 2931 C CA . SER A 1 370 ? 5.625 -3.234 2.141 1 98.5 370 SER A CA 1
ATOM 2932 C C . SER A 1 370 ? 6.992 -2.846 2.686 1 98.5 370 SER A C 1
ATOM 2934 O O . SER A 1 370 ? 7.113 -1.889 3.453 1 98.5 370 SER A O 1
ATOM 2936 N N . TYR A 1 371 ? 8.047 -3.572 2.275 1 98.56 371 TYR A N 1
ATOM 2937 C CA . TYR A 1 371 ? 9.406 -3.299 2.723 1 98.56 371 TYR A CA 1
ATOM 2938 C C . TYR A 1 371 ? 10.297 -2.895 1.554 1 98.56 371 TYR A C 1
ATOM 2940 O O . TYR A 1 371 ? 10.141 -3.402 0.44 1 98.56 371 TYR A O 1
ATOM 2948 N N . ARG A 1 372 ? 11.211 -2.014 1.881 1 97.81 372 ARG A N 1
ATOM 2949 C CA . ARG A 1 372 ? 12.258 -1.675 0.928 1 97.81 372 ARG A CA 1
ATOM 2950 C C . ARG A 1 372 ? 13.594 -1.468 1.638 1 97.81 372 ARG A C 1
ATOM 2952 O O . ARG A 1 372 ? 13.648 -0.854 2.705 1 97.81 372 ARG A O 1
ATOM 2959 N N . PHE A 1 373 ? 14.617 -2.047 1.108 1 96.44 373 PHE A N 1
ATOM 2960 C CA . PHE A 1 373 ? 15.984 -1.757 1.503 1 96.44 373 PHE A CA 1
ATOM 2961 C C . PHE A 1 373 ? 16.828 -1.367 0.293 1 96.44 373 PHE A C 1
ATOM 2963 O O . PHE A 1 373 ? 16.406 -1.573 -0.849 1 96.44 373 PHE A O 1
ATOM 2970 N N . LYS A 1 374 ? 17.922 -0.72 0.552 1 90.81 374 LYS A N 1
ATOM 2971 C CA . LYS A 1 374 ? 18.828 -0.354 -0.536 1 90.81 374 LYS A CA 1
ATOM 2972 C C . LYS A 1 374 ? 19.75 -1.514 -0.897 1 90.81 374 LYS A C 1
ATOM 2974 O O . LYS A 1 374 ? 20.484 -2.016 -0.047 1 90.81 374 LYS A O 1
ATOM 2979 N N . PRO A 1 375 ? 19.578 -1.938 -2.129 1 88.25 375 PRO A N 1
ATOM 2980 C CA . PRO A 1 375 ? 20.469 -3.029 -2.535 1 88.25 375 PRO A CA 1
ATOM 2981 C C . PRO A 1 375 ? 21.953 -2.643 -2.473 1 88.25 375 PRO A C 1
ATOM 2983 O O . PRO A 1 375 ? 22.281 -1.464 -2.609 1 88.25 375 PRO A O 1
ATOM 2986 N N . MET B 1 1 ? 24.328 10.969 -66.5 1 16.69 1 MET B N 1
ATOM 2987 C CA . MET B 1 1 ? 25.516 10.125 -66.438 1 16.69 1 MET B CA 1
ATOM 2988 C C . MET B 1 1 ? 25.25 8.867 -65.625 1 16.69 1 MET B C 1
ATOM 2990 O O . MET B 1 1 ? 24.312 8.828 -64.812 1 16.69 1 MET B O 1
ATOM 2994 N N . GLN B 1 2 ? 26.375 8.078 -65.25 1 16.58 2 GLN B N 1
ATOM 2995 C CA . GLN B 1 2 ? 27 6.77 -65.312 1 16.58 2 GLN B CA 1
ATOM 2996 C C . GLN B 1 2 ? 26.922 6.02 -64 1 16.58 2 GLN B C 1
ATOM 2998 O O . GLN B 1 2 ? 26.5 4.863 -63.96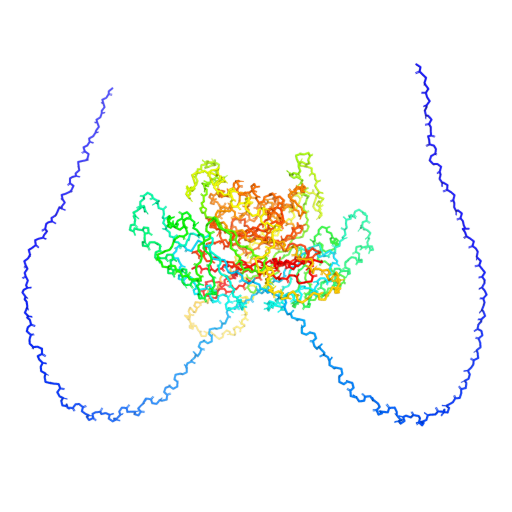9 1 16.58 2 GLN B O 1
ATOM 3003 N N . ASN B 1 3 ? 27.859 6.457 -63.125 1 16.38 3 ASN B N 1
ATOM 3004 C CA . ASN B 1 3 ? 28.781 5.422 -62.656 1 16.38 3 ASN B CA 1
ATOM 3005 C C . ASN B 1 3 ? 28.109 4.449 -61.719 1 16.38 3 ASN B C 1
ATOM 3007 O O . ASN B 1 3 ? 27.031 4.734 -61.188 1 16.38 3 ASN B O 1
ATOM 3011 N N . ASN B 1 4 ? 28.938 3.961 -60.656 1 17.39 4 ASN B N 1
ATOM 3012 C CA . ASN B 1 4 ? 29.719 2.818 -60.219 1 17.39 4 ASN B CA 1
ATOM 3013 C C . ASN B 1 4 ? 29.125 2.166 -58.969 1 17.39 4 ASN B C 1
ATOM 3015 O O . ASN B 1 4 ? 28.812 2.854 -58 1 17.39 4 ASN B O 1
ATOM 3019 N N . ASN B 1 5 ? 28.672 0.902 -58.969 1 19.09 5 ASN B N 1
ATOM 3020 C CA . ASN B 1 5 ? 28.016 -0.284 -58.406 1 19.09 5 ASN B CA 1
ATOM 3021 C C . ASN B 1 5 ? 28.812 -0.894 -57.281 1 19.09 5 ASN B C 1
ATOM 3023 O O . ASN B 1 5 ? 28.562 -2.027 -56.875 1 19.09 5 ASN B O 1
ATOM 3027 N N . THR B 1 6 ? 30.047 -0.184 -56.938 1 18.84 6 THR B N 1
ATOM 3028 C CA . THR B 1 6 ? 31.078 -1.133 -56.531 1 18.84 6 THR B CA 1
ATOM 3029 C C . THR B 1 6 ? 30.672 -1.856 -55.25 1 18.84 6 THR B C 1
ATOM 3031 O O . THR B 1 6 ? 30.031 -1.264 -54.375 1 18.84 6 THR B O 1
ATOM 3034 N N . GLU B 1 7 ? 30.938 -3.273 -55.125 1 18.88 7 GLU B N 1
ATOM 3035 C CA . GLU B 1 7 ? 30.812 -4.613 -54.562 1 18.88 7 GLU B CA 1
ATOM 3036 C C . GLU B 1 7 ? 31.562 -4.727 -53.219 1 18.88 7 GLU B C 1
ATOM 3038 O O . GLU B 1 7 ? 32.781 -4.789 -53.219 1 18.88 7 GLU B O 1
ATOM 3043 N N . ALA B 1 8 ? 31.391 -3.717 -52.188 1 19.42 8 ALA B N 1
ATOM 3044 C CA . ALA B 1 8 ? 32.344 -3.699 -51.094 1 19.42 8 ALA B CA 1
ATOM 3045 C C . ALA B 1 8 ? 32.438 -5.07 -50.406 1 19.42 8 ALA B C 1
ATOM 3047 O O . ALA B 1 8 ? 31.422 -5.586 -49.906 1 19.42 8 ALA B O 1
ATOM 3048 N N . GLU B 1 9 ? 33.406 -5.992 -50.875 1 17.2 9 GLU B N 1
ATOM 3049 C CA . GLU B 1 9 ? 33.844 -7.367 -50.625 1 17.2 9 GLU B CA 1
ATOM 3050 C C . GLU B 1 9 ? 34.281 -7.57 -49.188 1 17.2 9 GLU B C 1
ATOM 3052 O O . GLU B 1 9 ? 35.188 -6.91 -48.719 1 17.2 9 GLU B O 1
ATOM 3057 N N . GLN B 1 10 ? 33.312 -7.805 -48.219 1 18.27 10 GLN B N 1
ATOM 3058 C CA . GLN B 1 10 ? 33.438 -8.094 -46.812 1 18.27 10 GLN B CA 1
ATOM 3059 C C . GLN B 1 10 ? 34.375 -9.281 -46.562 1 18.27 10 GLN B C 1
ATOM 3061 O O . GLN B 1 10 ? 34.031 -10.422 -46.875 1 18.27 10 GLN B O 1
ATOM 3066 N N . HIS B 1 11 ? 35.75 -9.102 -46.875 1 16.28 11 HIS B N 1
ATOM 3067 C CA . HIS B 1 11 ? 36.75 -10.164 -46.844 1 16.28 11 HIS B CA 1
ATOM 3068 C C . HIS B 1 11 ? 36.812 -10.797 -45.438 1 16.28 11 HIS B C 1
ATOM 3070 O O . HIS B 1 11 ? 36.688 -10.094 -44.438 1 16.28 11 HIS B O 1
ATOM 3076 N N . LYS B 1 12 ? 36.75 -12.234 -45.312 1 17.94 12 LYS B N 1
ATOM 3077 C CA . LYS B 1 12 ? 36.531 -13.375 -44.406 1 17.94 12 LYS B CA 1
ATOM 3078 C C . LYS B 1 12 ? 37.781 -13.672 -43.594 1 17.94 12 LYS B C 1
ATOM 3080 O O . LYS B 1 12 ? 37.812 -14.648 -42.844 1 17.94 12 LYS B O 1
ATOM 3085 N N . PRO B 1 13 ? 38.688 -12.594 -43.188 1 16.17 13 PRO B N 1
ATOM 3086 C CA . PRO B 1 13 ? 40 -13.266 -43.125 1 16.17 13 PRO B CA 1
ATOM 3087 C C . PRO B 1 13 ? 40 -14.438 -42.156 1 16.17 13 PRO B C 1
ATOM 3089 O O . PRO B 1 13 ? 39.094 -14.555 -41.312 1 16.17 13 PRO B O 1
ATOM 3092 N N . HIS B 1 14 ? 41.281 -15.047 -42.062 1 15.57 14 HIS B N 1
ATOM 3093 C CA . HIS B 1 14 ? 42.156 -16.219 -41.969 1 15.57 14 HIS B CA 1
ATOM 3094 C C . HIS B 1 14 ? 42.312 -16.703 -40.531 1 15.57 14 HIS B C 1
ATOM 3096 O O . HIS B 1 14 ? 42.125 -15.922 -39.594 1 15.57 14 HIS B O 1
ATOM 3102 N N . HIS B 1 15 ? 42.375 -18.094 -40.375 1 16.14 15 HIS B N 1
ATOM 3103 C CA . HIS B 1 15 ? 42.344 -19.328 -39.594 1 16.14 15 HIS B CA 1
ATOM 3104 C C . HIS B 1 15 ? 43.531 -19.406 -38.625 1 16.14 15 HIS B C 1
ATOM 3106 O O . HIS B 1 15 ? 43.656 -20.359 -37.844 1 16.14 15 HIS B O 1
ATOM 3112 N N . SER B 1 16 ? 44.5 -18.359 -38.531 1 15.16 16 SER B N 1
ATOM 3113 C CA . SER B 1 16 ? 45.781 -19.016 -38.281 1 15.16 16 SER B CA 1
ATOM 3114 C C . SER B 1 16 ? 45.812 -19.688 -36.906 1 15.16 16 SER B C 1
ATOM 3116 O O . SER B 1 16 ? 45.281 -19.141 -35.938 1 15.16 16 SER B O 1
ATOM 3118 N N . LEU B 1 17 ? 46.25 -21.047 -36.906 1 15.02 17 LEU B N 1
ATOM 3119 C CA . LEU B 1 17 ? 46.531 -22.312 -36.25 1 15.02 17 LEU B CA 1
ATOM 3120 C C . LEU B 1 17 ? 47.656 -22.141 -35.219 1 15.02 17 LEU B C 1
ATOM 3122 O O . LEU B 1 17 ? 48.812 -22.125 -35.562 1 15.02 17 LEU B O 1
ATOM 3126 N N . LYS B 1 18 ? 47.531 -21.031 -34.406 1 15.25 18 LYS B N 1
ATOM 3127 C CA . LYS B 1 18 ? 48.719 -20.953 -33.594 1 15.25 18 LYS B CA 1
ATOM 3128 C C . LYS B 1 18 ? 49.125 -22.328 -33.031 1 15.25 18 LYS B C 1
ATOM 3130 O O . LYS B 1 18 ? 48.25 -23.109 -32.625 1 15.25 18 LYS B O 1
ATOM 3135 N N . ARG B 1 19 ? 50.406 -22.438 -32.781 1 14.62 19 ARG B N 1
ATOM 3136 C CA . ARG B 1 19 ? 51.562 -23.312 -32.656 1 14.62 19 ARG B CA 1
ATOM 3137 C C . ARG B 1 19 ? 51.469 -24.203 -31.438 1 14.62 19 ARG B C 1
ATOM 3139 O O . ARG B 1 19 ? 50.781 -23.875 -30.469 1 14.62 19 ARG B O 1
ATOM 3146 N N . LYS B 1 20 ? 52.375 -25.141 -31.438 1 14.7 20 LYS B N 1
ATOM 3147 C CA . LYS B 1 20 ? 52.75 -26.531 -31.188 1 14.7 20 LYS B CA 1
ATOM 3148 C C . LYS B 1 20 ? 53.094 -26.75 -29.719 1 14.7 20 LYS B C 1
ATOM 3150 O O . LYS B 1 20 ? 52.969 -27.875 -29.203 1 14.7 20 LYS B O 1
ATOM 3155 N N . LEU B 1 21 ? 53.844 -25.781 -29.031 1 14.91 21 LEU B N 1
ATOM 3156 C CA . LEU B 1 21 ? 55.094 -26.469 -28.641 1 14.91 21 LEU B CA 1
ATOM 3157 C C . LEU B 1 21 ? 54.812 -27.516 -27.578 1 14.91 21 LEU B C 1
ATOM 3159 O O . LEU B 1 21 ? 53.812 -27.422 -26.828 1 14.91 21 LEU B O 1
ATOM 3163 N N . ASP B 1 22 ? 55.969 -28.078 -26.969 1 14.6 22 ASP B N 1
ATOM 3164 C CA . ASP B 1 22 ? 56.688 -29.328 -26.719 1 14.6 22 ASP B CA 1
ATOM 3165 C C . ASP B 1 22 ? 56.281 -29.922 -25.359 1 14.6 22 ASP B C 1
ATOM 3167 O O . ASP B 1 22 ? 55.75 -29.219 -24.5 1 14.6 22 ASP B O 1
ATOM 3171 N N . HIS B 1 23 ? 56.938 -31.062 -25.078 1 15.24 23 HIS B N 1
ATOM 3172 C CA . HIS B 1 23 ? 56.719 -32.469 -24.688 1 15.24 23 HIS B CA 1
ATOM 3173 C C . HIS B 1 23 ? 56.625 -32.594 -23.172 1 15.24 23 HIS B C 1
ATOM 3175 O O . HIS B 1 23 ? 55.688 -33.188 -22.641 1 15.24 23 HIS B O 1
ATOM 3181 N N . GLU B 1 24 ? 57.906 -32.594 -22.453 1 15.02 24 GLU B N 1
ATOM 3182 C CA . GLU B 1 24 ? 58.5 -33.781 -21.891 1 15.02 24 GLU B CA 1
ATOM 3183 C C . GLU B 1 24 ? 57.969 -34.062 -20.5 1 15.02 24 GLU B C 1
ATOM 3185 O O . GLU B 1 24 ? 57.469 -33.156 -19.812 1 15.02 24 GLU B O 1
ATOM 3190 N N . GLU B 1 25 ? 58.375 -35.312 -19.953 1 15.2 25 GLU B N 1
ATOM 3191 C CA . GLU B 1 25 ? 58.031 -36.562 -19.281 1 15.2 25 GLU B CA 1
ATOM 3192 C C . GLU B 1 25 ? 58.25 -36.438 -17.766 1 15.2 25 GLU B C 1
ATOM 3194 O O . GLU B 1 25 ? 57.625 -37.188 -17 1 15.2 25 GLU B O 1
ATOM 3199 N N . GLN B 1 26 ? 59.25 -35.656 -17.234 1 15.3 26 GLN B N 1
ATOM 3200 C CA . GLN B 1 26 ? 60.062 -36.5 -16.344 1 15.3 26 GLN B CA 1
ATOM 3201 C C . GLN B 1 26 ? 59.344 -36.844 -15.062 1 15.3 26 GLN B C 1
ATOM 3203 O O . GLN B 1 26 ? 58.844 -35.938 -14.359 1 15.3 26 GLN B O 1
ATOM 3208 N N . LEU B 1 27 ? 59.031 -38.156 -14.844 1 15.75 27 LEU B N 1
ATOM 3209 C CA . LEU B 1 27 ? 58.281 -39 -13.953 1 15.75 27 LEU B CA 1
ATOM 3210 C C . LEU B 1 27 ? 58.781 -38.906 -12.523 1 15.75 27 LEU B C 1
ATOM 3212 O O . LEU B 1 27 ? 58.031 -39.094 -11.57 1 15.75 27 LEU B O 1
ATOM 3216 N N . SER B 1 28 ? 60.219 -38.875 -12.32 1 15.06 28 SER B N 1
ATOM 3217 C CA . SER B 1 28 ? 60.594 -40.031 -11.539 1 15.06 28 SER B 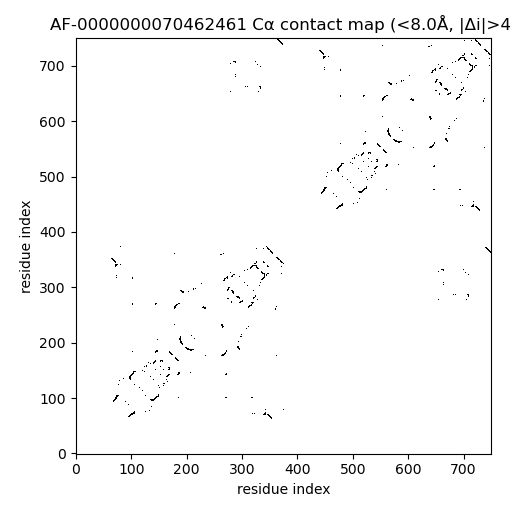CA 1
ATOM 3218 C C . SER B 1 28 ? 60.062 -39.969 -10.117 1 15.06 28 SER B C 1
ATOM 3220 O O . SER B 1 28 ? 59.594 -38.906 -9.688 1 15.06 28 SER B O 1
ATOM 3222 N N . VAL B 1 29 ? 61.031 -40.312 -9.133 1 15.47 29 VAL B N 1
ATOM 3223 C CA . VAL B 1 29 ? 61.25 -41.438 -8.258 1 15.47 29 VAL B CA 1
ATOM 3224 C C . VAL B 1 29 ? 60.75 -41.125 -6.852 1 15.47 29 VAL B C 1
ATOM 3226 O O . VAL B 1 29 ? 59.969 -41.906 -6.281 1 15.47 29 VAL B O 1
ATOM 3229 N N . HIS B 1 30 ? 61.688 -40.688 -5.918 1 16.08 30 HIS B N 1
ATOM 3230 C CA . HIS B 1 30 ? 62.188 -41.469 -4.797 1 16.08 30 HIS B CA 1
ATOM 3231 C C . HIS B 1 30 ? 61.344 -41.25 -3.545 1 16.08 30 HIS B C 1
ATOM 3233 O O . HIS B 1 30 ? 60.719 -40.188 -3.389 1 16.08 30 HIS B O 1
ATOM 3239 N N . ASN B 1 31 ? 61.469 -42.188 -2.617 1 16.16 31 ASN B N 1
ATOM 3240 C CA . ASN B 1 31 ? 60.906 -43.062 -1.601 1 16.16 31 ASN B CA 1
ATOM 3241 C C . ASN B 1 31 ? 60.75 -42.344 -0.264 1 16.16 31 ASN B C 1
ATOM 3243 O O . ASN B 1 31 ? 59.656 -42.344 0.318 1 16.16 31 ASN B O 1
ATOM 3247 N N . ASN B 1 32 ? 61.812 -42.469 0.588 1 15.7 32 ASN B N 1
ATOM 3248 C CA . ASN B 1 32 ? 61.75 -43.312 1.768 1 15.7 32 ASN B CA 1
ATOM 3249 C C . ASN B 1 32 ? 61.344 -42.531 3.006 1 15.7 32 ASN B C 1
ATOM 3251 O O . ASN B 1 32 ? 60.406 -42.906 3.711 1 15.7 32 ASN B O 1
ATOM 3255 N N . ASN B 1 33 ? 62.375 -41.969 3.717 1 15.95 33 ASN B N 1
ATOM 3256 C CA . ASN B 1 33 ? 62.719 -42.469 5.043 1 15.95 33 ASN B CA 1
ATOM 3257 C C . ASN B 1 33 ? 61.906 -41.781 6.133 1 15.95 33 ASN B C 1
ATOM 3259 O O . ASN B 1 33 ? 61.344 -40.719 5.902 1 15.95 33 ASN B O 1
ATOM 3263 N N . LYS B 1 34 ? 62.625 -41.562 7.371 1 17.2 34 LYS B N 1
ATOM 3264 C CA . LYS B 1 34 ? 62.719 -41.969 8.766 1 17.2 34 LYS B CA 1
ATOM 3265 C C . LYS B 1 34 ? 61.938 -41.031 9.672 1 17.2 34 LYS B C 1
ATOM 3267 O O . LYS B 1 34 ? 61.781 -39.844 9.375 1 17.2 34 LYS B O 1
ATOM 3272 N N . GLU B 1 35 ? 61.656 -41.438 10.93 1 17.3 35 GLU B N 1
ATOM 3273 C CA . GLU B 1 35 ? 60.75 -41.594 12.062 1 17.3 35 GLU B CA 1
ATOM 3274 C C . GLU B 1 35 ? 60.812 -40.406 13 1 17.3 35 GLU B C 1
ATOM 3276 O O . GLU B 1 35 ? 59.812 -39.938 13.523 1 17.3 35 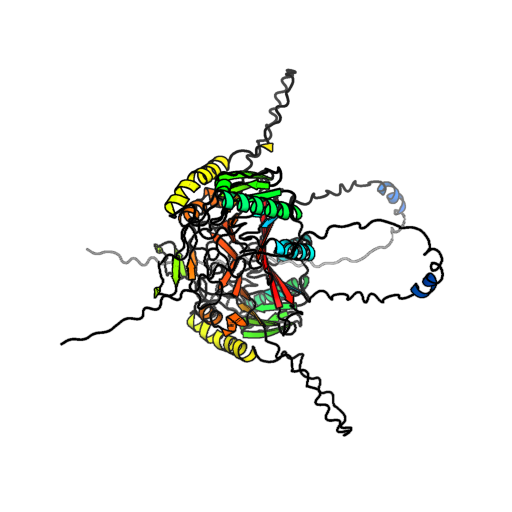GLU B O 1
ATOM 3281 N N . GLY B 1 36 ? 62.094 -40 13.445 1 17.3 36 GLY B N 1
ATOM 3282 C CA . GLY B 1 36 ? 62.344 -40.031 14.875 1 17.3 36 GLY B CA 1
ATOM 3283 C C . GLY B 1 36 ? 61.781 -38.844 15.609 1 17.3 36 GLY B C 1
ATOM 3284 O O . GLY B 1 36 ? 61.562 -38.875 16.812 1 17.3 36 GLY B O 1
ATOM 3285 N N . LEU B 1 37 ? 62.125 -37.656 15.148 1 18.41 37 LEU B N 1
ATOM 3286 C CA . LEU B 1 37 ? 62.5 -36.688 16.156 1 18.41 37 LEU B CA 1
ATOM 3287 C C . LEU B 1 37 ? 61.25 -36.125 16.828 1 18.41 37 LEU B C 1
ATOM 3289 O O . LEU B 1 37 ? 60.531 -35.281 16.234 1 18.41 37 LEU B O 1
ATOM 3293 N N . ASP B 1 38 ? 60.625 -36.938 17.719 1 18.66 38 ASP B N 1
ATOM 3294 C CA . ASP B 1 38 ? 59.312 -36.844 18.391 1 18.66 38 ASP B CA 1
ATOM 3295 C C . ASP B 1 38 ? 59.219 -35.562 19.234 1 18.66 38 ASP B C 1
ATOM 3297 O O . ASP B 1 38 ? 58.281 -34.812 19.094 1 18.66 38 ASP B O 1
ATOM 3301 N N . ALA B 1 39 ? 59.5 -35.688 20.641 1 18.58 39 ALA B N 1
ATOM 3302 C CA . ALA B 1 39 ? 58.625 -35.438 21.781 1 18.58 39 ALA B CA 1
ATOM 3303 C C . ALA B 1 39 ? 58.875 -34.062 22.375 1 18.58 39 ALA B C 1
ATOM 3305 O O . ALA B 1 39 ? 58.031 -33.531 23.109 1 18.58 39 ALA B O 1
ATOM 3306 N N . ARG B 1 40 ? 60.125 -33.594 22.375 1 20.11 40 ARG B N 1
ATOM 3307 C CA . ARG B 1 40 ? 60.5 -32.719 23.484 1 20.11 40 ARG B CA 1
ATOM 3308 C C . ARG B 1 40 ? 59.781 -31.391 23.406 1 20.11 40 ARG B C 1
ATOM 3310 O O . ARG B 1 40 ? 59.75 -30.625 24.375 1 20.11 40 ARG B O 1
ATOM 3317 N N . GLU B 1 41 ? 59.688 -30.891 22.25 1 20 41 GLU B N 1
ATOM 3318 C CA . GLU B 1 41 ? 59.688 -29.438 22.219 1 20 41 GLU B CA 1
ATOM 3319 C C . GLU B 1 41 ? 58.344 -28.875 22.703 1 20 41 GLU B C 1
ATOM 3321 O O . GLU B 1 41 ? 57.969 -27.766 22.344 1 20 41 GLU B O 1
ATOM 3326 N N . ASN B 1 42 ? 57.562 -29.719 23.391 1 21.53 42 ASN B N 1
ATOM 3327 C CA . ASN B 1 42 ? 56.219 -29.234 23.578 1 21.53 42 ASN B CA 1
ATOM 3328 C C . ASN B 1 42 ? 56.156 -28.094 24.594 1 21.53 42 ASN B C 1
ATOM 3330 O O . ASN B 1 42 ? 55.062 -27.594 24.906 1 21.53 42 ASN B O 1
ATOM 3334 N N . GLN B 1 43 ? 57.125 -28.109 25.547 1 20.95 43 GLN B N 1
ATOM 3335 C CA . GLN B 1 43 ? 56.656 -27.594 26.828 1 20.95 43 GLN B CA 1
ATOM 3336 C C . GLN B 1 43 ? 56.531 -26.078 26.781 1 20.95 43 GLN B C 1
ATOM 3338 O O . GLN B 1 43 ? 55.812 -25.5 27.625 1 20.95 43 GLN B O 1
ATOM 3343 N N . LYS B 1 44 ? 57.531 -25.406 26.281 1 22.22 44 LYS B N 1
ATOM 3344 C CA . LYS B 1 44 ? 57.688 -24.016 26.703 1 22.22 44 LYS B CA 1
ATOM 3345 C C . LYS B 1 44 ? 56.531 -23.172 26.188 1 22.22 44 LYS B C 1
ATOM 3347 O O . LYS B 1 44 ? 56.5 -21.953 26.391 1 22.22 44 LYS B O 1
ATOM 3352 N N . LYS B 1 45 ? 55.844 -23.594 25.188 1 23.55 45 LYS B N 1
ATOM 3353 C CA . LYS B 1 45 ? 55.094 -22.547 24.516 1 23.55 45 LYS B CA 1
ATOM 3354 C C . LYS B 1 45 ? 53.875 -22.109 25.344 1 23.55 45 LYS B C 1
ATOM 3356 O O . LYS B 1 45 ? 53.031 -21.344 24.875 1 23.55 45 LYS B O 1
ATOM 3361 N N . LEU B 1 46 ? 53.781 -22.781 26.5 1 23.97 46 LEU B N 1
ATOM 3362 C CA . LEU B 1 46 ? 52.438 -22.516 27 1 23.97 46 LEU B CA 1
ATOM 3363 C C . LEU B 1 46 ? 52.344 -21.094 27.562 1 23.97 46 LEU B C 1
ATOM 3365 O O . LEU B 1 46 ? 51.25 -20.641 27.922 1 23.97 46 LEU B O 1
ATOM 3369 N N . LYS B 1 47 ? 53.438 -20.578 28.031 1 26.3 47 LYS B N 1
ATOM 3370 C CA . LYS B 1 47 ? 53.156 -19.562 29.031 1 26.3 47 LYS B CA 1
ATOM 3371 C C . LYS B 1 47 ? 52.562 -18.312 28.375 1 26.3 47 LYS B C 1
ATOM 3373 O O . LYS B 1 47 ? 52.125 -17.391 29.078 1 26.3 47 LYS B O 1
ATOM 3378 N N . GLU B 1 48 ? 53.125 -17.969 27.234 1 27.47 48 GLU B N 1
ATOM 3379 C CA . GLU B 1 48 ? 52.906 -16.562 26.938 1 27.47 48 GLU B CA 1
ATOM 3380 C C . GLU B 1 48 ? 51.438 -16.281 26.609 1 27.47 48 GLU B C 1
ATOM 3382 O O . GLU B 1 48 ? 51.062 -15.164 26.234 1 27.47 48 GLU B O 1
ATOM 3387 N N . SER B 1 49 ? 50.656 -17.328 26.406 1 27.8 49 SER B N 1
ATOM 3388 C CA . SER B 1 49 ? 49.438 -16.938 25.672 1 27.8 49 SER B CA 1
ATOM 3389 C C . SER B 1 49 ? 48.469 -16.188 26.578 1 27.8 49 SER B C 1
ATOM 3391 O O . SER B 1 49 ? 47.312 -15.945 26.188 1 27.8 49 SER B O 1
ATOM 3393 N N . SER B 1 50 ? 48.906 -16.016 27.859 1 27.42 50 SER B N 1
ATOM 3394 C CA . SER B 1 50 ? 47.688 -15.805 28.625 1 27.42 50 SER B CA 1
ATOM 3395 C C . SER B 1 50 ? 46.906 -14.578 28.125 1 27.42 50 SER B C 1
ATOM 3397 O O . SER B 1 50 ? 45.719 -14.648 27.891 1 27.42 50 SER B O 1
ATOM 3399 N N . THR B 1 51 ? 47.375 -13.367 28.609 1 30.06 51 THR B N 1
ATOM 3400 C CA . THR B 1 51 ? 46.375 -12.391 29.047 1 30.06 51 THR B CA 1
ATOM 3401 C C . THR B 1 51 ? 45.875 -11.562 27.859 1 30.06 51 THR B C 1
ATOM 3403 O O . THR B 1 51 ? 45.312 -10.477 28.062 1 30.06 51 THR B O 1
ATOM 3406 N N . ASN B 1 52 ? 46.156 -11.898 26.672 1 32.03 52 ASN B N 1
ATOM 3407 C CA . ASN B 1 52 ? 45.562 -10.938 25.75 1 32.03 52 ASN B CA 1
ATOM 340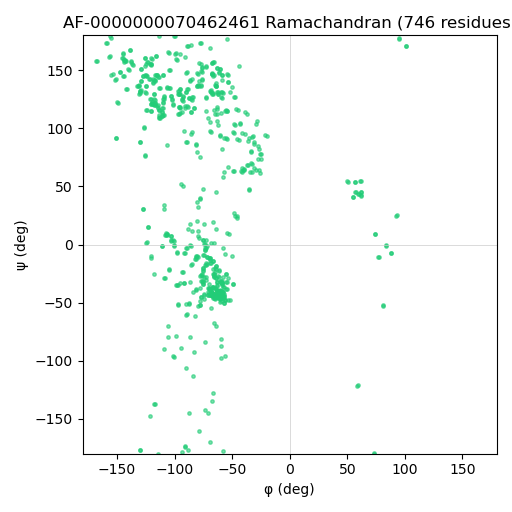8 C C . ASN B 1 52 ? 44.031 -10.836 25.922 1 32.03 52 ASN B C 1
ATOM 3410 O O . ASN B 1 52 ? 43.281 -11.68 25.422 1 32.03 52 ASN B O 1
ATOM 3414 N N . GLU B 1 53 ? 43.625 -10.492 27.125 1 32.28 53 GLU B N 1
ATOM 3415 C CA . GLU B 1 53 ? 42.219 -10.094 27.109 1 32.28 53 GLU B CA 1
ATOM 3416 C C . GLU B 1 53 ? 41.938 -9.086 26 1 32.28 53 GLU B C 1
ATOM 3418 O O . GLU B 1 53 ? 42.375 -7.938 26.062 1 32.28 53 GLU B O 1
ATOM 3423 N N . GLY B 1 54 ? 42.125 -9.516 24.766 1 34.16 54 GLY B N 1
ATOM 3424 C CA . GLY B 1 54 ? 41.531 -8.672 23.734 1 34.16 54 GLY B CA 1
ATOM 3425 C C . GLY B 1 54 ? 40.219 -8.055 24.156 1 34.16 54 GLY B C 1
ATOM 3426 O O . GLY B 1 54 ? 39.281 -8.766 24.547 1 34.16 54 GLY B O 1
ATOM 3427 N N . SER B 1 55 ? 40.281 -6.867 24.719 1 34.38 55 SER B N 1
ATOM 3428 C CA . SER B 1 55 ? 39.062 -6.062 24.766 1 34.38 55 SER B CA 1
ATOM 3429 C C . SER B 1 55 ? 38.25 -6.238 23.5 1 34.38 55 SER B C 1
ATOM 3431 O O . SER B 1 55 ? 38.688 -5.863 22.406 1 34.38 55 SER B O 1
ATOM 3433 N N . THR B 1 56 ? 37.719 -7.355 23.328 1 33.81 56 THR B N 1
ATOM 3434 C CA . THR B 1 56 ? 36.625 -7.316 22.359 1 33.81 56 THR B CA 1
ATOM 3435 C C . THR B 1 56 ? 35.781 -6.066 22.531 1 33.81 56 THR B C 1
ATOM 3437 O O . THR B 1 56 ? 35 -5.973 23.484 1 33.81 56 THR B O 1
ATOM 3440 N N . LYS B 1 57 ? 36.344 -4.875 22.312 1 33.66 57 LYS B N 1
ATOM 3441 C CA . LYS B 1 57 ? 35.375 -3.83 22.047 1 33.66 57 LYS B CA 1
ATOM 3442 C C . LYS B 1 57 ? 34.156 -4.391 21.281 1 33.66 57 LYS B C 1
ATOM 3444 O O . LYS B 1 57 ? 34.281 -4.785 20.125 1 33.66 57 LYS B O 1
ATOM 3449 N N . THR B 1 58 ? 33.406 -5.16 21.938 1 36.78 58 THR B N 1
ATOM 3450 C CA . THR B 1 58 ? 32.094 -5.336 21.328 1 36.78 58 THR B CA 1
ATOM 3451 C C . THR B 1 58 ? 31.672 -4.078 20.578 1 36.78 58 THR B C 1
ATOM 3453 O O . THR B 1 58 ? 31.422 -3.035 21.188 1 36.78 58 THR B O 1
ATOM 3456 N N . ASP B 1 59 ? 32.312 -3.695 19.547 1 39.12 59 ASP B N 1
ATOM 3457 C CA . ASP B 1 59 ? 31.672 -2.701 18.703 1 39.12 59 ASP B CA 1
ATOM 3458 C C . ASP B 1 59 ? 30.156 -2.795 18.828 1 39.12 59 ASP B C 1
ATOM 3460 O O . ASP B 1 59 ? 29.547 -3.768 18.359 1 39.12 59 ASP B O 1
ATOM 3464 N N . ILE B 1 60 ? 29.609 -2.555 19.922 1 42.62 60 ILE B N 1
ATOM 3465 C CA . ILE B 1 60 ? 28.156 -2.361 19.984 1 42.62 60 ILE B CA 1
ATOM 3466 C C . ILE B 1 60 ? 27.672 -1.662 18.719 1 42.62 60 ILE B C 1
ATOM 3468 O O . ILE B 1 60 ? 27.953 -0.477 18.516 1 42.62 60 ILE B O 1
ATOM 3472 N N . ILE B 1 61 ? 27.828 -2.23 17.641 1 48.97 61 ILE B N 1
ATOM 3473 C CA . ILE B 1 61 ? 27.172 -1.657 16.469 1 48.97 61 ILE B CA 1
ATOM 3474 C C . ILE B 1 61 ? 25.844 -1.029 16.875 1 48.97 61 ILE B C 1
ATOM 3476 O O . ILE B 1 61 ? 24.922 -1.731 17.297 1 48.97 61 ILE B O 1
ATOM 3480 N N . ALA B 1 62 ? 25.891 0.112 17.391 1 60.19 62 ALA B N 1
ATOM 3481 C CA . ALA B 1 62 ? 24.719 0.898 17.766 1 60.19 62 ALA B CA 1
ATOM 3482 C C . ALA B 1 62 ? 23.594 0.743 16.734 1 60.19 62 ALA B C 1
ATOM 3484 O O . ALA B 1 62 ? 23.844 0.782 15.531 1 60.19 62 ALA B O 1
ATOM 3485 N N . GLN B 1 63 ? 22.422 0.125 17.094 1 75.19 63 GLN B N 1
ATOM 3486 C CA . GLN B 1 63 ? 21.234 -0.008 16.25 1 75.19 63 GLN B CA 1
ATOM 3487 C C . GLN B 1 63 ? 20.859 1.329 15.625 1 75.19 63 GLN B C 1
ATOM 3489 O O . GLN B 1 63 ? 20.922 2.369 16.281 1 75.19 63 GLN B O 1
ATOM 3494 N N . PRO B 1 64 ? 20.719 1.291 14.312 1 84.94 64 PRO B N 1
ATOM 3495 C CA . PRO B 1 64 ? 20.359 2.547 13.656 1 84.94 64 PRO B CA 1
ATOM 3496 C C . PRO B 1 64 ? 19.094 3.174 14.25 1 84.94 64 PRO B C 1
ATOM 3498 O O . PRO B 1 64 ? 18.234 2.465 14.781 1 84.94 64 PRO B O 1
ATOM 3501 N N . GLU B 1 65 ? 19.125 4.492 14.234 1 93 65 GLU B N 1
ATOM 3502 C CA . GLU B 1 65 ? 17.953 5.219 14.688 1 93 65 GLU B CA 1
ATOM 3503 C C . GLU B 1 65 ? 16.719 4.867 13.844 1 93 65 GLU B C 1
ATOM 3505 O O . GLU B 1 65 ? 16.797 4.844 12.617 1 93 65 GLU B O 1
ATOM 3510 N N . ARG B 1 66 ? 15.641 4.562 14.555 1 95.94 66 ARG B N 1
ATOM 3511 C CA . ARG B 1 66 ? 14.375 4.25 13.891 1 95.94 66 ARG B CA 1
ATOM 3512 C C . ARG B 1 66 ? 13.273 5.199 14.344 1 95.94 66 ARG B C 1
ATOM 3514 O O . ARG B 1 66 ? 13.305 5.715 15.461 1 95.94 66 ARG B O 1
ATOM 3521 N N . LEU B 1 67 ? 12.461 5.547 13.422 1 98 67 LEU B N 1
ATOM 3522 C CA . LEU B 1 67 ? 11.289 6.375 13.695 1 98 67 LEU B CA 1
ATOM 3523 C C . LEU B 1 67 ? 10.016 5.684 13.227 1 98 67 LEU B C 1
ATOM 3525 O O . LEU B 1 67 ? 9.859 5.402 12.031 1 98 67 LEU B O 1
ATOM 3529 N N . SER B 1 68 ? 9.109 5.336 14.18 1 98.44 68 SER B N 1
ATOM 3530 C CA . SER B 1 68 ? 7.82 4.715 13.898 1 98.44 68 SER B CA 1
ATOM 3531 C C . SER B 1 68 ? 6.691 5.738 13.969 1 98.44 68 SER B C 1
ATOM 3533 O O . SER B 1 68 ? 6.473 6.355 15.016 1 98.44 68 SER B O 1
ATOM 3535 N N . ILE B 1 69 ? 5.984 5.906 12.867 1 98.94 69 ILE B N 1
ATOM 3536 C CA . ILE B 1 69 ? 4.945 6.926 12.781 1 98.94 69 ILE B CA 1
ATOM 3537 C C . ILE B 1 69 ? 3.588 6.266 12.555 1 98.94 69 ILE B C 1
ATOM 3539 O O . ILE B 1 69 ? 3.398 5.547 11.562 1 98.94 69 ILE B O 1
ATOM 3543 N N . LEU B 1 70 ? 2.68 6.484 13.477 1 98.94 70 LEU B N 1
ATOM 3544 C CA . LEU B 1 70 ? 1.291 6.059 13.328 1 98.94 70 LEU B CA 1
ATOM 3545 C C . LEU B 1 70 ? 0.472 7.125 12.609 1 98.94 70 LEU B C 1
ATOM 3547 O O . LEU B 1 70 ? 0.493 8.297 12.992 1 98.94 70 LEU B O 1
ATOM 3551 N N . ILE B 1 71 ? -0.199 6.719 11.531 1 98.94 71 ILE B N 1
ATOM 3552 C CA . ILE B 1 71 ? -1.041 7.637 10.773 1 98.94 71 ILE B CA 1
ATOM 3553 C C . ILE B 1 71 ? -2.51 7.258 10.945 1 98.94 71 ILE B C 1
ATOM 3555 O O . ILE B 1 71 ? -2.932 6.176 10.531 1 98.94 71 ILE B O 1
ATOM 3559 N N . MET B 1 72 ? -3.311 8.062 11.562 1 98.81 72 MET B N 1
ATOM 3560 C CA . MET B 1 72 ? -4.758 7.941 11.703 1 98.81 72 MET B CA 1
ATOM 3561 C C . MET B 1 72 ? -5.469 9.148 11.094 1 98.81 72 MET B C 1
ATOM 3563 O O . MET B 1 72 ? -5.305 10.273 11.57 1 98.81 72 MET B O 1
ATOM 3567 N N . SER B 1 73 ? -6.18 8.898 10.094 1 98.62 73 SER B N 1
ATOM 3568 C CA . SER B 1 73 ? -6.867 9.977 9.391 1 98.62 73 SER B CA 1
ATOM 3569 C C . SER B 1 73 ? -8.375 9.766 9.391 1 98.62 73 SER B C 1
ATOM 3571 O O . SER B 1 73 ? -8.852 8.672 9.688 1 98.62 73 SER B O 1
ATOM 3573 N N . ASP B 1 74 ? -9.133 10.883 9.148 1 98.56 74 ASP B N 1
ATOM 3574 C CA . ASP B 1 74 ? -10.578 10.82 8.961 1 98.56 74 ASP B CA 1
ATOM 3575 C C . ASP B 1 74 ? -11.242 10.016 10.07 1 98.56 74 ASP B C 1
ATOM 3577 O O . ASP B 1 74 ? -11.984 9.062 9.797 1 98.56 74 ASP B O 1
ATOM 3581 N N . ILE B 1 75 ? -10.914 10.484 11.242 1 98.75 75 ILE B N 1
ATOM 3582 C CA . ILE B 1 75 ? -11.422 9.844 12.453 1 98.75 75 ILE B CA 1
ATOM 3583 C C . ILE B 1 75 ? -12.914 10.125 12.594 1 98.75 75 ILE B C 1
ATOM 3585 O O . ILE B 1 75 ? -13.672 9.258 13.047 1 98.75 75 ILE B O 1
ATOM 3589 N N . HIS B 1 76 ? -13.359 11.32 12.367 1 97.88 76 HIS B N 1
ATOM 3590 C CA . HIS B 1 76 ? -14.758 11.727 12.344 1 97.88 76 HIS B CA 1
ATOM 3591 C C . HIS B 1 76 ? -15.445 11.398 13.664 1 97.88 76 HIS B C 1
ATOM 3593 O O . HIS B 1 76 ? -16.547 10.828 13.672 1 97.88 76 HIS B O 1
ATOM 3599 N N . ASN B 1 77 ? -14.82 11.68 14.727 1 97.38 77 ASN B N 1
ATOM 3600 C CA . ASN B 1 77 ? -15.32 11.539 16.094 1 97.38 77 ASN B CA 1
ATOM 3601 C C . ASN B 1 77 ? -15.352 10.078 16.531 1 97.38 77 ASN B C 1
ATOM 3603 O O . ASN B 1 77 ? -15.938 9.75 17.562 1 97.38 77 ASN B O 1
ATOM 3607 N N . TYR B 1 78 ? -14.781 9.148 15.773 1 97.69 78 TYR B N 1
ATOM 3608 C CA . TYR B 1 78 ? -14.805 7.734 16.141 1 97.69 78 TYR B CA 1
ATOM 3609 C C . TYR B 1 78 ? -13.547 7.344 16.906 1 97.69 78 TYR B C 1
ATOM 3611 O O . TYR B 1 78 ? -12.906 6.34 16.594 1 97.69 78 TYR B O 1
ATOM 3619 N N . ASP B 1 79 ? -13.258 8.109 17.953 1 97.19 79 ASP B N 1
ATOM 3620 C CA . ASP B 1 79 ? -12.078 7.832 18.766 1 97.19 79 ASP B CA 1
ATOM 3621 C C . ASP B 1 79 ? -12.297 6.602 19.641 1 97.19 79 ASP B C 1
ATOM 3623 O O . ASP B 1 79 ? -11.352 6.078 20.234 1 97.19 79 ASP B O 1
ATOM 3627 N N . ILE B 1 80 ? -13.523 6.027 19.578 1 97.31 80 ILE B N 1
ATOM 3628 C CA . ILE B 1 80 ? -13.789 4.766 20.25 1 97.31 80 ILE B CA 1
ATOM 3629 C C . ILE B 1 80 ? -12.891 3.672 19.688 1 97.31 80 ILE B C 1
ATOM 3631 O O . ILE B 1 80 ? -12.547 2.715 20.375 1 97.31 80 ILE B O 1
ATOM 3635 N N . TYR B 1 81 ? -12.398 3.859 18.484 1 98.12 81 TYR B N 1
ATOM 3636 C CA . TYR B 1 81 ? -11.617 2.828 17.828 1 98.12 81 TYR B CA 1
ATOM 3637 C C . TYR B 1 81 ? -10.148 2.916 18.219 1 98.12 81 TYR B C 1
ATOM 3639 O O . TYR B 1 81 ? -9.336 2.08 17.812 1 98.12 81 TYR B O 1
ATOM 3647 N N . PHE B 1 82 ? -9.766 3.896 19.078 1 98.62 82 PHE B N 1
ATOM 3648 C CA . PHE B 1 82 ? -8.398 3.965 19.578 1 98.62 82 PHE B CA 1
ATOM 3649 C C . PHE B 1 82 ? -8.031 2.684 20.328 1 98.62 82 PHE B C 1
ATOM 3651 O O . PHE B 1 82 ? -6.895 2.219 20.25 1 98.62 82 PHE B O 1
ATOM 3658 N N . GLU B 1 83 ? -9 2.137 20.938 1 98 83 GLU B N 1
ATOM 3659 C CA . GLU B 1 83 ? -8.734 0.9 21.672 1 98 83 GLU B CA 1
ATOM 3660 C C . GLU B 1 83 ? -8.406 -0.243 20.719 1 98 83 GLU B C 1
ATOM 3662 O O . GLU B 1 83 ? -7.512 -1.052 21 1 98 83 GLU B O 1
ATOM 3667 N N . ARG B 1 84 ? -9.164 -0.31 19.672 1 97.75 84 ARG B N 1
ATOM 3668 C CA . ARG B 1 84 ? -8.883 -1.332 18.656 1 97.75 84 ARG B CA 1
ATOM 3669 C C . ARG B 1 84 ? -7.488 -1.148 18.062 1 97.75 84 ARG B C 1
ATOM 3671 O O . ARG B 1 84 ? -6.75 -2.119 17.891 1 97.75 84 ARG B O 1
ATOM 3678 N N . VAL B 1 85 ? -7.145 0.073 17.75 1 98.62 85 VAL B N 1
ATOM 3679 C CA . VAL B 1 85 ? -5.828 0.387 17.203 1 98.62 85 VAL B CA 1
ATOM 3680 C C . VAL B 1 85 ? -4.746 -0.065 18.188 1 98.62 85 VAL B C 1
ATOM 3682 O O . VAL B 1 85 ? -3.771 -0.71 17.797 1 98.62 85 VAL B O 1
ATOM 3685 N N . ARG B 1 86 ? -4.934 0.236 19.453 1 98.31 86 ARG B N 1
ATOM 3686 C CA . ARG B 1 86 ? -3.971 -0.137 20.484 1 98.31 86 ARG B CA 1
ATOM 3687 C C . ARG B 1 86 ? -3.779 -1.649 20.531 1 98.31 86 ARG B C 1
ATOM 3689 O O . ARG B 1 86 ? -2.648 -2.137 20.578 1 98.31 86 ARG B O 1
ATOM 3696 N N . LYS B 1 87 ? -4.863 -2.336 20.469 1 96.88 87 LYS B N 1
ATOM 3697 C CA . LYS B 1 87 ? -4.801 -3.795 20.531 1 96.88 87 LYS B CA 1
ATOM 3698 C C . LYS B 1 87 ? -4.008 -4.352 19.344 1 96.88 87 LYS B C 1
ATOM 3700 O O . LYS B 1 87 ? -3.195 -5.262 19.516 1 96.88 87 LYS B O 1
ATOM 3705 N N . ILE B 1 88 ? -4.227 -3.783 18.203 1 97.25 88 ILE B N 1
ATOM 3706 C CA . ILE B 1 88 ? -3.549 -4.254 17 1 97.25 88 ILE B CA 1
ATOM 3707 C C . ILE B 1 88 ? -2.061 -3.924 17.078 1 97.25 88 ILE B C 1
ATOM 3709 O O . ILE B 1 88 ? -1.214 -4.762 16.766 1 97.25 88 ILE B O 1
ATOM 3713 N N . LEU B 1 89 ? -1.745 -2.74 17.516 1 97.75 89 LEU B N 1
ATOM 3714 C CA . LEU B 1 89 ? -0.346 -2.354 17.656 1 97.75 89 LEU B CA 1
ATOM 3715 C C . LEU B 1 89 ? 0.365 -3.242 18.672 1 97.75 89 LEU B C 1
ATOM 3717 O O . LEU B 1 89 ? 1.494 -3.678 18.438 1 97.75 89 LEU B O 1
ATOM 3721 N N . ASP B 1 90 ? -0.294 -3.533 19.766 1 95.94 90 ASP B N 1
ATOM 3722 C CA . ASP B 1 90 ? 0.285 -4.375 20.812 1 95.94 90 ASP B CA 1
ATOM 3723 C C . ASP B 1 90 ? 0.518 -5.797 20.297 1 95.94 90 ASP B C 1
ATOM 3725 O O . ASP B 1 90 ? 1.596 -6.363 20.5 1 95.94 90 ASP B O 1
ATOM 3729 N N . LYS B 1 91 ? -0.53 -6.246 19.656 1 92.69 91 LYS B N 1
ATOM 3730 C CA . LYS B 1 91 ? -0.457 -7.602 19.125 1 92.69 91 LYS B CA 1
ATOM 3731 C C . LYS B 1 91 ? 0.707 -7.742 18.141 1 92.69 91 LYS B C 1
ATOM 3733 O O . LYS B 1 91 ? 1.333 -8.805 18.062 1 92.69 91 LYS B O 1
ATOM 3738 N N . ASN B 1 92 ? 1.006 -6.723 17.484 1 93.44 92 ASN B N 1
ATOM 3739 C CA . ASN B 1 92 ? 2.064 -6.758 16.484 1 93.44 92 ASN B CA 1
ATOM 3740 C C . ASN B 1 92 ? 3.361 -6.156 17.016 1 93.44 92 ASN B C 1
ATOM 3742 O O . ASN B 1 92 ? 4.32 -5.977 16.266 1 93.44 92 ASN B O 1
ATOM 3746 N N . GLN B 1 93 ? 3.406 -5.762 18.266 1 93.06 93 GLN B N 1
ATOM 3747 C CA . GLN B 1 93 ? 4.578 -5.25 18.969 1 93.06 93 GLN B CA 1
ATOM 3748 C C . GLN B 1 93 ? 5.125 -3.998 18.281 1 93.06 93 GLN B C 1
ATOM 3750 O O . GLN B 1 93 ? 6.336 -3.867 18.094 1 93.06 93 GLN B O 1
ATOM 3755 N N . VAL B 1 94 ? 4.23 -3.146 17.906 1 95.94 94 VAL B N 1
ATOM 3756 C CA . VAL B 1 94 ? 4.609 -1.891 17.266 1 95.94 94 VAL B CA 1
ATOM 3757 C C . VAL B 1 94 ? 4.656 -0.773 18.297 1 95.94 94 VAL B C 1
ATOM 3759 O O . VAL B 1 94 ? 3.648 -0.474 18.953 1 95.94 94 VAL B O 1
ATOM 3762 N N . LYS B 1 95 ? 5.797 -0.222 18.453 1 95.56 95 LYS B N 1
ATOM 3763 C CA . LYS B 1 95 ? 5.949 0.975 19.266 1 95.56 95 LYS B CA 1
ATOM 3764 C C . LYS B 1 95 ? 5.93 2.236 18.406 1 95.56 95 LYS B C 1
ATOM 3766 O O . LYS B 1 95 ? 6.664 2.334 17.422 1 95.56 95 LYS B O 1
ATOM 3771 N N . VAL B 1 96 ? 5.172 3.199 18.797 1 98.25 96 VAL B N 1
ATOM 3772 C CA . VAL B 1 96 ? 4.965 4.402 18 1 98.25 96 VAL B CA 1
ATOM 3773 C C . VAL B 1 96 ? 5.719 5.574 18.625 1 98.25 96 VAL B C 1
ATOM 3775 O O . VAL B 1 96 ? 5.645 5.793 19.828 1 98.25 96 VAL B O 1
ATOM 3778 N N . ASP B 1 97 ? 6.422 6.344 17.766 1 98.5 97 ASP B N 1
ATOM 3779 C CA . ASP B 1 97 ? 7.18 7.504 18.234 1 98.5 97 ASP B CA 1
ATOM 3780 C C . ASP B 1 97 ? 6.383 8.797 18.047 1 98.5 97 ASP B C 1
ATOM 3782 O O . ASP B 1 97 ? 6.531 9.742 18.812 1 98.5 97 ASP B O 1
ATOM 3786 N N . VAL B 1 98 ? 5.609 8.812 16.953 1 98.62 98 VAL B N 1
ATOM 3787 C CA . VAL B 1 98 ? 4.879 10.008 16.547 1 98.62 98 VAL B CA 1
ATOM 3788 C C . VAL B 1 98 ? 3.537 9.617 15.945 1 98.62 98 VAL B C 1
ATOM 3790 O O . VAL B 1 98 ? 3.424 8.578 15.289 1 98.62 98 VAL B O 1
ATOM 3793 N N . VAL B 1 99 ? 2.479 10.453 16.172 1 98.94 99 VAL B N 1
ATOM 3794 C CA . VAL B 1 99 ? 1.203 10.289 15.484 1 98.94 99 VAL B CA 1
ATOM 3795 C C . VAL B 1 99 ? 0.994 11.438 14.5 1 98.94 99 VAL B C 1
ATOM 3797 O O . VAL B 1 99 ? 1.178 12.602 14.852 1 98.94 99 VAL B O 1
ATOM 3800 N N . LEU B 1 100 ? 0.756 11.109 13.281 1 98.94 100 LEU B N 1
ATOM 3801 C CA . LEU B 1 100 ? 0.297 12.078 12.289 1 98.94 100 LEU B CA 1
ATOM 3802 C C . LEU B 1 100 ? -1.189 11.891 12 1 98.94 100 LEU B C 1
ATOM 3804 O O . LEU B 1 100 ? -1.662 10.766 11.836 1 98.94 100 LEU B O 1
ATOM 3808 N N . CYS B 1 101 ? -1.961 12.953 11.945 1 98.94 101 CYS B N 1
ATOM 3809 C CA . CYS B 1 101 ? -3.375 12.93 11.594 1 98.94 101 CYS B CA 1
ATOM 3810 C C . CYS B 1 101 ? -3.67 13.898 10.453 1 98.94 101 CYS B C 1
ATOM 3812 O O . CYS B 1 101 ? -3.889 15.094 10.688 1 98.94 101 CYS B O 1
ATOM 3814 N N . PRO B 1 102 ? -3.785 13.328 9.242 1 98.75 102 PRO B N 1
ATOM 3815 C CA . PRO B 1 102 ? -3.986 14.18 8.07 1 98.75 102 PRO B CA 1
ATOM 3816 C C . PRO B 1 102 ? -5.426 14.672 7.938 1 98.75 102 PRO B C 1
ATOM 3818 O O . PRO B 1 102 ? -5.977 14.688 6.832 1 98.75 102 PRO B O 1
ATOM 3821 N N . GLY B 1 103 ? -6.129 15.047 9.016 1 98.62 103 GLY B N 1
ATOM 3822 C CA . GLY B 1 103 ? -7.344 15.844 8.953 1 98.62 103 GLY B CA 1
ATOM 3823 C C . GLY B 1 103 ? -8.609 15.016 9.094 1 98.62 103 GLY B C 1
ATOM 3824 O O . GLY B 1 103 ? -8.547 13.789 9.195 1 98.62 103 GLY B O 1
ATOM 3825 N N . ASP B 1 104 ? -9.734 15.773 9.227 1 98.19 104 ASP B N 1
ATOM 3826 C CA . ASP B 1 104 ? -11.078 15.242 9.438 1 98.19 104 ASP B CA 1
ATOM 3827 C C . ASP B 1 104 ? -11.156 14.445 10.742 1 98.19 104 ASP B C 1
ATOM 3829 O O . ASP B 1 104 ? -11.586 13.289 10.742 1 98.19 104 ASP B O 1
ATOM 3833 N N . ILE B 1 105 ? -10.758 15.164 11.734 1 98.62 105 ILE B N 1
ATOM 3834 C CA . ILE B 1 105 ? -10.773 14.617 13.086 1 98.62 105 ILE B CA 1
ATOM 3835 C C . ILE B 1 105 ? -12.211 14.57 13.602 1 98.62 105 ILE B C 1
ATOM 3837 O O . ILE B 1 105 ? -12.625 13.57 14.195 1 98.62 105 ILE B O 1
ATOM 3841 N N . VAL B 1 106 ? -12.859 15.641 13.32 1 97 106 VAL B N 1
ATOM 3842 C CA . VAL B 1 106 ? -14.273 15.719 13.664 1 97 106 VAL B CA 1
ATOM 3843 C C . VAL B 1 106 ? -15.109 15.781 12.383 1 97 106 VAL B C 1
ATOM 3845 O O . VAL B 1 106 ? -14.586 15.609 11.281 1 97 106 VAL B O 1
ATOM 3848 N N . ASN B 1 107 ? -16.5 15.852 12.539 1 92.69 107 ASN B N 1
ATOM 3849 C CA . ASN B 1 107 ? -17.375 15.742 11.375 1 92.69 107 ASN B CA 1
ATOM 3850 C C . ASN B 1 107 ? -18.328 16.938 11.273 1 92.69 107 ASN B C 1
ATOM 3852 O O . ASN B 1 107 ? -19.531 16.781 11.445 1 92.69 107 ASN B O 1
ATOM 3856 N N . ILE B 1 108 ? -17.766 18 10.844 1 87.94 108 ILE B N 1
ATOM 3857 C CA . ILE B 1 108 ? -18.609 19.156 10.523 1 87.94 108 ILE B CA 1
ATOM 3858 C C . ILE B 1 108 ? -19.125 19.016 9.102 1 87.94 108 ILE B C 1
ATOM 3860 O O . ILE B 1 108 ? -18.359 19.109 8.133 1 87.94 108 ILE B O 1
ATOM 3864 N N . LYS B 1 109 ? -20.328 18.516 8.766 1 72.12 109 LYS B N 1
ATOM 3865 C CA . LYS B 1 109 ? -20.891 18.156 7.469 1 72.12 109 LYS B CA 1
ATOM 3866 C C . LYS B 1 109 ? -21.078 19.391 6.586 1 72.12 109 LYS B C 1
ATOM 3868 O O . LYS B 1 109 ? -20.766 19.359 5.395 1 72.12 109 LYS B O 1
ATOM 3873 N N . THR B 1 110 ? -22.078 20.359 6.996 1 63.47 110 THR B N 1
ATOM 3874 C CA . THR B 1 110 ? -22.422 21.469 6.105 1 63.47 110 THR B CA 1
ATOM 3875 C C . THR B 1 110 ? -22 22.797 6.711 1 63.47 110 THR B C 1
ATOM 3877 O O . THR B 1 110 ? -22.422 23.156 7.812 1 63.47 110 THR B O 1
ATOM 3880 N N . LYS B 1 111 ? -20.984 23.406 6.051 1 56.94 111 LYS B N 1
ATOM 3881 C CA . LYS B 1 111 ? -20.453 24.641 6.602 1 56.94 111 LYS B CA 1
ATOM 3882 C C . LYS B 1 111 ? -21.547 25.703 6.734 1 56.94 111 LYS B C 1
ATOM 3884 O O . LYS B 1 111 ? -21.516 26.531 7.645 1 56.94 111 LYS B O 1
ATOM 3889 N N . GLU B 1 112 ? -22.531 25.578 5.875 1 55.91 112 GLU B N 1
ATOM 3890 C CA . GLU B 1 112 ? -23.562 26.594 6.02 1 55.91 112 GLU B CA 1
ATOM 3891 C C . GLU B 1 112 ? -24.297 26.453 7.348 1 55.91 112 GLU B C 1
ATOM 3893 O O . GLU B 1 112 ? -24.609 27.438 8.008 1 55.91 112 GLU B O 1
ATOM 3898 N N . GLU B 1 113 ? -24.641 25.234 7.605 1 54.09 113 GLU B N 1
ATOM 3899 C CA . GLU B 1 113 ? -25.391 25.016 8.836 1 54.09 113 GLU B CA 1
ATOM 3900 C C . GLU B 1 113 ? -24.469 25.047 10.055 1 54.09 113 GLU B C 1
ATOM 3902 O O . GLU B 1 113 ? -24.906 25.422 11.148 1 54.09 113 GLU B O 1
ATOM 3907 N N . TYR B 1 114 ? -23.266 24.734 9.852 1 59.88 114 TYR B N 1
ATOM 3908 C CA . TYR B 1 114 ? -22.422 24.5 11.016 1 59.88 114 TYR B CA 1
ATOM 3909 C C . TYR B 1 114 ? -21.406 25.625 11.188 1 59.88 114 TYR B C 1
ATOM 3911 O O . TYR B 1 114 ? -20.297 25.391 11.688 1 59.88 114 TYR B O 1
ATOM 3919 N N . LYS B 1 115 ? -21.906 26.734 10.742 1 63.97 115 LYS B N 1
ATOM 3920 C CA . LYS B 1 115 ? -21.047 27.906 10.773 1 63.97 115 LYS B CA 1
ATOM 3921 C C . LYS B 1 115 ? -21.172 28.656 12.102 1 63.97 115 LYS B C 1
ATOM 3923 O O . LYS B 1 115 ? -20.406 29.578 12.383 1 63.97 115 LYS B O 1
ATOM 3928 N N . SER B 1 116 ? -22.109 28.094 12.922 1 79.5 116 SER B N 1
ATOM 3929 C CA . SER B 1 116 ? -22.188 28.922 14.117 1 79.5 116 SER B CA 1
ATOM 3930 C C . SER B 1 116 ? -20.891 28.844 14.93 1 79.5 116 SER B C 1
ATOM 3932 O O . SER B 1 116 ? -20.234 27.797 14.961 1 79.5 116 SER B O 1
ATOM 3934 N N . LYS B 1 117 ? -20.562 29.938 15.516 1 83.06 117 LYS B N 1
ATOM 3935 C CA . LYS B 1 117 ? -19.375 30.047 16.344 1 83.06 117 LYS B CA 1
ATOM 3936 C C . LYS B 1 117 ? -19.391 29.031 17.484 1 83.06 117 LYS B C 1
ATOM 3938 O O . LYS B 1 117 ? -18.359 28.484 17.859 1 83.06 117 LYS B O 1
ATOM 3943 N N . GLU B 1 118 ? -20.578 28.828 17.984 1 86.5 118 GLU B N 1
ATOM 3944 C CA . GLU B 1 118 ? -20.734 27.891 19.094 1 86.5 118 GLU B CA 1
ATOM 3945 C C . GLU B 1 118 ? -20.422 26.469 18.656 1 86.5 118 GLU B C 1
ATOM 3947 O O . GLU B 1 118 ? -19.734 25.734 19.344 1 86.5 118 GLU B O 1
ATOM 3952 N N . PHE B 1 119 ? -20.922 26.219 17.594 1 88.75 119 PHE B N 1
ATOM 3953 C CA . PHE B 1 119 ? -20.719 24.875 17.078 1 88.75 119 PHE B CA 1
ATOM 3954 C C . PHE B 1 119 ? -19.25 24.656 16.734 1 88.75 119 PHE B C 1
ATOM 3956 O O . PHE B 1 119 ? -18.688 23.594 17.031 1 88.75 119 PHE B O 1
ATOM 3963 N N . GLN B 1 120 ? -18.672 25.594 16.156 1 91.44 120 GLN B N 1
ATOM 3964 C CA . GLN B 1 120 ? -17.234 25.547 15.836 1 91.44 120 GLN B CA 1
ATOM 3965 C C . GLN B 1 120 ? -16.406 25.359 17.094 1 91.44 120 GLN B C 1
ATOM 3967 O O . GLN B 1 120 ? -15.461 24.562 17.125 1 91.44 120 GLN B O 1
ATOM 3972 N N . PHE B 1 121 ? -16.781 26.062 18.047 1 92.44 121 PHE B N 1
ATOM 3973 C CA . PHE B 1 121 ? -16.047 26.016 19.312 1 92.44 121 PHE B CA 1
ATOM 3974 C C . PHE B 1 121 ? -16.188 24.641 19.969 1 92.44 121 PHE B C 1
ATOM 3976 O O . PHE B 1 121 ? -15.195 24.078 20.438 1 92.44 121 PHE B O 1
ATOM 3983 N N . GLU B 1 122 ? -17.391 24.125 19.953 1 93 122 GLU B N 1
ATOM 3984 C CA . GLU B 1 122 ? -17.625 22.797 20.531 1 93 122 GLU B CA 1
ATOM 3985 C C . GLU B 1 122 ? -16.875 21.719 19.766 1 93 122 GLU B C 1
ATOM 3987 O O . GLU B 1 122 ? -16.359 20.766 20.344 1 93 122 GLU B O 1
ATOM 3992 N N . SER B 1 123 ? -16.859 21.906 18.5 1 94.94 123 SER B N 1
ATOM 3993 C CA . SER B 1 123 ? -16.141 20.953 17.656 1 94.94 123 SER B CA 1
ATOM 3994 C C . SER B 1 123 ? -14.633 21 17.906 1 94.94 123 SER B C 1
ATOM 3996 O O . SER B 1 123 ? -13.961 19.969 17.875 1 94.94 123 SER B O 1
ATOM 3998 N N . LEU B 1 124 ? -14.18 22.203 18.125 1 96.38 124 LEU B N 1
ATOM 3999 C CA . LEU B 1 124 ? -12.758 22.344 18.438 1 96.38 124 LEU B CA 1
ATOM 4000 C C . LEU B 1 124 ? -12.406 21.641 19.734 1 96.38 124 LEU B C 1
ATOM 4002 O O . LEU B 1 124 ? -11.344 21.016 19.844 1 96.38 124 LEU B O 1
ATOM 4006 N N . LYS B 1 125 ? -13.25 21.734 20.688 1 96.88 125 LYS B N 1
ATOM 4007 C CA . LYS B 1 125 ? -13.039 21.016 21.938 1 96.88 125 LYS B CA 1
ATOM 4008 C C . LYS B 1 125 ? -12.977 19.5 21.719 1 96.88 125 LYS B C 1
ATOM 4010 O O . LYS B 1 125 ? -12.18 18.812 22.344 1 96.88 125 LYS B O 1
ATOM 4015 N N . SER B 1 126 ? -13.836 19.062 20.828 1 97.25 126 SER B N 1
ATOM 4016 C CA . SER B 1 126 ? -13.812 17.641 20.469 1 97.25 126 SER B CA 1
ATOM 4017 C C . SER B 1 126 ? -12.492 17.266 19.812 1 97.25 126 SER B C 1
ATOM 4019 O O . SER B 1 126 ? -11.945 16.188 20.094 1 97.25 126 SER B O 1
ATOM 4021 N N . VAL B 1 127 ? -11.992 18.125 18.938 1 98.31 127 VAL B N 1
ATOM 4022 C CA . VAL B 1 127 ? -10.695 17.906 18.312 1 98.31 127 VAL B CA 1
ATOM 4023 C C . VAL B 1 127 ? -9.617 17.75 19.391 1 98.31 127 VAL B C 1
ATOM 4025 O O . VAL B 1 127 ? -8.82 16.812 19.344 1 98.31 127 VAL B O 1
ATOM 4028 N N . GLU B 1 128 ? -9.641 18.641 20.328 1 98.31 128 GLU B N 1
ATOM 4029 C CA . GLU B 1 128 ? -8.641 18.641 21.406 1 98.31 128 GLU B CA 1
ATOM 4030 C C . GLU B 1 128 ? -8.719 17.359 22.234 1 98.31 128 GLU B C 1
ATOM 4032 O O . GLU B 1 128 ? -7.695 16.781 22.578 1 98.31 128 GLU B O 1
ATOM 4037 N N . LYS B 1 129 ? -9.891 16.969 22.5 1 98 129 LYS B N 1
ATOM 4038 C CA . LYS B 1 129 ? -10.078 15.742 23.266 1 98 129 LYS B CA 1
ATOM 4039 C C . LYS B 1 129 ? -9.547 14.531 22.5 1 98 129 LYS B C 1
ATOM 4041 O O . LYS B 1 129 ? -8.852 13.688 23.078 1 98 129 LYS B O 1
ATOM 4046 N N . ILE B 1 130 ? -9.867 14.477 21.281 1 98.62 130 ILE B N 1
ATOM 4047 C CA . ILE B 1 130 ? -9.438 13.352 20.453 1 98.62 130 ILE B CA 1
ATOM 4048 C C . ILE B 1 130 ? -7.914 13.359 20.312 1 98.62 130 ILE B C 1
ATOM 4050 O O . ILE B 1 130 ? -7.27 12.312 20.406 1 98.62 130 ILE B O 1
ATOM 4054 N N . ALA B 1 131 ? -7.355 14.523 20.109 1 98.56 131 ALA B N 1
ATOM 4055 C CA . ALA B 1 131 ? -5.902 14.656 20.031 1 98.56 131 ALA B CA 1
ATOM 4056 C C . ALA B 1 131 ? -5.234 14.195 21.328 1 98.56 131 ALA B C 1
ATOM 4058 O O . ALA B 1 131 ? -4.172 13.57 21.297 1 98.56 131 ALA B O 1
ATOM 4059 N N . GLU B 1 132 ? -5.812 14.562 22.406 1 98.06 132 GLU B N 1
ATOM 4060 C CA . GLU B 1 132 ? -5.281 14.102 23.688 1 98.06 132 GLU B CA 1
ATOM 4061 C C . GLU B 1 132 ? -5.277 12.578 23.766 1 98.06 132 GLU B C 1
ATOM 4063 O O . GLU B 1 132 ? -4.348 11.977 24.312 1 98.06 132 GLU B O 1
ATOM 4068 N N . GLY B 1 133 ? -6.379 12.008 23.25 1 98.31 133 GLY B N 1
ATOM 4069 C CA . GLY B 1 133 ? -6.406 10.555 23.172 1 98.31 133 GLY B CA 1
ATOM 4070 C C . GLY B 1 133 ? -5.277 9.984 22.344 1 98.31 133 GLY B C 1
ATOM 4071 O O . GLY B 1 133 ? -4.742 8.922 22.656 1 98.31 133 GLY B O 1
ATOM 4072 N N . MET B 1 134 ? -4.883 10.672 21.312 1 98.62 134 MET B N 1
ATOM 4073 C CA . MET B 1 134 ? -3.807 10.219 20.438 1 98.62 134 MET B CA 1
ATOM 4074 C C . MET B 1 134 ? -2.477 10.188 21.188 1 98.62 134 MET B C 1
ATOM 4076 O O . MET B 1 134 ? -1.598 9.391 20.859 1 98.62 134 MET B O 1
ATOM 4080 N N . LEU B 1 135 ? -2.342 11 22.234 1 98 135 LEU B N 1
ATOM 4081 C CA . LEU B 1 135 ? -1.111 11.062 23.016 1 98 135 LEU B CA 1
ATOM 4082 C C . LEU B 1 135 ? -0.879 9.758 23.766 1 98 135 LEU B C 1
ATOM 4084 O O . LEU B 1 135 ? 0.227 9.5 24.25 1 98 135 LEU B O 1
ATOM 4088 N N . SER B 1 136 ? -1.856 8.938 23.859 1 97.38 136 SER B N 1
ATOM 4089 C CA . SER B 1 136 ? -1.678 7.641 24.5 1 97.38 136 SER B CA 1
ATOM 4090 C C . SER B 1 136 ? -0.864 6.695 23.625 1 97.38 136 SER B C 1
ATOM 4092 O O . SER B 1 136 ? -0.351 5.684 24.094 1 97.38 136 SER B O 1
ATOM 4094 N N . PHE B 1 137 ? -0.767 7.023 22.359 1 98.44 137 PHE B N 1
ATOM 4095 C CA . PHE B 1 137 ? -0.009 6.184 21.438 1 98.44 137 PHE B CA 1
ATOM 4096 C C . PHE B 1 137 ? 1.438 6.652 21.344 1 98.44 137 PHE B C 1
ATOM 4098 O O . PHE B 1 137 ? 2.336 5.859 21.047 1 98.44 137 PHE B O 1
ATOM 4105 N N . ALA B 1 138 ? 1.679 7.902 21.453 1 98.19 138 ALA B N 1
ATOM 4106 C CA . ALA B 1 138 ? 2.996 8.508 21.281 1 98.19 138 ALA B CA 1
ATOM 4107 C C . ALA B 1 138 ? 3.08 9.852 22 1 98.19 138 ALA B C 1
ATOM 4109 O O . ALA B 1 138 ? 2.055 10.477 22.281 1 98.19 138 ALA B O 1
ATOM 4110 N N . PRO B 1 139 ? 4.316 10.336 22.266 1 97.75 139 PRO B N 1
ATOM 4111 C CA . PRO B 1 139 ? 4.477 11.578 23.047 1 97.75 139 PRO B CA 1
ATOM 4112 C C . PRO B 1 139 ? 4.137 12.82 22.219 1 97.75 139 PRO B C 1
ATOM 4114 O O . PRO B 1 139 ? 3.928 13.898 22.797 1 97.75 139 PRO B O 1
ATOM 4117 N N . LYS B 1 140 ? 4.164 12.719 20.875 1 98.19 140 LYS B N 1
ATOM 4118 C CA . LYS B 1 140 ? 3.902 13.875 20.016 1 98.19 140 LYS B CA 1
ATOM 4119 C C . LYS B 1 140 ? 2.846 13.555 18.969 1 98.19 140 LYS B C 1
ATOM 4121 O O . LYS B 1 140 ? 2.844 12.461 18.391 1 98.19 140 LYS B O 1
ATOM 4126 N N . VAL B 1 141 ? 1.991 14.531 18.734 1 98.69 141 VAL B N 1
ATOM 4127 C CA . VAL B 1 141 ? 0.901 14.422 17.781 1 98.69 141 VAL B CA 1
ATOM 4128 C C . VAL B 1 141 ? 0.901 15.641 16.859 1 98.69 141 VAL B C 1
ATOM 4130 O O . VAL B 1 141 ? 1.013 16.781 17.328 1 98.69 141 VAL B O 1
ATOM 4133 N N . TYR B 1 142 ? 0.849 15.414 15.578 1 98.88 142 TYR B N 1
ATOM 4134 C CA . TYR B 1 142 ? 0.782 16.484 14.586 1 98.88 142 TYR B CA 1
ATOM 4135 C C . TYR B 1 142 ? -0.511 16.391 13.781 1 98.88 142 TYR B C 1
ATOM 4137 O O . TYR B 1 142 ? -0.862 15.328 13.273 1 98.88 142 TYR B O 1
ATOM 4145 N N . LEU B 1 143 ? -1.224 17.531 13.68 1 98.81 143 LEU B N 1
ATOM 4146 C CA . LEU B 1 143 ? -2.541 17.578 13.055 1 98.81 143 LEU B CA 1
ATOM 4147 C C . LEU B 1 143 ? -2.568 18.625 11.93 1 98.81 143 LEU B C 1
ATOM 4149 O O . LEU B 1 143 ? -1.874 19.641 12 1 98.81 143 LEU B O 1
ATOM 4153 N N . ILE B 1 144 ? -3.281 18.328 10.945 1 98.88 144 ILE B N 1
ATOM 4154 C CA . ILE B 1 144 ? -3.752 19.328 10 1 98.88 144 ILE B CA 1
ATOM 4155 C C . ILE B 1 144 ? -5.27 19.25 9.867 1 98.88 144 ILE B C 1
ATOM 4157 O O . ILE B 1 144 ? -5.871 18.203 10.172 1 98.88 144 ILE B O 1
ATOM 4161 N N . PRO B 1 145 ? -5.934 20.375 9.492 1 98.44 145 PRO B N 1
ATOM 4162 C CA . PRO B 1 145 ? -7.387 20.328 9.305 1 98.44 145 PRO B CA 1
ATOM 4163 C C . PRO B 1 145 ? -7.785 19.703 7.969 1 98.44 145 PRO B C 1
ATOM 4165 O O . PRO B 1 145 ? -7.113 19.922 6.957 1 98.44 145 PRO B O 1
ATOM 4168 N N . GLY B 1 146 ? -8.812 18.812 8.008 1 97.56 146 GLY B N 1
ATOM 4169 C CA . GLY B 1 146 ? -9.539 18.469 6.797 1 97.56 146 GLY B CA 1
ATOM 4170 C C . GLY B 1 146 ? -10.742 19.359 6.547 1 97.56 146 GLY B C 1
ATOM 4171 O O . GLY B 1 146 ? -10.938 20.359 7.238 1 97.56 146 GLY B O 1
ATOM 4172 N N . ASN B 1 147 ? -11.547 19.031 5.527 1 95.5 147 ASN B N 1
ATOM 4173 C CA . ASN B 1 147 ? -12.68 19.875 5.152 1 95.5 147 ASN B CA 1
ATOM 4174 C C . ASN B 1 147 ? -13.805 19.781 6.176 1 95.5 147 ASN B C 1
ATOM 4176 O O . ASN B 1 147 ? -14.703 20.625 6.199 1 95.5 147 ASN B O 1
ATOM 4180 N N . HIS B 1 148 ? -13.773 18.859 7.117 1 95.44 148 HIS B N 1
ATOM 4181 C CA . HIS B 1 148 ? -14.836 18.688 8.109 1 95.44 148 HIS B CA 1
ATOM 4182 C C . HIS B 1 148 ? -14.383 19.156 9.484 1 95.44 148 HIS B C 1
ATOM 4184 O O . HIS B 1 148 ? -15.086 18.953 10.477 1 95.44 148 HIS B O 1
ATOM 4190 N N . ASP B 1 149 ? -13.281 19.781 9.57 1 96.56 149 ASP B N 1
ATOM 4191 C CA . ASP B 1 149 ? -12.758 20.266 10.852 1 96.56 149 ASP B CA 1
ATOM 4192 C C . ASP B 1 149 ? -13.055 21.75 11.047 1 96.56 149 ASP B C 1
ATOM 4194 O O . ASP B 1 149 ? -13.406 22.453 10.094 1 96.56 149 ASP B O 1
ATOM 4198 N N . PRO B 1 150 ? -12.922 22.234 12.273 1 95.31 150 PRO B N 1
ATOM 4199 C CA . PRO B 1 150 ? -13.188 23.656 12.555 1 95.31 150 PRO B CA 1
ATOM 4200 C C . PRO B 1 150 ? -12.273 24.594 11.773 1 95.31 150 PRO B C 1
ATOM 4202 O O . PRO B 1 150 ? -11.086 24.297 11.602 1 95.31 150 PRO B O 1
ATOM 4205 N N . ASP B 1 151 ? -12.75 25.781 11.484 1 94.38 151 ASP B N 1
ATOM 4206 C CA . ASP B 1 151 ? -12.039 26.766 10.664 1 94.38 151 ASP B CA 1
ATOM 4207 C C . ASP B 1 151 ? -10.781 27.266 11.375 1 94.38 151 ASP B C 1
ATOM 4209 O O . ASP B 1 151 ? -9.758 27.516 10.734 1 94.38 151 ASP B O 1
ATOM 4213 N N . VAL B 1 152 ? -10.867 27.406 12.648 1 95.25 152 VAL B N 1
ATOM 4214 C CA . VAL B 1 152 ? -9.773 28 13.406 1 95.25 152 VAL B CA 1
ATOM 4215 C C . VAL B 1 152 ? -8.531 27.125 13.328 1 95.25 152 VAL B C 1
ATOM 4217 O O . VAL B 1 152 ? -7.414 27.578 13.562 1 95.25 152 VAL B O 1
ATOM 4220 N N . MET B 1 153 ? -8.734 25.844 13.008 1 97.25 153 MET B N 1
ATOM 4221 C CA . MET B 1 153 ? -7.594 24.953 12.859 1 97.25 153 MET B CA 1
ATOM 4222 C C . MET B 1 153 ? -6.734 25.359 11.664 1 97.25 153 MET B C 1
ATOM 4224 O O . MET B 1 153 ? -5.531 25.094 11.648 1 97.25 153 MET B O 1
ATOM 4228 N N . PHE B 1 154 ? -7.312 26 10.641 1 97.31 154 PHE B N 1
ATOM 4229 C CA . PHE B 1 154 ? -6.555 26.469 9.492 1 97.31 154 PHE B CA 1
ATOM 4230 C C . PHE B 1 154 ? -5.656 27.641 9.883 1 97.31 154 PHE B C 1
ATOM 4232 O O . PHE B 1 154 ? -4.758 28.016 9.133 1 97.31 154 PHE B O 1
ATOM 4239 N N . GLU B 1 155 ? -5.863 28.156 11.031 1 97.38 155 GLU B N 1
ATOM 4240 C CA . GLU B 1 155 ? -5.02 29.203 11.602 1 97.38 155 GLU B CA 1
ATOM 4241 C C . GLU B 1 155 ? -4.082 28.641 12.664 1 97.38 155 GLU B C 1
ATOM 4243 O O . GLU B 1 155 ? -3.393 29.391 13.359 1 97.38 155 GLU B O 1
ATOM 4248 N N . ASN B 1 156 ? -4.145 27.359 12.82 1 98.12 156 ASN B N 1
ATOM 4249 C CA . ASN B 1 156 ? -3.324 26.625 13.781 1 98.12 156 ASN B CA 1
ATOM 4250 C C . ASN B 1 156 ? -3.619 27.062 15.211 1 98.12 156 ASN B C 1
ATOM 4252 O O . ASN B 1 156 ? -2.697 27.281 16 1 98.12 156 ASN B O 1
ATOM 4256 N N . LYS B 1 157 ? -4.879 27.172 15.523 1 96.69 157 LYS B N 1
ATOM 4257 C CA . LYS B 1 157 ? -5.281 27.578 16.859 1 96.69 157 LYS B CA 1
ATOM 4258 C C . LYS B 1 157 ? -6.07 26.484 17.562 1 96.69 157 LYS B C 1
ATOM 4260 O O . LYS B 1 157 ? -6.867 25.781 16.938 1 96.69 157 LYS B O 1
ATOM 4265 N N . LEU B 1 158 ? -5.816 26.344 18.844 1 96.19 158 LEU B N 1
ATOM 4266 C CA . LEU B 1 158 ? -6.551 25.484 19.781 1 96.19 158 LEU B CA 1
ATOM 4267 C C . LEU B 1 158 ? -7.07 26.297 20.953 1 96.19 158 LEU B C 1
ATOM 4269 O O . LEU B 1 158 ? -6.566 27.391 21.234 1 96.19 158 LEU B O 1
ATOM 4273 N N . THR B 1 159 ? -8.062 25.812 21.562 1 93.75 159 THR B N 1
ATOM 4274 C CA . THR B 1 159 ? -8.555 26.5 22.75 1 93.75 159 THR B CA 1
ATOM 4275 C C . THR B 1 159 ? -7.574 26.359 23.906 1 93.75 159 THR B C 1
ATOM 4277 O O . THR B 1 159 ? -7.379 27.281 24.703 1 93.75 159 THR B O 1
ATOM 4280 N N . GLN B 1 160 ? -6.996 25.188 24 1 91.69 160 GLN B N 1
ATOM 4281 C CA . GLN B 1 160 ? -6.02 24.875 25.031 1 91.69 160 GLN B CA 1
ATOM 4282 C C . GLN B 1 160 ? -4.762 24.25 24.438 1 91.69 160 GLN B C 1
ATOM 4284 O O . GLN B 1 160 ? -4.602 23.031 24.438 1 91.69 160 GLN B O 1
ATOM 4289 N N . PRO B 1 161 ? -3.891 25.078 24.078 1 89.62 161 PRO B N 1
ATOM 4290 C CA . PRO B 1 161 ? -2.668 24.547 23.469 1 89.62 161 PRO B CA 1
ATOM 4291 C C . PRO B 1 161 ? -1.87 23.656 24.422 1 89.62 161 PRO B C 1
ATOM 4293 O O . PRO B 1 161 ? -1.788 23.938 25.609 1 89.62 161 PRO B O 1
ATOM 4296 N N . LYS B 1 162 ? -1.533 22.547 23.891 1 91.25 162 LYS B N 1
ATOM 4297 C CA . LYS B 1 162 ? -0.65 21.625 24.594 1 91.25 162 LYS B CA 1
ATOM 4298 C C . LYS B 1 162 ? 0.67 21.453 23.844 1 91.25 162 LYS B C 1
ATOM 4300 O O . LYS B 1 162 ? 0.691 21.406 22.609 1 91.25 162 LYS B O 1
ATOM 4305 N N . GLU B 1 163 ? 1.759 21.266 24.562 1 91.56 163 GLU B N 1
ATOM 4306 C CA . GLU B 1 163 ? 3.104 21.219 24 1 91.56 163 GLU B CA 1
ATOM 4307 C C . GLU B 1 163 ? 3.262 20.016 23.062 1 91.56 163 GLU B C 1
ATOM 4309 O O . GLU B 1 163 ? 3.988 20.094 22.078 1 91.56 163 GLU B O 1
ATOM 4314 N N . ASN B 1 164 ? 2.535 18.984 23.312 1 97 164 ASN B N 1
ATOM 4315 C CA . ASN B 1 164 ? 2.762 17.75 22.578 1 97 164 ASN B CA 1
ATOM 4316 C C . ASN B 1 164 ? 1.748 17.562 21.453 1 97 164 ASN B C 1
ATOM 4318 O O . ASN B 1 164 ? 1.79 16.562 20.734 1 97 164 ASN B O 1
ATOM 4322 N N . ILE B 1 165 ? 0.808 18.531 21.297 1 98.19 165 ILE B N 1
ATOM 4323 C CA . ILE B 1 165 ? -0.169 18.531 20.219 1 98.19 165 ILE B CA 1
ATOM 4324 C C . ILE B 1 165 ? 0.094 19.703 19.281 1 98.19 165 ILE B C 1
ATOM 4326 O O . ILE B 1 165 ? -0.033 20.859 19.688 1 98.19 165 ILE B O 1
ATOM 4330 N N . HIS B 1 166 ? 0.436 19.406 18.062 1 98.31 166 HIS B N 1
ATOM 4331 C CA . HIS B 1 166 ? 0.875 20.453 17.141 1 98.31 166 HIS B CA 1
ATOM 4332 C C . HIS B 1 166 ? -0.041 20.531 15.922 1 98.31 166 HIS B C 1
ATOM 4334 O O . HIS B 1 166 ? -0.229 19.547 15.211 1 98.31 166 HIS B O 1
ATOM 4340 N N . LEU B 1 167 ? -0.605 21.688 15.719 1 98.62 167 LEU B N 1
ATOM 4341 C CA . LEU B 1 167 ? -1.209 22 14.43 1 98.62 167 LEU B CA 1
ATOM 4342 C C . LEU B 1 167 ? -0.16 22.531 13.453 1 98.62 167 LEU B C 1
ATOM 4344 O O . LEU B 1 167 ? 0.578 23.453 13.766 1 98.62 167 LEU B O 1
ATOM 4348 N N . VAL B 1 168 ? -0.125 21.875 12.258 1 98.69 168 VAL B N 1
ATOM 4349 C CA . VAL B 1 168 ? 1.008 22.219 11.398 1 98.69 168 VAL B CA 1
ATOM 4350 C C . VAL B 1 168 ? 0.509 22.609 10.008 1 98.69 168 VAL B C 1
ATOM 4352 O O . VAL B 1 168 ? 1.165 22.328 9.008 1 98.69 168 VAL B O 1
ATOM 4355 N N . HIS B 1 169 ? -0.711 23.188 9.891 1 98.81 169 HIS B N 1
ATOM 4356 C CA . HIS B 1 169 ? -1.185 23.688 8.609 1 98.81 169 HIS B CA 1
ATOM 4357 C C . HIS B 1 169 ? -0.29 24.812 8.094 1 98.81 169 HIS B C 1
ATOM 4359 O O . HIS B 1 169 ? 0.014 25.75 8.82 1 98.81 169 HIS B O 1
ATOM 4365 N N . ASN B 1 170 ? 0.096 24.594 6.812 1 98.56 170 ASN B N 1
ATOM 4366 C CA . ASN B 1 170 ? 0.94 25.578 6.145 1 98.56 170 ASN B CA 1
ATOM 4367 C C . ASN B 1 170 ? 2.211 25.859 6.941 1 98.56 170 ASN B C 1
ATOM 4369 O O . ASN B 1 170 ? 2.617 27.016 7.086 1 98.56 170 ASN B O 1
ATOM 4373 N N . SER B 1 171 ? 2.822 24.812 7.504 1 98.19 171 SER B N 1
ATOM 4374 C CA . SER B 1 171 ? 4.008 24.938 8.344 1 98.19 171 SER B CA 1
ATOM 4375 C C . SER B 1 171 ? 4.977 23.781 8.109 1 98.19 171 SER B C 1
ATOM 4377 O O . SER B 1 171 ? 4.598 22.75 7.562 1 98.19 171 SER B O 1
ATOM 4379 N N . ILE B 1 172 ? 6.184 24.016 8.453 1 98.06 172 ILE B N 1
ATOM 4380 C CA . ILE B 1 172 ? 7.246 23.016 8.438 1 98.06 172 ILE B CA 1
ATOM 4381 C C . ILE B 1 172 ? 7.84 22.875 9.836 1 98.06 172 ILE B C 1
ATOM 4383 O O . ILE B 1 172 ? 8.242 23.875 10.453 1 98.06 172 ILE B O 1
ATOM 4387 N N . VAL B 1 173 ? 7.852 21.672 10.344 1 97.56 173 VAL B N 1
ATOM 4388 C CA . VAL B 1 173 ? 8.406 21.438 11.672 1 97.56 173 VAL B CA 1
ATOM 4389 C C . VAL B 1 173 ? 9.406 20.281 11.617 1 97.56 173 VAL B C 1
ATOM 4391 O O . VAL B 1 173 ? 9.25 19.344 10.828 1 97.56 173 VAL B O 1
ATOM 4394 N N . GLU B 1 174 ? 10.367 20.312 12.477 1 96.62 174 GLU B N 1
ATOM 4395 C CA . GLU B 1 174 ? 11.367 19.25 12.523 1 96.62 174 GLU B CA 1
ATOM 4396 C C . GLU B 1 174 ? 10.891 18.078 13.375 1 96.62 174 GLU B C 1
ATOM 4398 O O . GLU B 1 174 ? 10.508 18.266 14.531 1 96.62 174 GLU B O 1
ATOM 4403 N N . LEU B 1 175 ? 10.891 16.906 12.789 1 96.94 175 LEU B N 1
ATOM 4404 C CA . LEU B 1 175 ? 10.555 15.695 13.539 1 96.94 175 LEU B CA 1
ATOM 4405 C C . LEU B 1 175 ? 11.789 15.102 14.203 1 96.94 175 LEU B C 1
ATOM 4407 O O . LEU B 1 175 ? 11.742 14.703 15.367 1 96.94 175 LEU B O 1
ATOM 4411 N N . ARG B 1 176 ? 12.758 14.938 13.469 1 95.38 176 ARG B N 1
ATOM 4412 C CA . ARG B 1 176 ? 14.094 14.492 13.836 1 95.38 176 ARG B CA 1
ATOM 4413 C C . ARG B 1 176 ? 15.164 15.289 13.086 1 95.38 176 ARG B C 1
ATOM 4415 O O . ARG B 1 176 ? 14.859 15.984 12.117 1 95.38 176 ARG B O 1
ATOM 4422 N N . GLU B 1 177 ? 16.406 15.133 13.555 1 92.81 177 GLU B N 1
ATOM 4423 C CA . GLU B 1 177 ? 17.484 15.82 12.859 1 92.81 177 GLU B CA 1
ATOM 4424 C C . GLU B 1 177 ? 17.484 15.477 11.367 1 92.81 177 GLU B C 1
ATOM 4426 O O . GLU B 1 177 ? 17.594 14.312 11 1 92.81 177 GLU B O 1
ATOM 4431 N N . GLY B 1 178 ? 17.219 16.484 10.578 1 93.44 178 GLY B N 1
ATOM 4432 C CA . GLY B 1 178 ? 17.281 16.328 9.133 1 93.44 178 GLY B CA 1
ATOM 4433 C C . GLY B 1 178 ? 15.969 15.852 8.531 1 93.44 178 GLY B C 1
ATOM 4434 O O . GLY B 1 178 ? 15.836 15.773 7.309 1 93.44 178 GLY B O 1
ATOM 4435 N N . LEU B 1 179 ? 15.008 15.508 9.359 1 96.88 179 LEU B N 1
ATOM 4436 C CA . LEU B 1 179 ? 13.695 15.055 8.898 1 96.88 179 LEU B CA 1
ATOM 4437 C C . LEU B 1 179 ? 12.602 16.016 9.352 1 96.88 179 LEU B C 1
ATOM 4439 O O . LEU B 1 179 ? 12.43 16.25 10.555 1 96.88 179 LEU B O 1
ATOM 4443 N N . TYR B 1 180 ? 11.883 16.547 8.359 1 98.06 180 TYR B N 1
ATOM 4444 C CA . TYR B 1 180 ? 10.891 17.578 8.641 1 98.06 180 TYR B CA 1
ATOM 4445 C C . TYR B 1 180 ? 9.5 17.125 8.188 1 98.06 180 TYR B C 1
ATOM 4447 O O . TYR B 1 180 ? 9.375 16.234 7.336 1 98.06 180 TYR B O 1
ATOM 4455 N N . LEU B 1 181 ? 8.508 17.703 8.812 1 98.81 181 LEU B N 1
ATOM 4456 C CA . LEU B 1 181 ? 7.105 17.531 8.445 1 98.81 181 LEU B CA 1
ATOM 4457 C C . LEU B 1 181 ? 6.531 18.812 7.863 1 98.81 181 LEU B C 1
ATOM 4459 O O . LEU B 1 181 ? 6.594 19.875 8.5 1 98.81 181 LEU B O 1
ATOM 4463 N N . ALA B 1 182 ? 6.129 18.719 6.637 1 98.88 182 ALA B N 1
ATOM 4464 C CA . ALA B 1 182 ? 5.375 19.812 6.023 1 98.88 182 ALA B CA 1
ATOM 4465 C C . ALA B 1 182 ? 3.887 19.484 5.965 1 98.88 182 ALA B C 1
ATOM 4467 O O . ALA B 1 182 ? 3.496 18.438 5.449 1 98.88 182 ALA B O 1
ATOM 4468 N N . GLY B 1 183 ? 3.041 20.359 6.52 1 98.94 183 GLY B N 1
ATOM 4469 C CA . GLY B 1 183 ? 1.618 20.078 6.613 1 98.94 183 GLY B CA 1
ATOM 4470 C C . GLY B 1 183 ? 0.756 21.062 5.859 1 98.94 183 GLY B C 1
ATOM 4471 O O . GLY B 1 183 ? 1.041 22.266 5.859 1 98.94 183 GLY B O 1
ATOM 4472 N N . PHE B 1 184 ? -0.27 20.531 5.207 1 98.94 184 PHE B N 1
ATOM 4473 C CA . PHE B 1 184 ? -1.215 21.391 4.516 1 98.94 184 PHE B CA 1
ATOM 4474 C C . PHE B 1 184 ? -2.604 20.766 4.484 1 98.94 184 PHE B C 1
ATOM 4476 O O . PHE B 1 184 ? -2.787 19.672 3.939 1 98.94 184 PHE B O 1
ATOM 4483 N N . GLY B 1 185 ? -3.602 21.484 5.023 1 98.69 185 GLY B N 1
ATOM 4484 C CA . GLY B 1 185 ? -4.945 20.938 5.168 1 98.69 185 GLY B CA 1
ATOM 4485 C C . GLY B 1 185 ? -5.895 21.422 4.086 1 98.69 185 GLY B C 1
ATOM 4486 O O . GLY B 1 185 ? -5.492 22.141 3.172 1 98.69 185 GLY B O 1
ATOM 4487 N N . GLY B 1 186 ? -7.102 20.953 4.168 1 97.44 186 GLY B N 1
ATOM 4488 C CA . GLY B 1 186 ? -8.172 21.312 3.252 1 97.44 186 GLY B CA 1
ATOM 4489 C C . GLY B 1 186 ? -8.336 20.344 2.1 1 97.44 186 GLY B C 1
ATOM 4490 O O . GLY B 1 186 ? -7.641 19.328 2.037 1 97.44 186 GLY B O 1
ATOM 4491 N N . SER B 1 187 ? -9.32 20.594 1.279 1 97.5 187 SER B N 1
ATOM 4492 C CA . SER B 1 187 ? -9.625 19.703 0.163 1 97.5 187 SER B CA 1
ATOM 4493 C C . SER B 1 187 ? -10.125 20.484 -1.048 1 97.5 187 SER B C 1
ATOM 4495 O O . SER B 1 187 ? -10.484 21.656 -0.93 1 97.5 187 SER B O 1
ATOM 4497 N N . VAL B 1 188 ? -10.031 19.859 -2.145 1 98.25 188 VAL B N 1
ATOM 4498 C CA . VAL B 1 188 ? -10.57 20.391 -3.4 1 98.25 188 VAL B CA 1
ATOM 4499 C C . VAL B 1 188 ? -11.836 19.625 -3.773 1 98.25 188 VAL B C 1
ATOM 4501 O O . VAL B 1 188 ? -12.148 18.594 -3.182 1 98.25 188 VAL B O 1
ATOM 4504 N N . PRO B 1 189 ? -12.609 20.172 -4.711 1 97.69 189 PRO B N 1
ATOM 4505 C CA . PRO B 1 189 ? -13.789 19.422 -5.164 1 97.69 189 PRO B CA 1
ATOM 4506 C C . PRO B 1 189 ? -13.422 18.109 -5.832 1 97.69 189 PRO B C 1
ATOM 4508 O O . PRO B 1 189 ? -12.32 17.969 -6.375 1 97.69 189 PRO B O 1
ATOM 4511 N N . SER B 1 190 ? -14.312 17.125 -5.754 1 97.56 190 SER B N 1
ATOM 4512 C CA . SER B 1 190 ? -14.148 15.828 -6.418 1 97.56 190 SER B CA 1
ATOM 4513 C C . SER B 1 190 ? -15.227 15.602 -7.473 1 97.56 190 SER B C 1
ATOM 4515 O O . SER B 1 190 ? -16.281 16.25 -7.445 1 97.56 190 SER B O 1
ATOM 4517 N N . PHE B 1 191 ? -15 14.695 -8.352 1 98.06 191 PHE B N 1
ATOM 4518 C CA . PHE B 1 191 ? -15.891 14.523 -9.492 1 98.06 191 PHE B CA 1
ATOM 4519 C C . PHE B 1 191 ? -16.109 13.039 -9.789 1 98.06 191 PHE B C 1
ATOM 4521 O O . PHE B 1 191 ? -15.211 12.227 -9.57 1 98.06 191 PHE B O 1
ATOM 4528 N N . HIS B 1 192 ? -17.266 12.727 -10.328 1 97.38 192 HIS B N 1
ATOM 4529 C CA . HIS B 1 192 ? -17.578 11.367 -10.75 1 97.38 192 HIS B CA 1
ATOM 4530 C C . HIS B 1 192 ? -16.875 11.031 -12.07 1 97.38 192 HIS B C 1
ATOM 4532 O O . HIS B 1 192 ? -16.781 11.875 -12.961 1 97.38 192 HIS B O 1
ATOM 4538 N N . ILE B 1 193 ? -16.406 9.781 -12.172 1 95.62 193 ILE B N 1
ATOM 4539 C CA . ILE B 1 193 ? -15.859 9.328 -13.453 1 95.62 193 ILE B CA 1
ATOM 4540 C C . ILE B 1 193 ? -16.656 8.125 -13.953 1 95.62 193 ILE B C 1
ATOM 4542 O O . ILE B 1 193 ? -16.406 7.641 -15.062 1 95.62 193 ILE B O 1
ATOM 4546 N N . SER B 1 194 ? -17.438 7.578 -13.211 1 92.44 194 SER B N 1
ATOM 4547 C CA . SER B 1 194 ? -18.406 6.531 -13.562 1 92.44 194 SER B CA 1
ATOM 4548 C C . SER B 1 194 ? -19.594 6.547 -12.617 1 92.44 194 SER B C 1
ATOM 4550 O O . SER B 1 194 ? -19.5 7 -11.477 1 92.44 194 SER B O 1
ATOM 4552 N N . PRO B 1 195 ? -20.781 6.203 -13.133 1 93.06 195 PRO B N 1
ATOM 4553 C CA . PRO B 1 195 ? -21.172 5.742 -14.469 1 93.06 195 PRO B CA 1
ATOM 4554 C C . PRO B 1 195 ? -21.234 6.875 -15.492 1 93.06 195 PRO B C 1
ATOM 4556 O O . PRO B 1 195 ? -21.062 8.047 -15.133 1 93.06 195 PRO B O 1
ATOM 4559 N N . PRO B 1 196 ? -21.438 6.527 -16.688 1 93.75 196 PRO B N 1
ATOM 4560 C CA . PRO B 1 196 ? -21.391 7.516 -17.781 1 93.75 196 PRO B CA 1
ATOM 4561 C C . PRO B 1 196 ? -22.328 8.695 -17.547 1 93.75 196 PRO B C 1
ATOM 4563 O O . PRO B 1 196 ? -21.984 9.836 -17.891 1 93.75 196 PRO B O 1
ATOM 4566 N N . GLU B 1 197 ? -23.453 8.453 -16.891 1 94.88 197 GLU B N 1
ATOM 4567 C CA . GLU B 1 197 ? -24.453 9.5 -16.703 1 94.88 197 GLU B CA 1
ATOM 4568 C C . GLU B 1 197 ? -23.984 10.539 -15.688 1 94.88 197 GLU B C 1
ATOM 4570 O O . GLU B 1 197 ? -24.484 11.664 -15.672 1 94.88 197 GLU B O 1
ATOM 4575 N N . LEU B 1 198 ? -22.969 10.195 -14.891 1 95.06 198 LEU B N 1
ATOM 4576 C CA . LEU B 1 198 ? -22.531 11.086 -13.82 1 95.06 198 LEU B CA 1
ATOM 4577 C C . LEU B 1 198 ? -21.156 11.672 -14.125 1 95.06 198 LEU B C 1
ATOM 4579 O O . LEU B 1 198 ? -20.688 12.555 -13.414 1 95.06 198 LEU B O 1
ATOM 4583 N N . VAL B 1 199 ? -20.609 11.328 -15.148 1 94.06 199 VAL B N 1
ATOM 4584 C CA . VAL B 1 199 ? -19.234 11.68 -15.453 1 94.06 199 VAL B CA 1
ATOM 4585 C C . VAL B 1 199 ? -19.078 13.203 -15.469 1 94.06 199 VAL B C 1
ATOM 4587 O O . VAL B 1 199 ? -19.906 13.906 -16.047 1 94.06 199 VAL B O 1
ATOM 4590 N N . SER B 1 200 ? -18.141 13.734 -14.711 1 93.94 200 SER B N 1
ATOM 4591 C CA . SER B 1 200 ? -17.734 15.141 -14.672 1 93.94 200 SER B CA 1
ATOM 4592 C C . SER B 1 200 ? -18.656 15.953 -13.766 1 93.94 200 SER B C 1
ATOM 4594 O O . SER B 1 200 ? -18.453 17.156 -13.602 1 93.94 200 SER B O 1
ATOM 4596 N N . THR B 1 201 ? -19.656 15.258 -13.195 1 96.69 201 THR B N 1
ATOM 4597 C CA . THR B 1 201 ? -20.438 15.953 -12.18 1 96.69 201 THR B CA 1
ATOM 4598 C C . THR B 1 201 ? -19.719 15.953 -10.836 1 96.69 201 THR B C 1
ATOM 4600 O O . THR B 1 201 ? -19 15 -10.516 1 96.69 201 THR B O 1
ATOM 4603 N N . ARG B 1 202 ? -19.938 17.031 -10.109 1 96.44 202 ARG B N 1
ATOM 4604 C CA . ARG B 1 202 ? -19.281 17.156 -8.812 1 96.44 202 ARG B CA 1
ATOM 4605 C C . ARG B 1 202 ? -19.828 16.141 -7.812 1 96.44 202 ARG B C 1
ATOM 4607 O O . ARG B 1 202 ? -21.047 16 -7.676 1 96.44 202 ARG B O 1
ATOM 4614 N N . ALA B 1 203 ? -18.953 15.453 -7.148 1 96 203 ALA B N 1
ATOM 4615 C CA . ALA B 1 203 ? -19.344 14.477 -6.129 1 96 203 ALA B CA 1
ATOM 4616 C C . ALA B 1 203 ? -19.266 15.094 -4.734 1 96 203 ALA B C 1
ATOM 4618 O O . ALA B 1 203 ? -20.219 14.992 -3.955 1 96 203 ALA B O 1
ATOM 4619 N N . TRP B 1 204 ? -18.141 15.703 -4.391 1 93.81 204 TRP B N 1
ATOM 4620 C CA . TRP B 1 204 ? -17.938 16.359 -3.105 1 93.81 204 TRP B CA 1
ATOM 4621 C C . TRP B 1 204 ? -17.484 17.812 -3.299 1 93.81 204 TRP B C 1
ATOM 4623 O O . TRP B 1 204 ? -16.734 18.125 -4.223 1 93.81 204 TRP B O 1
ATOM 4633 N N . LYS B 1 205 ? -17.938 18.641 -2.361 1 92.56 205 LYS B N 1
ATOM 4634 C CA . LYS B 1 205 ? -17.453 20.016 -2.338 1 92.56 205 LYS B CA 1
ATOM 4635 C C . LYS B 1 205 ? -16.047 20.078 -1.748 1 92.56 205 LYS B C 1
ATOM 4637 O O . LYS B 1 205 ? -15.648 19.203 -0.975 1 92.56 205 LYS B O 1
ATOM 4642 N N . GLY B 1 206 ? -15.273 21.047 -2.211 1 94.5 206 GLY B N 1
ATOM 4643 C CA . GLY B 1 206 ? -13.992 21.344 -1.581 1 94.5 206 GLY B CA 1
ATOM 4644 C C . GLY B 1 206 ? -14.102 22.375 -0.475 1 94.5 206 GLY B C 1
ATOM 4645 O O . GLY B 1 206 ? -14.938 23.281 -0.538 1 94.5 206 GLY B O 1
ATOM 4646 N N . TYR B 1 207 ? -13.32 22.234 0.456 1 94.25 207 TYR B N 1
ATOM 4647 C CA . TYR B 1 207 ? -13.25 23.25 1.515 1 94.25 207 TYR B CA 1
ATOM 4648 C C . TYR B 1 207 ? -11.859 23.297 2.125 1 94.25 207 TYR B C 1
ATOM 4650 O O . TYR B 1 207 ? -11.258 22.266 2.412 1 94.25 207 TYR B O 1
ATOM 4658 N N . PRO B 1 208 ? -11.32 24.438 2.477 1 94.25 208 PRO B N 1
ATOM 4659 C CA . PRO B 1 208 ? -11.922 25.734 2.174 1 94.25 208 PRO B CA 1
ATOM 4660 C C . PRO B 1 208 ? -11.758 26.141 0.708 1 94.25 208 PRO B C 1
ATOM 4662 O O . PRO B 1 208 ? -12.18 27.219 0.308 1 94.25 208 PRO B O 1
ATOM 4665 N N . HIS B 1 209 ? -11.188 25.234 -0.062 1 95.19 209 HIS B N 1
ATOM 4666 C CA . HIS B 1 209 ? -10.875 25.594 -1.442 1 95.19 209 HIS B CA 1
ATOM 4667 C C . HIS B 1 209 ? -12 25.188 -2.385 1 95.19 209 HIS B C 1
ATOM 4669 O O . HIS B 1 209 ? -12.297 24 -2.525 1 95.19 209 HIS B O 1
ATOM 4675 N N . SER B 1 210 ? -12.484 26.141 -3.094 1 95.06 210 SER B N 1
ATOM 4676 C CA . SER B 1 210 ? -13.602 25.859 -3.996 1 95.06 210 SER B CA 1
ATOM 4677 C C . SER B 1 210 ? -13.109 25.344 -5.344 1 95.06 210 SER B C 1
ATOM 4679 O O . SER B 1 210 ? -13.891 24.812 -6.133 1 95.06 210 SER B O 1
ATOM 4681 N N . THR B 1 211 ? -11.852 25.578 -5.59 1 97.75 211 THR B N 1
ATOM 4682 C CA . THR B 1 211 ? -11.25 25.078 -6.824 1 97.75 211 THR B CA 1
ATOM 4683 C C . THR B 1 211 ? -9.859 24.5 -6.559 1 97.75 211 THR B C 1
ATOM 4685 O O . THR B 1 211 ? -9.219 24.844 -5.562 1 97.75 211 THR B O 1
ATOM 4688 N N . ASP B 1 212 ? -9.422 23.641 -7.441 1 98.56 212 ASP B N 1
ATOM 4689 C CA . ASP B 1 212 ? -8.07 23.109 -7.363 1 98.56 212 ASP B CA 1
ATOM 4690 C C . ASP B 1 212 ? -7.023 24.203 -7.535 1 98.56 212 ASP B C 1
ATOM 4692 O O . ASP B 1 212 ? -5.969 24.172 -6.902 1 98.56 212 ASP B O 1
ATOM 4696 N N . GLU B 1 213 ? -7.297 25.203 -8.375 1 98.56 213 GLU B N 1
ATOM 4697 C CA . GLU B 1 213 ? -6.398 26.328 -8.602 1 98.56 213 GLU B CA 1
ATOM 4698 C C . GLU B 1 213 ? -6.188 27.125 -7.32 1 98.56 213 GLU B C 1
ATOM 4700 O O . GLU B 1 213 ? -5.062 27.531 -7.012 1 98.56 213 GLU B O 1
ATOM 4705 N N . ALA B 1 214 ? -7.273 27.391 -6.633 1 98.56 214 ALA B N 1
ATOM 4706 C CA . ALA B 1 214 ? -7.18 28.125 -5.367 1 98.56 214 ALA B CA 1
ATOM 4707 C C . ALA B 1 214 ? -6.344 27.344 -4.352 1 98.56 214 ALA B C 1
ATOM 4709 O O . ALA B 1 214 ? -5.535 27.922 -3.629 1 98.56 214 ALA B O 1
ATOM 4710 N N . TYR B 1 215 ? -6.562 26.062 -4.305 1 98.62 215 TYR B N 1
ATOM 4711 C CA . TYR B 1 215 ? -5.777 25.172 -3.457 1 98.62 215 TYR B CA 1
ATOM 4712 C C . TYR B 1 215 ? -4.293 25.281 -3.783 1 98.62 215 TYR B C 1
ATOM 4714 O O . TYR B 1 215 ? -3.465 25.438 -2.885 1 98.62 215 TYR B O 1
ATOM 4722 N N . GLY B 1 216 ? -3.963 25.172 -5.07 1 98.81 216 GLY B N 1
ATOM 4723 C CA . GLY B 1 216 ? -2.584 25.266 -5.523 1 98.81 216 GLY B CA 1
ATOM 4724 C C . GLY B 1 216 ? -1.933 26.594 -5.172 1 98.81 216 GLY B C 1
ATOM 4725 O O . GLY B 1 216 ? -0.77 26.625 -4.766 1 98.81 216 GLY B O 1
ATOM 4726 N N . LYS B 1 217 ? -2.635 27.688 -5.348 1 98.69 217 LYS B N 1
ATOM 4727 C CA . LYS B 1 217 ? -2.111 29.016 -5.043 1 98.69 217 LYS B CA 1
ATOM 4728 C C . LYS B 1 217 ? -1.751 29.141 -3.566 1 98.69 217 LYS B C 1
ATOM 4730 O O . LYS B 1 217 ? -0.724 29.719 -3.219 1 98.69 217 LYS B O 1
ATOM 4735 N N . GLU B 1 218 ? -2.58 28.594 -2.727 1 98.62 218 GLU B N 1
ATOM 4736 C CA . GLU B 1 218 ? -2.328 28.672 -1.29 1 98.62 218 GLU B CA 1
ATOM 4737 C C . GLU B 1 218 ? -1.211 27.719 -0.87 1 98.62 218 GLU B C 1
ATOM 4739 O O . GLU B 1 218 ? -0.473 28 0.077 1 98.62 218 GLU B O 1
ATOM 4744 N N . LEU B 1 219 ? -1.099 26.609 -1.549 1 98.81 219 LEU B N 1
ATOM 4745 C CA . LEU B 1 219 ? -0.095 25.609 -1.244 1 98.81 219 LEU B CA 1
ATOM 4746 C C . LEU B 1 219 ? 1.28 26.031 -1.744 1 98.81 219 LEU B C 1
ATOM 4748 O O . LEU B 1 219 ? 2.303 25.641 -1.181 1 98.81 219 LEU B O 1
ATOM 4752 N N . ALA B 1 220 ? 1.384 26.828 -2.711 1 98.81 220 ALA B N 1
ATOM 4753 C CA . ALA B 1 220 ? 2.598 27.172 -3.453 1 98.81 220 ALA B CA 1
ATOM 4754 C C . ALA B 1 220 ? 3.672 27.719 -2.523 1 98.81 220 ALA B C 1
ATOM 4756 O O . ALA B 1 220 ? 4.836 27.328 -2.605 1 98.81 220 ALA B O 1
ATOM 4757 N N . PRO B 1 221 ? 3.354 28.641 -1.599 1 98.62 221 PRO B N 1
ATOM 4758 C CA . PRO B 1 221 ? 4.402 29.188 -0.734 1 98.62 221 PRO B CA 1
ATOM 4759 C C . PRO B 1 221 ? 5.066 28.125 0.134 1 98.62 221 PRO B C 1
ATOM 4761 O O . PRO B 1 221 ? 6.277 28.172 0.368 1 98.62 221 PRO B O 1
ATOM 4764 N N . LEU B 1 222 ? 4.289 27.203 0.648 1 98.75 222 LEU B N 1
ATOM 4765 C CA . LEU B 1 222 ? 4.852 26.125 1.451 1 98.75 222 LEU B CA 1
ATOM 4766 C C . LEU B 1 222 ? 5.836 25.297 0.632 1 98.75 222 LEU B C 1
ATOM 4768 O O . LEU B 1 222 ? 6.926 24.969 1.105 1 98.75 222 LEU B O 1
ATOM 4772 N N . VAL B 1 223 ? 5.434 24.938 -0.581 1 98.69 223 VAL B N 1
ATOM 4773 C CA . VAL B 1 223 ? 6.266 24.141 -1.475 1 98.69 223 VAL B CA 1
ATOM 4774 C C . VAL B 1 223 ? 7.555 24.891 -1.792 1 98.69 223 VAL B C 1
ATOM 4776 O O . VAL B 1 223 ? 8.633 24.297 -1.821 1 98.69 223 VAL B O 1
ATOM 4779 N N . GLU B 1 224 ? 7.418 26.172 -2.016 1 98.12 224 GLU B N 1
ATOM 4780 C CA . GLU B 1 224 ? 8.602 26.984 -2.289 1 98.12 224 GLU B CA 1
ATOM 4781 C C . GLU B 1 224 ? 9.562 26.984 -1.103 1 98.12 224 GLU B C 1
ATOM 4783 O O . GLU B 1 224 ? 10.781 26.922 -1.284 1 98.12 224 GLU B O 1
ATOM 4788 N N . ARG B 1 225 ? 9.055 27.062 0.052 1 97.75 225 ARG B N 1
ATOM 4789 C CA . ARG B 1 225 ? 9.898 26.984 1.242 1 97.75 225 ARG B CA 1
ATOM 4790 C C . ARG B 1 225 ? 10.602 25.625 1.327 1 97.75 225 ARG B C 1
ATOM 4792 O O . ARG B 1 225 ? 11.781 25.562 1.677 1 97.75 225 ARG B O 1
ATOM 4799 N N . MET B 1 226 ? 9.883 24.578 1.043 1 97.69 226 MET B N 1
ATOM 4800 C CA . MET B 1 226 ? 10.477 23.25 1.043 1 97.69 226 MET B CA 1
ATOM 4801 C C . MET B 1 226 ? 11.664 23.172 0.081 1 97.69 226 MET B C 1
ATOM 4803 O O . MET B 1 226 ? 12.711 22.641 0.421 1 97.69 226 MET B O 1
ATOM 4807 N N . LYS B 1 227 ? 11.492 23.75 -1.065 1 96.06 227 LYS B N 1
ATOM 4808 C CA . LYS B 1 227 ? 12.523 23.719 -2.1 1 96.06 227 LYS B CA 1
ATOM 4809 C C . LYS B 1 227 ? 13.734 24.547 -1.691 1 96.06 227 LYS B C 1
ATOM 4811 O O . LYS B 1 227 ? 14.875 24.125 -1.899 1 96.06 227 LYS B O 1
ATOM 4816 N N . THR B 1 228 ? 13.477 25.625 -1.109 1 93.5 228 THR B N 1
ATOM 4817 C CA . THR B 1 228 ? 14.547 26.562 -0.78 1 93.5 228 THR B CA 1
ATOM 4818 C C . THR B 1 228 ? 15.328 26.078 0.438 1 93.5 228 THR B C 1
ATOM 4820 O O . THR B 1 228 ? 16.547 26.266 0.519 1 93.5 228 THR B O 1
ATOM 4823 N N . GLU B 1 229 ? 14.609 25.391 1.296 1 91.75 229 GLU B N 1
ATOM 4824 C CA . GLU B 1 229 ? 15.227 25.016 2.562 1 91.75 229 GLU B CA 1
ATOM 4825 C C . GLU B 1 229 ? 15.875 23.641 2.467 1 91.75 229 GLU B C 1
ATOM 4827 O O . GLU B 1 229 ? 16.609 23.219 3.369 1 91.75 229 GLU B O 1
ATOM 4832 N N . MET B 1 230 ? 15.656 23 1.393 1 86.88 230 MET B N 1
ATOM 4833 C CA . MET B 1 230 ? 16.094 21.609 1.288 1 86.88 230 MET B CA 1
ATOM 4834 C C . MET B 1 230 ? 17.609 21.5 1.426 1 86.88 230 MET B C 1
ATOM 4836 O O . MET B 1 230 ? 18.125 20.484 1.89 1 86.88 230 MET B O 1
ATOM 4840 N N . ASN B 1 231 ? 18.344 22.516 1.064 1 81.56 231 ASN B N 1
ATOM 4841 C CA . ASN B 1 231 ? 19.797 22.453 1.117 1 81.56 231 ASN B CA 1
ATOM 4842 C C . ASN B 1 231 ? 20.359 23.203 2.326 1 81.56 231 ASN B C 1
ATOM 4844 O O . ASN B 1 231 ? 21.562 23.359 2.467 1 81.56 231 ASN B O 1
ATOM 4848 N N . GLN B 1 232 ? 19.5 23.641 3.191 1 79.19 232 GLN B N 1
ATOM 4849 C CA . GLN B 1 232 ? 19.938 24.344 4.395 1 79.19 232 GLN B CA 1
ATOM 4850 C C . GLN B 1 232 ? 20.25 23.359 5.52 1 79.19 232 GLN B C 1
ATOM 4852 O O . GLN B 1 232 ? 19.625 22.312 5.617 1 79.19 232 GLN B O 1
ATOM 4857 N N . PRO B 1 233 ? 21.328 23.641 6.309 1 72.62 233 PRO B N 1
ATOM 4858 C CA . PRO B 1 233 ? 21.672 22.75 7.418 1 72.62 233 PRO B CA 1
ATOM 4859 C C . PRO B 1 233 ? 20.562 22.656 8.469 1 72.62 233 PRO B C 1
ATOM 4861 O O . PRO B 1 233 ? 19.75 23.578 8.586 1 72.62 233 PRO B O 1
ATOM 4864 N N . SER B 1 234 ? 20.484 21.484 9.078 1 67.25 234 SER B N 1
ATOM 4865 C CA . SER B 1 234 ? 19.531 21.281 10.156 1 67.25 234 SER B CA 1
ATOM 4866 C C . SER B 1 234 ? 19.859 22.172 11.352 1 67.25 234 SER B C 1
ATOM 4868 O O . SER B 1 234 ? 21 22.594 11.523 1 67.25 234 SER B O 1
ATOM 4870 N N . SER B 1 235 ? 18.891 22.828 11.992 1 56.56 235 SER B N 1
ATOM 4871 C CA . SER B 1 235 ? 19.094 23.766 13.094 1 56.56 235 SER B CA 1
ATOM 4872 C C . SER B 1 235 ? 20 23.172 14.164 1 56.56 235 SER B C 1
ATOM 4874 O O . SER B 1 235 ? 20.688 23.891 14.883 1 56.56 235 SER B O 1
ATOM 4876 N N . SER B 1 236 ? 19.953 21.844 14.43 1 49.25 236 SER B N 1
ATOM 4877 C CA . SER B 1 236 ? 20.766 21.391 15.562 1 49.25 236 SER B CA 1
ATOM 4878 C C . SER B 1 236 ? 22.25 21.578 15.281 1 49.25 236 SER B C 1
ATOM 4880 O O . SER B 1 236 ? 23.078 21.422 16.172 1 49.25 236 SER B O 1
ATOM 4882 N N . SER B 1 237 ? 22.609 21.562 14.055 1 44.03 237 SER B N 1
ATOM 4883 C CA . SER B 1 237 ? 24.047 21.656 13.805 1 44.03 237 SER B CA 1
ATOM 4884 C C . SER B 1 237 ? 24.531 23.094 13.938 1 44.03 237 SER B C 1
ATOM 4886 O O . SER B 1 237 ? 25.625 23.422 13.461 1 44.03 237 SER B O 1
ATOM 4888 N N . MET B 1 238 ? 23.672 23.922 14.344 1 37.75 238 MET B N 1
ATOM 4889 C CA . MET B 1 238 ? 24.266 25.25 14.469 1 37.75 238 MET B CA 1
ATOM 4890 C C . MET B 1 238 ? 25.484 25.219 15.391 1 37.75 238 MET B C 1
ATOM 4892 O O . MET B 1 238 ? 25.438 24.609 16.469 1 37.75 238 MET B O 1
ATOM 4896 N N . PRO B 1 239 ? 26.609 25.469 14.945 1 35.38 239 PRO B N 1
ATOM 4897 C CA . PRO B 1 239 ? 27.812 25.5 15.797 1 35.38 239 PRO B CA 1
ATOM 4898 C C . PRO B 1 239 ? 27.578 26.219 17.125 1 35.38 239 PRO B C 1
ATOM 4900 O O . PRO B 1 239 ? 26.859 27.219 17.172 1 35.38 239 PRO B O 1
ATOM 4903 N N . THR B 1 240 ? 27.453 25.438 18.219 1 32.88 240 THR B N 1
ATOM 4904 C CA . THR B 1 240 ? 27.641 26.141 19.484 1 32.88 240 THR B CA 1
ATOM 4905 C C . THR B 1 240 ? 28.797 27.125 19.391 1 32.88 240 THR B C 1
ATOM 4907 O O . THR B 1 240 ? 29.922 26.75 19.016 1 32.88 240 THR B O 1
ATOM 4910 N N . THR B 1 241 ? 28.5 28.281 19.141 1 32.28 241 THR B N 1
ATOM 4911 C CA . THR B 1 241 ? 29.5 29.328 19.312 1 32.28 241 THR B CA 1
ATOM 4912 C C . THR B 1 241 ? 30.328 29.094 20.562 1 32.28 241 THR B C 1
ATOM 4914 O O . THR B 1 241 ? 29.812 29.203 21.688 1 32.28 241 THR B O 1
ATOM 4917 N N . THR B 1 242 ? 31.078 28.031 20.609 1 30.53 242 THR B N 1
ATOM 4918 C CA . THR B 1 242 ? 32.062 28.109 21.672 1 30.53 242 THR B CA 1
ATOM 4919 C C . THR B 1 242 ? 32.781 29.453 21.641 1 30.53 242 THR B C 1
ATOM 4921 O O . THR B 1 242 ? 33.312 29.844 20.594 1 30.53 242 THR B O 1
ATOM 4924 N N . LEU B 1 243 ? 32.438 30.297 22.516 1 30.92 243 LEU B N 1
ATOM 4925 C CA . LEU B 1 243 ? 33.281 31.438 22.891 1 30.92 243 LEU B CA 1
ATOM 4926 C C . LEU B 1 243 ? 34.75 31.031 23.016 1 30.92 243 LEU B C 1
ATOM 4928 O O . LEU B 1 243 ? 35.125 30.344 23.953 1 30.92 243 LEU B O 1
ATOM 4932 N N . SER B 1 244 ? 35.375 30.594 21.953 1 31.66 244 SER B N 1
ATOM 4933 C CA . SER B 1 244 ? 36.812 30.469 22 1 31.66 244 SER B CA 1
ATOM 4934 C C . SER B 1 244 ? 37.469 31.734 22.547 1 31.66 244 SER B C 1
ATOM 4936 O O . SER B 1 244 ? 37.188 32.844 22.078 1 31.66 244 SER B O 1
ATOM 4938 N N . THR B 1 245 ? 37.75 31.734 23.797 1 30.53 245 THR B N 1
ATOM 4939 C CA . THR B 1 245 ? 38.812 32.625 24.312 1 30.53 245 THR B CA 1
ATOM 4940 C C . THR B 1 245 ? 40.062 32.531 23.422 1 30.53 245 THR B C 1
ATOM 4942 O O . THR B 1 245 ? 40.469 31.453 23.031 1 30.53 245 THR B O 1
ATOM 4945 N N . SER B 1 246 ? 40.469 33.625 22.75 1 29.59 246 SER B N 1
ATOM 4946 C CA . SER B 1 246 ? 41.5 34.062 21.828 1 29.59 246 SER B CA 1
ATOM 4947 C C . SER B 1 246 ? 42.875 33.625 22.344 1 29.59 246 SER B C 1
ATOM 4949 O O . SER B 1 246 ? 43.844 34.375 22.203 1 29.59 246 SER B O 1
ATOM 4951 N N . ARG B 1 247 ? 43.156 32.531 23.156 1 28.91 247 ARG B N 1
ATOM 4952 C CA . ARG B 1 247 ? 44.625 32.438 23.234 1 28.91 247 ARG B CA 1
ATOM 4953 C C . ARG B 1 247 ? 45.219 32.156 21.859 1 28.91 247 ARG B C 1
ATOM 4955 O O . ARG B 1 247 ? 44.719 31.328 21.109 1 28.91 247 ARG B O 1
ATOM 4962 N N . SER B 1 248 ? 46.094 33.094 21.281 1 30.27 248 SER B N 1
ATOM 4963 C CA . SER B 1 248 ? 46.781 33.438 20.047 1 30.27 248 SER B CA 1
ATOM 4964 C C . SER B 1 248 ? 47.656 32.25 19.578 1 30.27 248 SER B C 1
ATOM 4966 O O . SER B 1 248 ? 48.469 32.406 18.688 1 30.27 248 SER B O 1
ATOM 4968 N N . SER B 1 249 ? 47.875 31.141 20.328 1 34 249 SER B N 1
ATOM 4969 C CA . SER B 1 249 ? 49 30.453 19.672 1 34 249 SER B CA 1
ATOM 4970 C C . SER B 1 249 ? 48.594 29.984 18.266 1 34 249 SER B C 1
ATOM 4972 O O . SER B 1 249 ? 47.562 29.359 18.094 1 34 249 SER B O 1
ATOM 4974 N N . GLU B 1 250 ? 49.188 30.578 17.188 1 31.62 250 GLU B N 1
ATOM 4975 C CA . GLU B 1 250 ? 49.094 30.531 15.742 1 31.62 250 GLU B CA 1
ATOM 4976 C C . GLU B 1 250 ? 49.219 29.094 15.227 1 31.62 250 GLU B C 1
ATOM 4978 O O . GLU B 1 250 ? 50.25 28.719 14.68 1 31.62 250 GLU B O 1
ATOM 4983 N N . VAL B 1 251 ? 49.219 28.062 16.016 1 34.28 251 VAL B N 1
ATOM 4984 C CA . VAL B 1 251 ? 49.406 26.891 15.164 1 34.28 251 VAL B CA 1
ATOM 4985 C C . VAL B 1 251 ? 48.25 26.797 14.164 1 34.28 251 VAL B C 1
ATOM 4987 O O . VAL B 1 251 ? 47.094 26.75 14.555 1 34.28 251 VAL B O 1
ATOM 4990 N N . ASN B 1 252 ? 48.469 27.375 12.992 1 32.69 252 ASN B N 1
ATOM 4991 C CA . ASN B 1 252 ? 47.625 27.312 11.805 1 32.69 252 ASN B CA 1
ATOM 4992 C C . ASN B 1 252 ? 47.188 25.875 11.5 1 32.69 252 ASN B C 1
ATOM 4994 O O . ASN B 1 252 ? 47.844 25.172 10.727 1 32.69 252 ASN B O 1
ATOM 4998 N N . THR B 1 253 ? 47.156 25.031 12.492 1 34.56 253 THR B N 1
ATOM 4999 C CA . THR B 1 253 ? 46.656 23.797 11.891 1 34.56 253 THR B CA 1
ATOM 5000 C C . THR B 1 253 ? 45.281 24.047 11.234 1 34.56 253 THR B C 1
ATOM 5002 O O . THR B 1 253 ? 44.344 24.484 11.898 1 34.56 253 THR B O 1
ATOM 5005 N N . GLU B 1 254 ? 45.344 24.375 9.969 1 33.88 254 GLU B N 1
ATOM 5006 C CA . GLU B 1 254 ? 44.125 24.297 9.141 1 33.88 254 GLU B CA 1
ATOM 5007 C C . GLU B 1 254 ? 43.25 23.125 9.547 1 33.88 254 GLU B C 1
ATOM 5009 O O . GLU B 1 254 ? 43.5 21.984 9.18 1 33.88 254 GLU B O 1
ATOM 5014 N N . GLN B 1 255 ? 43.031 22.969 10.805 1 33.22 255 GLN B N 1
ATOM 5015 C CA . GLN B 1 255 ? 41.969 21.984 11.047 1 33.22 255 GLN B CA 1
ATOM 5016 C C . GLN B 1 255 ? 40.781 22.219 10.133 1 33.22 255 GLN B C 1
ATOM 5018 O O . GLN B 1 255 ? 40.219 23.328 10.086 1 33.22 255 GLN B O 1
ATOM 5023 N N . GLN B 1 256 ? 40.875 21.531 8.969 1 36.81 256 GLN B N 1
ATOM 5024 C CA . GLN B 1 256 ? 39.688 21.438 8.125 1 36.81 256 GLN B CA 1
ATOM 5025 C C . GLN B 1 256 ? 38.406 21.453 8.961 1 36.81 256 GLN B C 1
ATOM 5027 O O . GLN B 1 256 ? 38.25 20.641 9.867 1 36.81 256 GLN B O 1
ATOM 5032 N N . GLU B 1 257 ? 37.906 22.641 9.219 1 36.47 257 GLU B N 1
ATOM 5033 C CA . GLU B 1 257 ? 36.562 22.672 9.758 1 36.47 257 GLU B CA 1
ATOM 5034 C C . GLU B 1 257 ? 35.75 21.469 9.281 1 36.47 257 GLU B C 1
ATOM 5036 O O . GLU B 1 257 ? 35.812 21.094 8.109 1 36.47 257 GLU B O 1
ATOM 5041 N N . PRO B 1 258 ? 35.562 20.516 10.133 1 36.66 258 PRO B N 1
ATOM 5042 C CA . PRO B 1 258 ? 34.625 19.516 9.602 1 36.66 258 PRO B CA 1
ATOM 5043 C C . PRO B 1 258 ? 33.562 20.109 8.672 1 36.66 258 PRO B C 1
ATOM 5045 O O . PRO B 1 258 ? 32.969 21.125 9.008 1 36.66 258 PRO B O 1
ATOM 5048 N N . LYS B 1 259 ? 33.812 20.109 7.352 1 37.31 259 LYS B N 1
ATOM 5049 C CA . LYS B 1 259 ? 32.75 20.438 6.406 1 37.31 259 LYS B CA 1
ATOM 5050 C C . LYS B 1 259 ? 31.375 20.219 7.035 1 37.31 259 LYS B C 1
ATOM 5052 O O . LYS B 1 259 ? 31.109 19.156 7.598 1 37.31 259 LYS B O 1
ATOM 5057 N N . GLU B 1 260 ? 30.828 21.203 7.555 1 39.91 260 GLU B N 1
ATOM 5058 C CA . GLU B 1 260 ? 29.422 21.109 7.922 1 39.91 260 GLU B CA 1
ATOM 5059 C C . GLU B 1 260 ? 28.688 20.109 7.039 1 39.91 260 GLU B C 1
ATOM 5061 O O . GLU B 1 260 ? 28.703 20.219 5.812 1 39.91 260 GLU B O 1
ATOM 5066 N N . ALA B 1 261 ? 28.703 18.891 7.316 1 43.47 261 ALA B N 1
ATOM 5067 C CA . ALA B 1 261 ? 27.875 17.938 6.594 1 43.47 261 ALA B CA 1
ATOM 5068 C C . ALA B 1 261 ? 26.625 18.609 6.039 1 43.47 261 ALA B C 1
ATOM 5070 O O . ALA B 1 261 ? 25.828 19.172 6.793 1 43.47 261 ALA B O 1
ATOM 5071 N N . SER B 1 262 ? 26.719 19.438 4.984 1 48.5 262 SER B N 1
ATOM 5072 C CA . SER B 1 262 ? 25.531 19.938 4.281 1 48.5 262 SER B CA 1
ATOM 5073 C C . SER B 1 262 ? 24.344 18.984 4.449 1 48.5 262 SER B C 1
ATOM 5075 O O . SER B 1 262 ? 24.391 17.844 3.975 1 48.5 262 SER B O 1
ATOM 5077 N N . HIS B 1 263 ? 23.672 19.016 5.621 1 59.78 263 HIS B N 1
ATOM 5078 C CA . HIS B 1 263 ? 22.594 18.062 5.863 1 59.78 263 HIS B CA 1
ATOM 5079 C C . HIS B 1 263 ? 21.391 18.391 4.996 1 59.78 263 HIS B C 1
ATOM 5081 O O . HIS B 1 263 ? 20.891 19.516 5 1 59.78 263 HIS B O 1
ATOM 5087 N N . TYR B 1 264 ? 21.109 17.578 3.98 1 80.25 264 TYR B N 1
ATOM 5088 C CA . TYR B 1 264 ? 19.938 17.609 3.125 1 80.25 264 TYR B CA 1
ATOM 5089 C C . TYR B 1 264 ? 18.672 17.281 3.92 1 80.25 264 TYR B C 1
ATOM 5091 O O . TYR B 1 264 ? 18.672 16.344 4.723 1 80.25 264 TYR B O 1
ATOM 5099 N N . ARG B 1 265 ? 17.781 18.391 3.955 1 92.75 265 ARG B N 1
ATOM 5100 C CA . ARG B 1 265 ? 16.5 18.172 4.609 1 92.75 265 ARG B CA 1
ATOM 5101 C C . ARG B 1 265 ? 15.633 17.188 3.832 1 92.75 265 ARG B C 1
ATOM 5103 O O . ARG B 1 265 ? 15.594 17.234 2.602 1 92.75 265 ARG B O 1
ATOM 5110 N N . GLN B 1 266 ? 15.156 16.266 4.566 1 96.94 266 GLN B N 1
ATOM 5111 C CA . GLN B 1 266 ? 14.109 15.391 4.031 1 96.94 266 GLN B CA 1
ATOM 5112 C C . GLN B 1 266 ? 12.742 15.75 4.605 1 96.94 266 GLN B C 1
ATOM 5114 O O . GLN B 1 266 ? 12.648 16.266 5.719 1 96.94 266 GLN B O 1
ATOM 5119 N N . TYR B 1 267 ? 11.719 15.492 3.801 1 98.56 267 TYR B N 1
ATOM 5120 C CA . TYR B 1 267 ? 10.391 15.891 4.242 1 98.56 267 TYR B CA 1
ATOM 5121 C C . TYR B 1 267 ? 9.43 14.703 4.223 1 98.56 267 TYR B C 1
ATOM 5123 O O . TYR B 1 267 ? 9.484 13.875 3.312 1 98.56 267 TYR B O 1
ATOM 5131 N N . ILE B 1 268 ? 8.656 14.578 5.223 1 98.88 268 ILE B N 1
ATOM 5132 C CA . ILE B 1 268 ? 7.348 13.938 5.105 1 98.88 268 ILE B CA 1
ATOM 5133 C C . ILE B 1 268 ? 6.289 14.992 4.793 1 98.88 268 ILE B C 1
ATOM 5135 O O . ILE B 1 268 ? 6.141 15.969 5.527 1 98.88 268 ILE B O 1
ATOM 5139 N N . PHE B 1 269 ? 5.684 14.867 3.67 1 98.94 269 PHE B N 1
ATOM 5140 C CA . PHE B 1 269 ? 4.656 15.812 3.26 1 98.94 269 PHE B CA 1
ATOM 5141 C C . PHE B 1 269 ? 3.27 15.305 3.648 1 98.94 269 PHE B C 1
ATOM 5143 O O . PHE B 1 269 ? 2.779 14.328 3.086 1 98.94 269 PHE B O 1
ATOM 5150 N N . MET B 1 270 ? 2.572 15.992 4.578 1 98.94 270 MET B N 1
ATOM 5151 C CA . MET B 1 270 ? 1.256 15.586 5.07 1 98.94 270 MET B CA 1
ATOM 5152 C C . MET B 1 270 ? 0.175 16.547 4.566 1 98.94 270 MET B C 1
ATOM 5154 O O . MET B 1 270 ? 0.151 17.719 4.941 1 98.94 270 MET B O 1
ATOM 5158 N N . THR B 1 271 ? -0.658 16.062 3.717 1 98.94 271 THR B N 1
ATOM 5159 C CA . THR B 1 271 ? -1.801 16.812 3.211 1 98.94 271 THR B CA 1
ATOM 5160 C C . THR B 1 271 ? -3.107 16.094 3.527 1 98.94 271 THR B C 1
ATOM 5162 O O . THR B 1 271 ? -3.109 14.883 3.777 1 98.94 271 THR B O 1
ATOM 5165 N N . HIS B 1 272 ? -4.172 16.859 3.594 1 98.88 272 HIS B N 1
ATOM 5166 C CA . HIS B 1 272 ? -5.449 16.172 3.721 1 98.88 272 HIS B CA 1
ATOM 5167 C C . HIS B 1 272 ? -5.906 15.602 2.379 1 98.88 272 HIS B C 1
ATOM 5169 O O . HIS B 1 272 ? -6.27 14.43 2.287 1 98.88 272 HIS B O 1
ATOM 5175 N N . ASN B 1 273 ? -5.898 16.469 1.427 1 98.81 273 ASN B N 1
ATOM 5176 C CA . ASN B 1 273 ? -6.215 16.062 0.061 1 98.81 273 ASN B CA 1
ATOM 5177 C C . ASN B 1 273 ? -5.043 15.344 -0.597 1 98.81 273 ASN B C 1
ATOM 5179 O O . ASN B 1 273 ? -3.889 15.75 -0.432 1 98.81 273 ASN B O 1
ATOM 5183 N N . GLY B 1 274 ? -5.266 14.258 -1.308 1 98.81 274 GLY B N 1
ATOM 5184 C CA . GLY B 1 274 ? -4.215 13.555 -2.025 1 98.81 274 GLY B CA 1
ATOM 5185 C C . GLY B 1 274 ? -4.016 14.062 -3.441 1 98.81 274 GLY B C 1
ATOM 5186 O O . GLY B 1 274 ? -4.785 14.898 -3.918 1 98.81 274 GLY B O 1
ATOM 5187 N N . PRO B 1 275 ? -2.959 13.594 -4.078 1 98.88 275 PRO B N 1
ATOM 5188 C CA . PRO B 1 275 ? -2.674 14.031 -5.449 1 98.88 275 PRO B CA 1
ATOM 5189 C C . PRO B 1 275 ? -3.582 13.359 -6.477 1 98.88 275 PRO B C 1
ATOM 5191 O O . PRO B 1 275 ? -4.051 12.242 -6.262 1 98.88 275 PRO B O 1
ATOM 5194 N N . ALA B 1 276 ? -3.807 14.016 -7.57 1 98.44 276 ALA B N 1
ATOM 5195 C CA . ALA B 1 276 ? -4.602 13.477 -8.672 1 98.44 276 ALA B CA 1
ATOM 5196 C C . ALA B 1 276 ? -3.889 12.297 -9.336 1 98.44 276 ALA B C 1
ATOM 5198 O O . ALA B 1 276 ? -2.674 12.141 -9.195 1 98.44 276 ALA B O 1
ATOM 5199 N N . ASN B 1 277 ? -4.656 11.461 -9.969 1 95.75 277 ASN B N 1
ATOM 5200 C CA . ASN B 1 277 ? -4.184 10.352 -10.789 1 95.75 277 ASN B CA 1
ATOM 5201 C C . ASN B 1 277 ? -3.381 9.344 -9.961 1 95.75 277 ASN B C 1
ATOM 5203 O O . ASN B 1 277 ? -2.289 8.945 -10.367 1 95.75 277 ASN B O 1
ATOM 5207 N N . CYS B 1 278 ? -3.807 9.039 -8.82 1 96.88 278 CYS B N 1
ATOM 5208 C CA . CYS B 1 278 ? -3.334 7.984 -7.934 1 96.88 278 CYS B CA 1
ATOM 5209 C C . CYS B 1 278 ? -4.488 7.098 -7.48 1 96.88 278 CYS B C 1
ATOM 5211 O O . CYS B 1 278 ? -5.586 7.586 -7.211 1 96.88 278 CYS B O 1
ATOM 5213 N N . ASP B 1 279 ? -4.164 5.84 -7.336 1 96.69 279 ASP B N 1
ATOM 5214 C CA . ASP B 1 279 ? -5.195 4.949 -6.816 1 96.69 279 ASP B CA 1
ATOM 5215 C C . ASP B 1 279 ? -5.582 5.324 -5.391 1 96.69 279 ASP B C 1
ATOM 5217 O O . ASP B 1 279 ? -6.668 4.977 -4.922 1 96.69 279 ASP B O 1
ATOM 5221 N N . THR B 1 280 ? -4.723 6.102 -4.684 1 98.06 280 THR B N 1
ATOM 5222 C CA . THR B 1 280 ? -5 6.5 -3.309 1 98.06 280 THR B CA 1
ATOM 5223 C C . THR B 1 280 ? -6.07 7.59 -3.266 1 98.06 280 THR B C 1
ATOM 5225 O O . THR B 1 280 ? -6.551 7.949 -2.191 1 98.06 280 THR B O 1
ATOM 5228 N N . THR B 1 281 ? -6.457 8.141 -4.402 1 98.25 281 THR B N 1
ATOM 5229 C CA . THR B 1 281 ? -7.492 9.164 -4.461 1 98.25 281 THR B CA 1
ATOM 5230 C C . THR B 1 281 ? -8.633 8.734 -5.387 1 98.25 281 THR B C 1
ATOM 5232 O O . THR B 1 281 ? -9.391 9.57 -5.875 1 98.25 281 THR B O 1
ATOM 5235 N N . LEU B 1 282 ? -8.672 7.488 -5.715 1 96.25 282 LEU B N 1
ATOM 5236 C CA . LEU B 1 282 ? -9.781 6.898 -6.461 1 96.25 282 LEU B CA 1
ATOM 5237 C C . LEU B 1 282 ? -10.773 6.23 -5.516 1 96.25 282 LEU B C 1
ATOM 5239 O O . LEU B 1 282 ? -10.484 5.184 -4.938 1 96.25 282 LEU B O 1
ATOM 5243 N N . PHE B 1 283 ? -11.93 6.805 -5.445 1 94.94 283 PHE B N 1
ATOM 5244 C CA . PHE B 1 283 ? -12.945 6.324 -4.512 1 94.94 283 PHE B CA 1
ATOM 5245 C C . PHE B 1 283 ? -13.906 5.367 -5.203 1 94.94 283 PHE B C 1
ATOM 5247 O O . PHE B 1 283 ? -14.547 5.727 -6.199 1 94.94 283 PHE B O 1
ATOM 5254 N N . GLN B 1 284 ? -13.93 4.195 -4.758 1 87.38 284 GLN B N 1
ATOM 5255 C CA . GLN B 1 284 ? -14.914 3.15 -5.027 1 87.38 284 GLN B CA 1
ATOM 5256 C C . GLN B 1 284 ? -15.039 2.197 -3.844 1 87.38 284 GLN B C 1
ATOM 5258 O O . GLN B 1 284 ? -14.312 1.199 -3.766 1 87.38 284 GLN B O 1
ATOM 5263 N N . LYS B 1 285 ? -15.852 2.352 -2.943 1 72.56 285 LYS B N 1
ATOM 5264 C CA . LYS B 1 285 ? -15.664 1.758 -1.621 1 72.56 285 LYS B CA 1
ATOM 5265 C C . LYS B 1 285 ? -16.641 0.609 -1.392 1 72.56 285 LYS B C 1
ATOM 5267 O O . LYS B 1 285 ? -16.328 -0.347 -0.679 1 72.56 285 LYS B O 1
ATOM 5272 N N . VAL B 1 286 ? -17.766 0.678 -2.016 1 72.69 286 VAL B N 1
ATOM 5273 C CA . VAL B 1 286 ? -18.797 -0.275 -1.615 1 72.69 286 VAL B CA 1
ATOM 5274 C C . VAL B 1 286 ? -18.672 -1.549 -2.449 1 72.69 286 VAL B C 1
ATOM 5276 O O . VAL B 1 286 ? -18.5 -2.641 -1.904 1 72.69 286 VAL B O 1
ATOM 5279 N N . ASP B 1 287 ? -18.812 -1.339 -3.691 1 80.25 287 ASP B N 1
ATOM 5280 C CA . ASP B 1 287 ? -18.672 -2.48 -4.586 1 80.25 287 ASP B CA 1
ATOM 5281 C C . ASP B 1 287 ? -18.266 -2.029 -5.988 1 80.25 287 ASP B C 1
ATOM 5283 O O . ASP B 1 287 ? -18.047 -0.841 -6.227 1 80.25 287 ASP B O 1
ATOM 5287 N N . ILE B 1 288 ? -18.094 -2.953 -6.789 1 83.62 288 ILE B N 1
ATOM 5288 C CA . ILE B 1 288 ? -17.547 -2.721 -8.125 1 83.62 288 ILE B CA 1
ATOM 5289 C C . ILE B 1 288 ? -18.547 -1.935 -8.961 1 83.62 288 ILE B C 1
ATOM 5291 O O . ILE B 1 288 ? -18.188 -1.354 -9.992 1 83.62 288 ILE B O 1
ATOM 5295 N N . THR B 1 289 ? -19.812 -1.854 -8.562 1 84.25 289 THR B N 1
ATOM 5296 C CA . THR B 1 289 ? -20.844 -1.161 -9.336 1 84.25 289 THR B CA 1
ATOM 5297 C C . THR B 1 289 ? -21.062 0.255 -8.805 1 84.25 289 THR B C 1
ATOM 5299 O O . THR B 1 289 ? -21.75 1.057 -9.43 1 84.25 289 THR B O 1
ATOM 5302 N N . SER B 1 290 ? -20.438 0.556 -7.695 1 88.88 290 SER B N 1
ATOM 5303 C CA . SER B 1 290 ? -20.578 1.882 -7.102 1 88.88 290 SER B CA 1
ATOM 5304 C C . SER B 1 290 ? -19.922 2.951 -7.973 1 88.88 290 SER B C 1
ATOM 5306 O O . SER B 1 290 ? -18.953 2.676 -8.68 1 88.88 290 SER B O 1
ATOM 5308 N N . PRO B 1 291 ? -20.547 4.156 -7.934 1 91.69 291 PRO B N 1
ATOM 5309 C CA . PRO B 1 291 ? -19.906 5.246 -8.68 1 91.69 291 PRO B CA 1
ATOM 5310 C C . PRO B 1 291 ? -18.438 5.449 -8.297 1 91.69 291 PRO B C 1
ATOM 5312 O O . PRO B 1 291 ? -18.078 5.312 -7.121 1 91.69 291 PRO B O 1
ATOM 5315 N N . LYS B 1 292 ? -17.672 5.703 -9.266 1 95.06 292 LYS B N 1
ATOM 5316 C CA . LYS B 1 292 ? -16.266 6.023 -9.039 1 95.06 292 LYS B CA 1
ATOM 5317 C C . LYS B 1 292 ? -16.047 7.531 -8.992 1 95.06 292 LYS B C 1
ATOM 5319 O O . LYS B 1 292 ? -16.609 8.273 -9.805 1 95.06 292 LYS B O 1
ATOM 5324 N N . ILE B 1 293 ? -15.305 7.996 -8.023 1 96.94 293 ILE B N 1
ATOM 5325 C CA . ILE B 1 293 ? -15.031 9.414 -7.809 1 96.94 293 ILE B CA 1
ATOM 5326 C C . ILE B 1 293 ? -13.523 9.648 -7.766 1 96.94 293 ILE B C 1
ATOM 5328 O O . ILE B 1 293 ? -12.789 8.875 -7.148 1 96.94 293 ILE B O 1
ATOM 5332 N N . ILE B 1 294 ? -13.047 10.594 -8.5 1 97.5 294 ILE B N 1
ATOM 5333 C CA . ILE B 1 294 ? -11.672 11.062 -8.375 1 97.5 294 ILE B CA 1
ATOM 5334 C C . ILE B 1 294 ? -11.625 12.289 -7.469 1 97.5 294 ILE B C 1
ATOM 5336 O O . ILE B 1 294 ? -12.375 13.242 -7.668 1 97.5 294 ILE B O 1
ATOM 5340 N N . SER B 1 295 ? -10.773 12.258 -6.512 1 98 295 SER B N 1
ATOM 5341 C CA . SER B 1 295 ? -10.773 13.305 -5.496 1 98 295 SER B CA 1
ATOM 5342 C C . SER B 1 295 ? -9.406 13.969 -5.391 1 98 295 SER B C 1
ATOM 5344 O O . SER B 1 295 ? -9.195 14.844 -4.547 1 98 295 SER B O 1
ATOM 5346 N N . GLY B 1 296 ? -8.438 13.594 -6.18 1 98.69 296 GLY B N 1
ATOM 5347 C CA . GLY B 1 296 ? -7.074 14.086 -6.062 1 98.69 296 GLY B CA 1
ATOM 5348 C C . GLY B 1 296 ? -6.891 15.484 -6.625 1 98.69 296 GLY B C 1
ATOM 5349 O O . GLY B 1 296 ? -7.652 15.914 -7.496 1 98.69 296 GLY B O 1
ATOM 5350 N N . SER B 1 297 ? -5.926 16.203 -6.188 1 98.88 297 SER B N 1
ATOM 5351 C CA . SER B 1 297 ? -5.598 17.547 -6.637 1 98.88 297 SER B CA 1
ATOM 5352 C C . SER B 1 297 ? -4.562 17.516 -7.758 1 98.88 297 SER B C 1
ATOM 5354 O O . SER B 1 297 ? -3.479 16.953 -7.594 1 98.88 297 SER B O 1
ATOM 5356 N N . ASP B 1 298 ? -4.883 18.172 -8.828 1 98.75 298 ASP B N 1
ATOM 5357 C CA . ASP B 1 298 ? -3.939 18.344 -9.93 1 98.75 298 ASP B CA 1
ATOM 5358 C C . ASP B 1 298 ? -2.791 19.266 -9.531 1 98.75 298 ASP B C 1
ATOM 5360 O O . ASP B 1 298 ? -1.65 19.062 -9.953 1 98.75 298 ASP B O 1
ATOM 5364 N N . ALA B 1 299 ? -3.098 20.312 -8.773 1 98.88 299 ALA B N 1
ATOM 5365 C CA . ALA B 1 299 ? -2.062 21.234 -8.312 1 98.88 299 ALA B CA 1
ATOM 5366 C C . ALA B 1 299 ? -1.022 20.5 -7.461 1 98.88 299 ALA B C 1
ATOM 5368 O O . ALA B 1 299 ? 0.182 20.656 -7.68 1 98.88 299 ALA B O 1
ATOM 5369 N N . LEU B 1 300 ? -1.512 19.734 -6.508 1 98.88 300 LEU B N 1
ATOM 5370 C CA . LEU B 1 300 ? -0.603 18.969 -5.664 1 98.88 300 LEU B CA 1
ATOM 5371 C C . LEU B 1 300 ? 0.242 18.016 -6.496 1 98.88 300 LEU B C 1
ATOM 5373 O O . LEU B 1 300 ? 1.451 17.906 -6.281 1 98.88 300 LEU B O 1
ATOM 5377 N N . ARG B 1 301 ? -0.414 17.312 -7.426 1 98.5 301 ARG B N 1
ATOM 5378 C CA . ARG B 1 301 ? 0.299 16.422 -8.336 1 98.5 301 ARG B CA 1
ATOM 5379 C C . ARG B 1 301 ? 1.43 17.156 -9.047 1 98.5 301 ARG B C 1
ATOM 5381 O O . ARG B 1 301 ? 2.551 16.641 -9.133 1 98.5 301 ARG B O 1
ATOM 5388 N N . GLY B 1 302 ? 1.152 18.281 -9.555 1 98.19 302 GLY B N 1
ATOM 5389 C CA . GLY B 1 302 ? 2.16 19.078 -10.234 1 98.19 302 GLY B CA 1
ATOM 5390 C C . GLY B 1 302 ? 3.35 19.406 -9.359 1 98.19 302 GLY B C 1
ATOM 5391 O O . GLY B 1 302 ? 4.492 19.391 -9.812 1 98.19 302 GLY B O 1
ATOM 5392 N N . PHE B 1 303 ? 3.105 19.734 -8.117 1 98.69 303 PHE B N 1
ATOM 5393 C CA . PHE B 1 303 ? 4.172 20.094 -7.195 1 98.69 303 PHE B CA 1
ATOM 5394 C C . PHE B 1 303 ? 5.055 18.891 -6.887 1 98.69 303 PHE B C 1
ATOM 5396 O O . PHE B 1 303 ? 6.281 18.984 -6.93 1 98.69 303 PHE B O 1
ATOM 5403 N N . ILE B 1 304 ? 4.457 17.734 -6.637 1 98 304 ILE B N 1
ATOM 5404 C CA . ILE B 1 304 ? 5.246 16.609 -6.145 1 98 304 ILE B CA 1
ATOM 5405 C C . ILE B 1 304 ? 5.949 15.914 -7.312 1 98 304 ILE B C 1
ATOM 5407 O O . ILE B 1 304 ? 6.816 15.062 -7.109 1 98 304 ILE B O 1
ATOM 5411 N N . GLU B 1 305 ? 5.621 16.25 -8.508 1 96.81 305 GLU B N 1
ATOM 5412 C CA . GLU B 1 305 ? 6.324 15.727 -9.68 1 96.81 305 GLU B CA 1
ATOM 5413 C C . GLU B 1 305 ? 7.609 16.516 -9.945 1 96.81 305 GLU B C 1
ATOM 5415 O O . GLU B 1 305 ? 8.445 16.094 -10.742 1 96.81 305 GLU B O 1
ATOM 5420 N N . GLN B 1 306 ? 7.727 17.625 -9.281 1 96.38 306 GLN B N 1
ATOM 5421 C CA . GLN B 1 306 ? 8.945 18.422 -9.453 1 96.38 306 GLN B CA 1
ATOM 5422 C C . GLN B 1 306 ? 10.156 17.688 -8.867 1 96.38 306 GLN B C 1
ATOM 5424 O O . GLN B 1 306 ? 10.055 17.062 -7.816 1 96.38 306 GLN B O 1
ATOM 5429 N N . THR B 1 307 ? 11.273 17.875 -9.461 1 93.56 307 THR B N 1
ATOM 5430 C CA . THR B 1 307 ? 12.492 17.156 -9.125 1 93.56 307 THR B CA 1
ATOM 5431 C C . THR B 1 307 ? 12.898 17.406 -7.68 1 93.56 307 THR B C 1
ATOM 5433 O O . THR B 1 307 ? 13.391 16.516 -6.992 1 93.56 307 THR B O 1
ATOM 5436 N N . GLU B 1 308 ? 12.742 18.609 -7.25 1 94.31 308 GLU B N 1
ATOM 5437 C CA . GLU B 1 308 ? 13.148 18.984 -5.895 1 94.31 308 GLU B CA 1
ATOM 5438 C C . GLU B 1 308 ? 12.352 18.203 -4.852 1 94.31 308 GLU B C 1
ATOM 5440 O O . GLU B 1 308 ? 12.922 17.688 -3.881 1 94.31 308 GLU B O 1
ATOM 5445 N N . LEU B 1 309 ? 11.055 18.094 -5.09 1 96.88 309 LEU B N 1
ATOM 5446 C CA . LEU B 1 309 ? 10.234 17.359 -4.133 1 96.88 309 LEU B CA 1
ATOM 5447 C C . LEU B 1 309 ? 10.445 15.859 -4.281 1 96.88 309 LEU B C 1
ATOM 5449 O O . LEU B 1 309 ? 10.445 15.133 -3.287 1 96.88 309 LEU B O 1
ATOM 5453 N N . GLN B 1 310 ? 10.672 15.398 -5.488 1 95.25 310 GLN B N 1
ATOM 5454 C CA . GLN B 1 310 ? 10.977 13.984 -5.719 1 95.25 310 GLN B CA 1
ATOM 5455 C C . GLN B 1 310 ? 12.219 13.562 -4.941 1 95.25 310 GLN B C 1
ATOM 5457 O O . GLN B 1 310 ? 12.281 12.445 -4.426 1 95.25 310 GLN B O 1
ATOM 5462 N N . SER B 1 311 ? 13.117 14.469 -4.805 1 92.69 311 SER B N 1
ATOM 5463 C CA . SER B 1 311 ? 14.398 14.117 -4.207 1 92.69 311 SER B CA 1
ATOM 5464 C C . SER B 1 311 ? 14.391 14.359 -2.701 1 92.69 311 SER B C 1
ATOM 5466 O O . SER B 1 311 ? 15.156 13.734 -1.961 1 92.69 311 SER B O 1
ATOM 5468 N N . SER B 1 312 ? 13.523 15.234 -2.279 1 95.19 312 SER B N 1
ATOM 5469 C CA . SER B 1 312 ? 13.633 15.641 -0.88 1 95.19 312 SER B CA 1
ATOM 5470 C C . SER B 1 312 ? 12.531 15 -0.035 1 95.19 312 SER B C 1
ATOM 5472 O O . SER B 1 312 ? 12.664 14.891 1.186 1 95.19 312 SER B O 1
ATOM 5474 N N . CYS B 1 313 ? 11.453 14.586 -0.591 1 97.44 313 CYS B N 1
ATOM 5475 C CA . CYS B 1 313 ? 10.359 14.008 0.18 1 97.44 313 CYS B CA 1
ATOM 5476 C C . CYS B 1 313 ? 10.547 12.5 0.338 1 97.44 313 CYS B C 1
ATOM 5478 O O . CYS B 1 313 ? 10.812 11.797 -0.638 1 97.44 313 CYS B O 1
ATOM 5480 N N . VAL B 1 314 ? 10.359 12.062 1.553 1 97.62 314 VAL B N 1
ATOM 5481 C CA . VAL B 1 314 ? 10.445 10.641 1.861 1 97.62 314 VAL B CA 1
ATOM 5482 C C . VAL B 1 314 ? 9.133 9.953 1.492 1 97.62 314 VAL B C 1
ATOM 5484 O O . VAL B 1 314 ? 9.133 8.805 1.047 1 97.62 314 VAL B O 1
ATOM 5487 N N . CYS B 1 315 ? 8.078 10.594 1.735 1 98.69 315 CYS B N 1
ATOM 5488 C CA . CYS B 1 315 ? 6.746 10.133 1.366 1 98.69 315 CYS B CA 1
ATOM 5489 C C . CYS B 1 315 ? 5.723 11.25 1.523 1 98.69 315 CYS B C 1
ATOM 5491 O O . CYS B 1 315 ? 6.012 12.281 2.133 1 98.69 315 CYS B O 1
ATOM 5493 N N . LEU B 1 316 ? 4.672 11.117 0.856 1 98.88 316 LEU B N 1
ATOM 5494 C CA . LEU B 1 316 ? 3.49 11.938 1.084 1 98.88 316 LEU B CA 1
ATOM 5495 C C . LEU B 1 316 ? 2.369 11.117 1.713 1 98.88 316 LEU B C 1
ATOM 5497 O O . LEU B 1 316 ? 2.039 10.031 1.225 1 98.88 316 LEU B O 1
ATOM 5501 N N . VAL B 1 317 ? 1.82 11.586 2.834 1 98.94 317 VAL B N 1
ATOM 5502 C CA . VAL B 1 317 ? 0.697 10.945 3.504 1 98.94 317 VAL B CA 1
ATOM 5503 C C . VAL B 1 317 ? -0.538 11.836 3.422 1 98.94 317 VAL B C 1
ATOM 5505 O O . VAL B 1 317 ? -0.438 13.055 3.568 1 98.94 317 VAL B O 1
ATOM 5508 N N . HIS B 1 318 ? -1.708 11.203 3.072 1 98.94 318 HIS B N 1
ATOM 5509 C CA . HIS B 1 318 ? -2.914 12.016 2.979 1 98.94 318 HIS B CA 1
ATOM 5510 C C . HIS B 1 318 ? -4.141 11.242 3.441 1 98.94 318 HIS B C 1
ATOM 5512 O O . HIS B 1 318 ? -4.055 10.047 3.719 1 98.94 318 HIS B O 1
ATOM 5518 N N . GLY B 1 319 ? -5.227 12 3.697 1 98.62 319 GLY B N 1
ATOM 5519 C CA . GLY B 1 319 ? -6.523 11.43 4.016 1 98.62 319 GLY B CA 1
ATOM 5520 C C . GLY B 1 319 ? -7.594 11.773 2.996 1 98.62 319 GLY B C 1
ATOM 5521 O O . GLY B 1 319 ? -7.395 11.594 1.793 1 98.62 319 GLY B O 1
ATOM 5522 N N . HIS B 1 320 ? -8.719 12.094 3.385 1 98.19 320 HIS B N 1
ATOM 5523 C CA . HIS B 1 320 ? -9.812 12.688 2.631 1 98.19 320 HIS B CA 1
ATOM 5524 C C . HIS B 1 320 ? -10.578 11.625 1.852 1 98.19 320 HIS B C 1
ATOM 5526 O O . HIS B 1 320 ? -11.812 11.562 1.915 1 98.19 320 HIS B O 1
ATOM 5532 N N . THR B 1 321 ? -9.859 10.828 1.075 1 97.62 321 THR B N 1
ATOM 5533 C CA . THR B 1 321 ? -10.516 9.758 0.323 1 97.62 321 THR B CA 1
ATOM 5534 C C . THR B 1 321 ? -10.648 8.5 1.176 1 97.62 321 THR B C 1
ATOM 5536 O O . THR B 1 321 ? -9.648 7.836 1.468 1 97.62 321 THR B O 1
ATOM 5539 N N . HIS B 1 322 ? -11.914 8.109 1.508 1 95.94 322 HIS B N 1
ATOM 5540 C CA . HIS B 1 322 ? -12.188 6.941 2.338 1 95.94 322 HIS B CA 1
ATOM 5541 C C . HIS B 1 322 ? -12.141 5.656 1.514 1 95.94 322 HIS B C 1
ATOM 5543 O O . HIS B 1 322 ? -13.188 5.125 1.131 1 95.94 322 HIS B O 1
ATOM 5549 N N . LEU B 1 323 ? -11 5.164 1.384 1 94.94 323 LEU B N 1
ATOM 5550 C CA . LEU B 1 323 ? -10.852 3.904 0.663 1 94.94 323 LEU B CA 1
ATOM 5551 C C . LEU B 1 323 ? -11.375 2.738 1.492 1 94.94 323 LEU B C 1
ATOM 5553 O O . LEU B 1 323 ? -11.453 2.828 2.719 1 94.94 323 LEU B O 1
ATOM 5557 N N . PHE B 1 324 ? -11.828 1.646 0.773 1 94.56 324 PHE B N 1
ATOM 5558 C CA . PHE B 1 324 ? -12.234 0.437 1.482 1 94.56 324 PHE B CA 1
ATOM 5559 C C . PHE B 1 324 ? -11.117 -0.051 2.4 1 94.56 324 PHE B C 1
ATOM 5561 O O . PHE B 1 324 ? -11.383 -0.501 3.518 1 94.56 324 PHE B O 1
ATOM 5568 N N . ARG B 1 325 ? -9.891 0.08 1.909 1 95.12 325 ARG B N 1
ATOM 5569 C CA . ARG B 1 325 ? -8.68 -0.231 2.66 1 95.12 325 ARG B CA 1
ATOM 5570 C C . ARG B 1 325 ? -7.559 0.744 2.316 1 95.12 325 ARG B C 1
ATOM 5572 O O . ARG B 1 325 ? -7.527 1.302 1.219 1 95.12 325 ARG B O 1
ATOM 5579 N N . PRO B 1 326 ? -6.559 0.83 3.342 1 95.19 326 PRO B N 1
ATOM 5580 C CA . PRO B 1 326 ? -5.418 1.698 3.037 1 95.19 326 PRO B CA 1
ATOM 5581 C C . PRO B 1 326 ? -4.672 1.274 1.772 1 95.19 326 PRO B C 1
ATOM 5583 O O . PRO B 1 326 ? -4.609 0.083 1.458 1 95.19 326 PRO B O 1
ATOM 5586 N N . SER B 1 327 ? -4.172 2.23 1.067 1 94.19 327 SER B N 1
ATOM 5587 C CA . SER B 1 327 ? -3.449 1.986 -0.176 1 94.19 327 SER B CA 1
ATOM 5588 C C . SER B 1 327 ? -2.193 2.848 -0.262 1 94.19 327 SER B C 1
ATOM 5590 O O . SER B 1 327 ? -2.074 3.852 0.444 1 94.19 327 SER B O 1
ATOM 5592 N N . SER B 1 328 ? -1.31 2.346 -1.009 1 96.94 328 SER B N 1
ATOM 5593 C CA . SER B 1 328 ? -0.078 3.072 -1.305 1 96.94 328 SER B CA 1
ATOM 5594 C C . SER B 1 328 ? 0.213 3.08 -2.801 1 96.94 328 SER B C 1
ATOM 5596 O O . SER B 1 328 ? -0.005 2.078 -3.486 1 96.94 328 SER B O 1
ATOM 5598 N N . SER B 1 329 ? 0.605 4.207 -3.264 1 96.25 329 SER B N 1
ATOM 5599 C CA . SER B 1 329 ? 0.956 4.414 -4.664 1 96.25 329 SER B CA 1
ATOM 5600 C C . SER B 1 329 ? 2.311 5.102 -4.801 1 96.25 329 SER B C 1
ATOM 5602 O O . SER B 1 329 ? 3.068 5.184 -3.83 1 96.25 329 SER B O 1
ATOM 5604 N N . LEU B 1 330 ? 2.617 5.367 -6.125 1 96.19 330 LEU B N 1
ATOM 5605 C CA . LEU B 1 330 ? 3.84 6.098 -6.441 1 96.19 330 LEU B CA 1
ATOM 5606 C C . LEU B 1 330 ? 3.559 7.223 -7.43 1 96.19 330 LEU B C 1
ATOM 5608 O O . LEU B 1 330 ? 2.775 7.051 -8.367 1 96.19 330 LEU B O 1
ATOM 5612 N N . VAL B 1 331 ? 4.098 8.312 -7.191 1 95.75 331 VAL B N 1
ATOM 5613 C CA . VAL B 1 331 ? 4.297 9.344 -8.195 1 95.75 331 VAL B CA 1
ATOM 5614 C C . VAL B 1 331 ? 5.789 9.531 -8.461 1 95.75 331 VAL B C 1
ATOM 5616 O O . VAL B 1 331 ? 6.512 10.07 -7.617 1 95.75 331 VAL B O 1
ATOM 5619 N N . GLY B 1 332 ? 6.207 9.109 -9.617 1 93.19 332 GLY B N 1
ATOM 5620 C CA . GLY B 1 332 ? 7.645 8.922 -9.742 1 93.19 332 GLY B CA 1
ATOM 5621 C C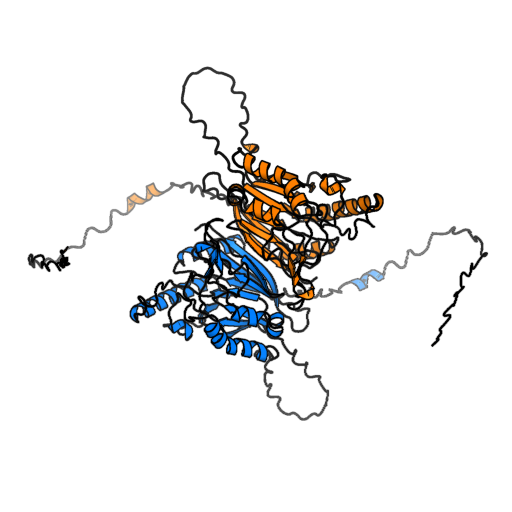 . GLY B 1 332 ? 8.211 7.938 -8.734 1 93.19 332 GLY B C 1
ATOM 5622 O O . GLY B 1 332 ? 7.742 6.805 -8.641 1 93.19 332 GLY B O 1
ATOM 5623 N N . THR B 1 333 ? 9.109 8.406 -7.969 1 93.12 333 THR B N 1
ATOM 5624 C CA . THR B 1 333 ? 9.68 7.543 -6.945 1 93.12 333 THR B CA 1
ATOM 5625 C C . THR B 1 333 ? 9.188 7.945 -5.559 1 93.12 333 THR B C 1
ATOM 5627 O O . THR B 1 333 ? 9.688 7.449 -4.547 1 93.12 333 THR B O 1
ATOM 5630 N N . LEU B 1 334 ? 8.25 8.828 -5.484 1 96.75 334 LEU B N 1
ATOM 5631 C CA . LEU B 1 334 ? 7.715 9.297 -4.211 1 96.75 334 LEU B CA 1
ATOM 5632 C C . LEU B 1 334 ? 6.551 8.414 -3.76 1 96.75 334 LEU B C 1
ATOM 5634 O O . LEU B 1 334 ? 5.516 8.359 -4.422 1 96.75 334 LEU B O 1
ATOM 5638 N N . PRO B 1 335 ? 6.688 7.762 -2.602 1 97.75 335 PRO B N 1
ATOM 5639 C CA . PRO B 1 335 ? 5.559 6.988 -2.08 1 97.75 335 PRO B CA 1
ATOM 5640 C C . PRO B 1 335 ? 4.398 7.875 -1.625 1 97.75 335 PRO B C 1
ATOM 5642 O O . PRO B 1 335 ? 4.621 8.898 -0.977 1 97.75 335 PRO B O 1
ATOM 5645 N N . ILE B 1 336 ? 3.232 7.504 -2.051 1 98.75 336 ILE B N 1
ATOM 5646 C CA . ILE B 1 336 ? 1.988 8.141 -1.626 1 98.75 336 ILE B CA 1
ATOM 5647 C C . ILE B 1 336 ? 1.198 7.18 -0.739 1 98.75 336 ILE B C 1
ATOM 5649 O O . ILE B 1 336 ? 0.84 6.078 -1.167 1 98.75 336 ILE B O 1
ATOM 5653 N N . VAL B 1 337 ? 0.901 7.621 0.491 1 98.81 337 VAL B N 1
ATOM 5654 C CA . VAL B 1 337 ? 0.267 6.719 1.446 1 98.81 337 VAL B CA 1
ATOM 5655 C C . VAL B 1 337 ? -1.076 7.297 1.888 1 98.81 337 VAL B C 1
ATOM 5657 O O . VAL B 1 337 ? -1.146 8.43 2.361 1 98.81 337 VAL B O 1
ATOM 5660 N N . ASN B 1 338 ? -2.139 6.605 1.681 1 98.75 338 ASN B N 1
ATOM 5661 C CA . ASN B 1 338 ? -3.453 6.871 2.252 1 98.75 338 ASN B CA 1
ATOM 5662 C C . ASN B 1 338 ? -3.854 5.801 3.266 1 98.75 338 ASN B C 1
ATOM 5664 O O . ASN B 1 338 ? -4.164 4.672 2.889 1 98.75 338 ASN B O 1
ATOM 5668 N N . PRO B 1 339 ? -3.896 6.168 4.551 1 98.69 339 PRO B N 1
ATOM 5669 C CA . PRO B 1 339 ? -4.191 5.176 5.586 1 98.69 339 PRO B CA 1
ATOM 5670 C C . PRO B 1 339 ? -5.664 4.766 5.609 1 98.69 339 PRO B C 1
ATOM 5672 O O . PRO B 1 339 ? -6.043 3.859 6.352 1 98.69 339 PRO B O 1
ATOM 5675 N N . GLY B 1 340 ? -6.496 5.398 4.785 1 97.62 340 GLY B N 1
ATOM 5676 C CA . GLY B 1 340 ? -7.93 5.207 4.918 1 97.62 340 GLY B CA 1
ATOM 5677 C C . GLY B 1 340 ? -8.516 5.902 6.133 1 97.62 340 GLY B C 1
ATOM 5678 O O . GLY B 1 340 ? -7.809 6.609 6.852 1 97.62 340 GLY B O 1
ATOM 5679 N N . SER B 1 341 ? -9.812 5.766 6.328 1 98.06 341 SER B N 1
ATOM 5680 C CA . SER B 1 341 ? -10.508 6.398 7.445 1 98.06 341 SER B CA 1
ATOM 5681 C C . SER B 1 341 ? -10.539 5.484 8.664 1 98.06 341 SER B C 1
ATOM 5683 O O . SER B 1 341 ? -10.906 4.312 8.562 1 98.06 341 SER B O 1
ATOM 5685 N N . LEU B 1 342 ? -10.172 6.043 9.789 1 98.69 342 LEU B N 1
ATOM 5686 C CA . LEU B 1 342 ? -10.273 5.258 11.008 1 98.69 342 LEU B CA 1
ATOM 5687 C C . LEU B 1 342 ? -11.719 4.887 11.297 1 98.69 342 LEU B C 1
ATOM 5689 O O . LEU B 1 342 ? -12 3.807 11.828 1 98.69 342 LEU B O 1
ATOM 5693 N N . MET B 1 343 ? -12.633 5.793 10.906 1 97.69 343 MET B N 1
ATOM 5694 C CA . MET B 1 343 ? -14.062 5.531 11.102 1 97.69 343 MET B CA 1
ATOM 5695 C C . MET B 1 343 ? -14.469 4.215 10.453 1 97.69 343 MET B C 1
ATOM 5697 O O . MET B 1 343 ? -15.406 3.559 10.898 1 97.69 343 MET B O 1
ATOM 5701 N N . GLU B 1 344 ? -13.711 3.854 9.477 1 96.31 344 GLU B N 1
ATOM 5702 C CA . GLU B 1 344 ? -14.047 2.643 8.734 1 96.31 344 GLU B CA 1
ATOM 5703 C C . GLU B 1 344 ? -13.086 1.503 9.078 1 96.31 344 GLU B C 1
ATOM 5705 O O . GLU B 1 344 ? -13.023 0.499 8.367 1 96.31 344 GLU B O 1
ATOM 5710 N N . GLY B 1 345 ? -12.266 1.656 10.031 1 97.81 345 GLY B N 1
ATOM 5711 C CA . GLY B 1 345 ? -11.422 0.589 10.555 1 97.81 345 GLY B CA 1
ATOM 5712 C C . GLY B 1 345 ? -10.055 0.529 9.898 1 97.81 345 GLY B C 1
ATOM 5713 O O . GLY B 1 345 ? -9.438 -0.534 9.836 1 97.81 345 GLY B O 1
ATOM 5714 N N . ASN B 1 346 ? -9.641 1.667 9.383 1 98.44 346 ASN B N 1
ATOM 5715 C CA . ASN B 1 346 ? -8.383 1.683 8.656 1 98.44 346 ASN B CA 1
ATOM 5716 C C . ASN B 1 346 ? -7.355 2.596 9.32 1 98.44 346 ASN B C 1
ATOM 5718 O O . ASN B 1 346 ? -7.711 3.645 9.859 1 98.44 346 ASN B O 1
ATOM 5722 N N . PHE B 1 347 ? -6.074 2.266 9.367 1 98.81 347 PHE B N 1
ATOM 5723 C CA . PHE B 1 347 ? -4.949 3.104 9.766 1 98.81 347 PHE B CA 1
ATOM 5724 C C . PHE B 1 347 ? -3.641 2.557 9.211 1 98.81 347 PHE B C 1
ATOM 5726 O O . PHE B 1 347 ? -3.631 1.528 8.531 1 98.81 347 PHE B O 1
ATOM 5733 N N . ALA B 1 348 ? -2.547 3.287 9.383 1 98.88 348 ALA B N 1
ATOM 5734 C CA . ALA B 1 348 ? -1.27 2.838 8.836 1 98.88 348 ALA B CA 1
ATOM 5735 C C . ALA B 1 348 ? -0.117 3.197 9.773 1 98.88 348 ALA B C 1
ATOM 5737 O O . ALA B 1 348 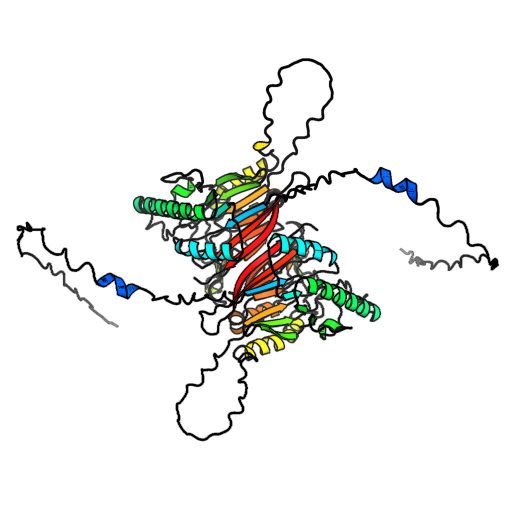? -0.253 4.078 10.625 1 98.88 348 ALA B O 1
ATOM 5738 N N . VAL B 1 349 ? 0.964 2.504 9.625 1 98.81 349 VAL B N 1
ATOM 5739 C CA . VAL B 1 349 ? 2.227 2.805 10.289 1 98.81 349 VAL B CA 1
ATOM 5740 C C . VAL B 1 349 ? 3.359 2.832 9.266 1 98.81 349 VAL B C 1
ATOM 5742 O O . VAL B 1 349 ? 3.449 1.952 8.406 1 98.81 349 VAL B O 1
ATOM 5745 N N . ILE B 1 350 ? 4.148 3.838 9.336 1 98.69 350 ILE B N 1
ATOM 5746 C CA . ILE B 1 350 ? 5.363 3.832 8.523 1 98.69 350 ILE B CA 1
ATOM 5747 C C . ILE B 1 350 ? 6.586 3.783 9.438 1 98.69 350 ILE B C 1
ATOM 5749 O O . ILE B 1 350 ? 6.582 4.359 10.531 1 98.69 350 ILE B O 1
ATOM 5753 N N . GLN B 1 351 ? 7.598 3.084 8.984 1 98.06 351 GLN B N 1
ATOM 5754 C CA . GLN B 1 351 ? 8.867 2.965 9.703 1 98.06 351 GLN B CA 1
ATOM 5755 C C . GLN B 1 351 ? 10.016 3.547 8.883 1 98.06 351 GLN B C 1
ATOM 5757 O O . GLN B 1 351 ? 10.227 3.162 7.734 1 98.06 351 GLN B O 1
ATOM 5762 N N . LEU B 1 352 ? 10.695 4.457 9.508 1 98 352 LEU B N 1
ATOM 5763 C CA . LEU B 1 352 ? 11.891 5.039 8.898 1 98 352 LEU B CA 1
ATOM 5764 C C . LEU B 1 352 ? 13.148 4.594 9.641 1 98 352 LEU B C 1
ATOM 5766 O O . LEU B 1 352 ? 13.125 4.41 10.859 1 98 352 LEU B O 1
ATOM 5770 N N . GLU B 1 353 ? 14.195 4.43 8.906 1 96.5 353 GLU B N 1
ATOM 5771 C CA . GLU B 1 353 ? 15.477 4.059 9.484 1 96.5 353 GLU B CA 1
ATOM 5772 C C . GLU B 1 353 ? 16.594 4.98 8.992 1 96.5 353 GLU B C 1
ATOM 5774 O O . GLU B 1 353 ? 16.719 5.23 7.789 1 96.5 353 GLU B O 1
ATOM 5779 N N . ARG B 1 354 ? 17.344 5.441 9.922 1 96.12 354 ARG B N 1
ATOM 5780 C CA . ARG B 1 354 ? 18.484 6.285 9.57 1 96.12 354 ARG B CA 1
ATOM 5781 C C . ARG B 1 354 ? 19.594 5.465 8.938 1 96.12 354 ARG B C 1
ATOM 5783 O O . ARG B 1 354 ? 20.016 4.441 9.484 1 96.12 354 ARG B O 1
ATOM 5790 N N . GLN B 1 355 ? 20 5.918 7.793 1 93.25 355 GLN B N 1
ATOM 5791 C CA . GLN B 1 355 ? 21.109 5.27 7.113 1 93.25 355 GLN B CA 1
ATOM 5792 C C . GLN B 1 355 ? 22.438 5.898 7.52 1 93.25 355 GLN B C 1
ATOM 5794 O O . GLN B 1 355 ? 23.016 6.695 6.773 1 93.25 355 GLN B O 1
ATOM 5799 N N . THR B 1 356 ? 23.047 5.426 8.555 1 90.12 356 THR B N 1
ATOM 5800 C CA . THR B 1 356 ? 24.203 6.062 9.188 1 90.12 356 THR B CA 1
ATOM 5801 C C . THR B 1 356 ? 25.453 5.859 8.359 1 90.12 356 THR B C 1
ATOM 5803 O O . THR B 1 356 ? 26.438 6.605 8.5 1 90.12 356 THR B O 1
ATOM 5806 N N . HIS B 1 357 ? 25.391 4.824 7.555 1 87.88 357 HIS B N 1
ATOM 5807 C CA . HIS B 1 357 ? 26.562 4.508 6.758 1 87.88 357 HIS B CA 1
ATOM 5808 C C . HIS B 1 357 ? 26.656 5.406 5.531 1 87.88 357 HIS B C 1
ATOM 5810 O O . HIS B 1 357 ? 27.688 5.43 4.855 1 87.88 357 HIS B O 1
ATOM 5816 N N . LEU B 1 358 ? 25.656 6.133 5.242 1 87.69 358 LEU B N 1
ATOM 5817 C CA . LEU B 1 358 ? 25.641 7.031 4.094 1 87.69 358 LEU B CA 1
ATOM 5818 C C . LEU B 1 358 ? 25.984 8.461 4.516 1 87.69 358 LEU B C 1
ATOM 5820 O O . LEU B 1 358 ? 25.766 8.836 5.672 1 87.69 358 LEU B O 1
ATOM 5824 N N . GLU B 1 359 ? 26.406 9.141 3.432 1 84.12 359 GLU B N 1
ATOM 5825 C CA . GLU B 1 359 ? 26.656 10.555 3.67 1 84.12 359 GLU B CA 1
ATOM 5826 C C . GLU B 1 359 ? 25.375 11.289 4.031 1 84.12 359 GLU B C 1
ATOM 5828 O O . GLU B 1 359 ? 24.297 11 3.482 1 84.12 359 GLU B O 1
ATOM 5833 N N . ASN B 1 360 ? 25.312 12.164 4.984 1 83.44 360 ASN B N 1
ATOM 5834 C CA . ASN B 1 360 ? 24.188 12.984 5.445 1 83.44 360 ASN B CA 1
ATOM 5835 C C . ASN B 1 360 ? 23.203 12.172 6.285 1 83.44 360 ASN B C 1
ATOM 5837 O O . ASN B 1 360 ? 22.219 12.711 6.777 1 83.44 360 ASN B O 1
ATOM 5841 N N . ARG B 1 361 ? 23.406 10.836 6.266 1 90.31 361 ARG B N 1
ATOM 5842 C CA . ARG B 1 361 ? 22.656 9.93 7.141 1 90.31 361 ARG B CA 1
ATOM 5843 C C . ARG B 1 361 ? 21.156 10.094 6.938 1 90.31 361 ARG B C 1
ATOM 5845 O O . ARG B 1 361 ? 20.422 10.289 7.898 1 90.31 361 ARG B O 1
ATOM 5852 N N . PRO B 1 362 ? 20.719 9.969 5.664 1 93.88 362 PRO B N 1
ATOM 5853 C CA . PRO B 1 362 ? 19.281 10.164 5.391 1 93.88 362 PRO B CA 1
ATOM 5854 C C . PRO B 1 362 ? 18.406 9.102 6.035 1 93.88 362 PRO B C 1
ATOM 5856 O O . PRO B 1 362 ? 18.906 8.031 6.414 1 93.88 362 PRO B O 1
ATOM 5859 N N . PHE B 1 363 ? 17.203 9.438 6.223 1 96.25 363 PHE B N 1
ATOM 5860 C CA . PHE B 1 363 ? 16.219 8.43 6.598 1 96.25 363 PHE B CA 1
ATOM 5861 C C . PHE B 1 363 ? 15.734 7.656 5.375 1 96.25 363 PHE B C 1
ATOM 5863 O O . PHE B 1 363 ? 15.516 8.242 4.312 1 96.25 363 PHE B O 1
ATOM 5870 N N . LEU B 1 364 ? 15.648 6.371 5.551 1 96.81 364 LEU B N 1
ATOM 5871 C CA . LEU B 1 364 ? 15.016 5.488 4.578 1 96.81 364 LEU B CA 1
ATOM 5872 C C . LEU B 1 364 ? 13.625 5.07 5.047 1 96.81 364 LEU B C 1
ATOM 5874 O O . LEU B 1 364 ? 13.445 4.695 6.207 1 96.81 364 LEU B O 1
ATOM 5878 N N . LEU B 1 365 ? 12.648 5.27 4.164 1 98.06 365 LEU B N 1
ATOM 5879 C CA . LEU B 1 365 ? 11.359 4.652 4.438 1 98.06 365 LEU B CA 1
ATOM 5880 C C . LEU B 1 365 ? 11.438 3.135 4.312 1 98.06 365 LEU B C 1
ATOM 5882 O O . LEU B 1 365 ? 11.281 2.59 3.217 1 98.06 365 LEU B O 1
ATOM 5886 N N . GLU B 1 366 ? 11.602 2.5 5.379 1 97.62 366 GLU B N 1
ATOM 5887 C CA . GLU B 1 366 ? 11.844 1.06 5.355 1 97.62 366 GLU B CA 1
ATOM 5888 C C . GLU B 1 366 ? 10.547 0.288 5.094 1 97.62 366 GLU B C 1
ATOM 5890 O O . GLU B 1 366 ? 10.547 -0.683 4.336 1 97.62 366 GLU B O 1
ATOM 5895 N N . SER B 1 367 ? 9.492 0.702 5.797 1 98.19 367 SER B N 1
ATOM 5896 C CA . SER B 1 367 ? 8.273 -0.078 5.609 1 98.19 367 SER B CA 1
ATOM 5897 C C . SER B 1 367 ? 7.035 0.8 5.723 1 98.19 367 SER B C 1
ATOM 5899 O O . SER B 1 367 ? 7.059 1.837 6.391 1 98.19 367 SER B O 1
ATOM 5901 N N . VAL B 1 368 ? 6.035 0.46 5.012 1 98.69 368 VAL B N 1
ATOM 5902 C CA . VAL B 1 368 ? 4.668 0.961 5.113 1 98.69 368 VAL B CA 1
ATOM 5903 C C . VAL B 1 368 ? 3.721 -0.19 5.441 1 98.69 368 VAL B C 1
ATOM 5905 O O . VAL B 1 368 ? 3.637 -1.166 4.691 1 98.69 368 VAL B O 1
ATOM 5908 N N . THR B 1 369 ? 3.016 -0.091 6.551 1 98.56 369 THR B N 1
ATOM 5909 C CA . THR B 1 369 ? 2.047 -1.105 6.949 1 98.56 369 THR B CA 1
ATOM 5910 C C . THR B 1 369 ? 0.632 -0.535 6.941 1 98.56 369 THR B C 1
ATOM 5912 O O . THR B 1 369 ? 0.342 0.429 7.652 1 98.56 369 THR B O 1
ATOM 5915 N N . SER B 1 370 ? -0.174 -1.109 6.156 1 98.5 370 SER B N 1
ATOM 5916 C CA . SER B 1 370 ? -1.596 -0.78 6.133 1 98.5 370 SER B CA 1
ATOM 5917 C C . SER B 1 370 ? -2.404 -1.764 6.973 1 98.5 370 SER B C 1
ATOM 5919 O O . SER B 1 370 ? -2.283 -2.979 6.805 1 98.5 370 SER B O 1
ATOM 5921 N N . TYR B 1 371 ? -3.254 -1.245 7.887 1 98.56 371 TYR B N 1
ATOM 5922 C CA . TYR B 1 371 ? -4.082 -2.08 8.75 1 98.56 371 TYR B CA 1
ATOM 5923 C C . TYR B 1 371 ? -5.562 -1.858 8.469 1 98.56 371 TYR B C 1
ATOM 5925 O O . TYR B 1 371 ? -5.98 -0.741 8.156 1 98.56 371 TYR B O 1
ATOM 5933 N N . ARG B 1 372 ? -6.281 -2.947 8.609 1 97.81 372 ARG B N 1
ATOM 5934 C CA . ARG B 1 372 ? -7.738 -2.859 8.578 1 97.81 372 ARG B CA 1
ATOM 5935 C C . ARG B 1 372 ? -8.367 -3.805 9.594 1 97.81 372 ARG B C 1
ATOM 5937 O O . ARG B 1 372 ? -7.922 -4.941 9.75 1 97.81 372 ARG B O 1
ATOM 5944 N N . PHE B 1 373 ? -9.305 -3.305 10.312 1 96.38 373 PHE B N 1
ATOM 5945 C CA . PHE B 1 373 ? -10.18 -4.121 11.148 1 96.38 373 PHE B CA 1
ATOM 5946 C C . PHE B 1 373 ? -11.641 -3.848 10.828 1 96.38 373 PHE B C 1
ATOM 5948 O O . PHE B 1 373 ? -11.969 -2.861 10.164 1 96.38 373 PHE B O 1
ATOM 5955 N N . LYS B 1 374 ? -12.484 -4.773 11.203 1 90.81 374 LYS B N 1
ATOM 5956 C CA . LYS B 1 374 ? -13.914 -4.582 10.984 1 90.81 374 LYS B CA 1
ATOM 5957 C C . LYS B 1 374 ? -14.531 -3.746 12.109 1 90.81 374 LYS B C 1
ATOM 5959 O O . LYS B 1 374 ? -14.445 -4.109 13.281 1 90.81 374 LYS B O 1
ATOM 5964 N N . PRO B 1 375 ? -15.031 -2.611 11.68 1 88.19 375 PRO B N 1
ATOM 5965 C CA . PRO B 1 375 ? -15.664 -1.79 12.719 1 88.19 375 PRO B CA 1
ATOM 5966 C C . PRO B 1 375 ? -16.844 -2.492 13.398 1 88.19 375 PRO B C 1
ATOM 5968 O O . PRO B 1 375 ? -17.484 -3.352 12.789 1 88.19 375 PRO B O 1
#

Organism: Naegleria fowleri (NCBI:txid5763)

Secondary structure (DSSP, 8-state):
-----------------------------------S-TTSTTSGGGGGGS------------PPPEEEEEE-B--TT-GGGHHHHHHHHHHTT---SEEEE-S--S----TTGGG-HHHHHHHHHHHHHHHHHHTTT-SEEEE---TTS-GGGGGT--SS--TTEEE-BTEEEEEETTEEEEEE--B--EEEEESGGGTT-EEE--SB-SSHHHHHHHHHHHHHHHHHHTTSPPGGGS---------------------------EEEEEESSPBSSSGGGEE--S-TTSPEEE--BHHHHHHHTSHHHHHHEEEEE--SS--SS-EEEEETTEEEEE--BGGGTEEEEEEEEE-TTSTT-PEEEEEEEEEE---/--------------------------------------SGGGSGGGGGGTT-----------PPPEEEEEE-B--TT-GGGHHHHHHHHHHTT---SEEEE-S--S----TTGGG-HHHHHHHHHHHHHHHHHHTTT-SEEEE---TTS-GGGGGT--SS--TTEEE-TTEEEEEETTEEEEEE--B--EEEEESGGGTT-EEE--SB-SSHHHHHHHHHHHHHHHHHHTTSPPGGGS---------------------------EEEEEESSPBSSSGGGEE--S-TTSPEEE--BHHHHHHHTSHHHHHHEEEEE--SS--SS-EEEEETTEEEEE--BGGGTEEEEEEEEE-TTSTT-PEEEEEEEEEE---

InterPro domains:
  IPR004843 Calcineurin-like, phosphoesterase domain [PF00149] (68-216)
  IPR029052 Metallo-dependent phosphatase-like [G3DSA:3.60.21.10] (64-360)
  IPR029052 Metallo-dependent phosphatase-like [SSF56300] (69-354)

Nearest PDB structures (foldseek):
  8ro2-assembly1_L1  TM=5.730E-01  e=1.733E-06  Homo sapiens
  7pfo-assembly1_A  TM=3.928E-01  e=5.119E-04  Homo sapiens
  2zvr-assembly1_B  TM=6.008E-01  e=7.173E-01  Thermotoga maritima
  1uzm-assembly1_B-2  TM=3.909E-01  e=2.522E+00  Mycobacterium tuberculosis H37Rv
  8ro2-assembly1_L1  TM=5.701E-01  e=1.770E-06  Homo sapiens